Protein AF-A0A7Z9RWX8-F1 (afdb_monomer_lite)

Structure (mmCIF, N/CA/C/O backbone):
data_AF-A0A7Z9RWX8-F1
#
_entry.id   AF-A0A7Z9RWX8-F1
#
loop_
_atom_site.group_PDB
_atom_site.id
_atom_site.type_symbol
_atom_site.label_atom_id
_atom_site.label_alt_id
_atom_site.label_comp_id
_atom_site.label_asym_id
_atom_site.label_entity_id
_atom_site.label_seq_id
_atom_site.pdbx_PDB_ins_code
_atom_site.Cartn_x
_atom_site.Cartn_y
_atom_site.Cartn_z
_atom_site.occupancy
_atom_site.B_iso_or_equiv
_atom_site.auth_seq_id
_atom_site.auth_comp_id
_atom_site.auth_asym_id
_atom_site.auth_atom_id
_atom_site.pdbx_PDB_model_num
ATOM 1 N N . THR A 1 1 ? -2.268 -11.685 34.700 1.00 79.00 1 THR A N 1
ATOM 2 C CA . THR A 1 1 ? -3.103 -12.825 34.302 1.00 79.00 1 THR A CA 1
ATOM 3 C C . THR A 1 1 ? -3.896 -12.471 33.061 1.00 79.00 1 THR A C 1
ATOM 5 O O . THR A 1 1 ? -3.394 -12.781 31.997 1.00 79.00 1 THR A O 1
ATOM 8 N N . ASP A 1 2 ? -5.002 -11.716 33.117 1.00 86.88 2 ASP A N 1
ATOM 9 C CA . ASP A 1 2 ? -5.833 -11.468 31.915 1.00 86.88 2 ASP A CA 1
ATOM 10 C C . ASP A 1 2 ? -5.074 -10.813 30.750 1.00 86.88 2 ASP A C 1
ATOM 12 O O . ASP A 1 2 ? -5.189 -11.254 29.613 1.00 86.88 2 ASP A O 1
ATOM 16 N N . ILE A 1 3 ? -4.234 -9.806 31.015 1.00 87.69 3 ILE A N 1
ATOM 17 C CA . ILE A 1 3 ? -3.447 -9.148 29.956 1.00 87.69 3 ILE A CA 1
ATOM 18 C C . ILE A 1 3 ? -2.436 -10.094 29.285 1.00 87.69 3 ILE A C 1
ATOM 20 O O . ILE A 1 3 ? -2.152 -9.959 28.098 1.00 87.69 3 ILE A O 1
ATOM 24 N N . GLU A 1 4 ? -1.905 -11.066 30.031 1.00 91.06 4 GLU A N 1
ATOM 25 C CA . GLU A 1 4 ? -0.978 -12.070 29.499 1.00 91.06 4 GLU A CA 1
ATOM 26 C C . GLU A 1 4 ? -1.740 -13.071 28.628 1.00 91.06 4 GLU A C 1
ATOM 28 O O . GLU A 1 4 ? -1.278 -13.419 27.546 1.00 91.06 4 GLU A O 1
ATOM 33 N N . GLU A 1 5 ? -2.939 -13.472 29.052 1.00 94.25 5 GLU A N 1
ATOM 34 C CA . GLU A 1 5 ? -3.822 -14.352 28.282 1.00 94.25 5 GLU A CA 1
ATOM 35 C C . GLU A 1 5 ? -4.315 -13.681 26.992 1.00 94.25 5 GLU A C 1
ATOM 37 O O . GLU A 1 5 ? -4.255 -14.282 25.919 1.00 94.25 5 GLU A O 1
ATOM 42 N N . VAL A 1 6 ? -4.680 -12.398 27.053 1.00 92.94 6 VAL A N 1
ATOM 43 C CA . VAL A 1 6 ? -4.993 -11.580 25.870 1.00 92.94 6 VAL A CA 1
ATOM 44 C C . VAL A 1 6 ? -3.790 -11.495 24.926 1.00 92.94 6 VAL A C 1
ATOM 46 O O . VAL A 1 6 ? -3.942 -11.660 23.716 1.00 92.94 6 VAL A O 1
ATOM 49 N N . ALA A 1 7 ? -2.576 -11.294 25.449 1.00 92.69 7 ALA A N 1
ATOM 50 C CA . ALA A 1 7 ? -1.374 -11.287 24.617 1.00 92.69 7 ALA A CA 1
ATOM 51 C C . ALA A 1 7 ? -1.134 -12.649 23.943 1.00 92.69 7 ALA A C 1
ATOM 53 O O . ALA A 1 7 ? -0.771 -12.693 22.767 1.00 92.69 7 ALA A O 1
ATOM 54 N N . ARG A 1 8 ? -1.389 -13.760 24.651 1.00 94.62 8 ARG A N 1
ATOM 55 C CA . ARG A 1 8 ? -1.294 -15.122 24.101 1.00 94.62 8 ARG A CA 1
ATOM 56 C C . ARG A 1 8 ? -2.296 -15.352 22.969 1.00 94.62 8 ARG A C 1
ATOM 58 O O . ARG A 1 8 ? -1.918 -15.962 21.972 1.00 94.62 8 ARG A O 1
ATOM 65 N N . VAL A 1 9 ? -3.524 -14.835 23.068 1.00 94.69 9 VAL A N 1
ATOM 66 C CA . VAL A 1 9 ? -4.539 -14.915 21.995 1.00 94.69 9 VAL A CA 1
ATOM 67 C C . VAL A 1 9 ? -4.028 -14.325 20.677 1.00 94.69 9 VAL A C 1
ATOM 69 O O . VAL A 1 9 ? -4.184 -14.935 19.620 1.00 94.69 9 VAL A O 1
ATOM 72 N N . PHE A 1 10 ? -3.369 -13.166 20.732 1.00 93.25 10 PHE A N 1
ATOM 73 C CA . PHE A 1 10 ? -2.901 -12.462 19.534 1.00 93.25 10 PHE A CA 1
ATOM 74 C C . PHE A 1 10 ? -1.503 -12.884 19.057 1.00 93.25 10 PHE A C 1
ATOM 76 O O . PHE A 1 10 ? -0.946 -12.287 18.133 1.00 93.25 10 PHE A O 1
ATOM 83 N N . THR A 1 11 ? -0.928 -13.948 19.618 1.00 93.81 11 THR A N 1
ATOM 84 C CA . THR A 1 11 ? 0.315 -14.524 19.087 1.00 93.81 11 THR A CA 1
ATOM 85 C C . THR A 1 11 ? 0.127 -15.013 17.650 1.00 93.81 11 THR A C 1
ATOM 87 O O . THR A 1 11 ? -0.895 -15.593 17.283 1.00 93.81 11 THR A O 1
ATOM 90 N N . GLY A 1 12 ? 1.126 -14.740 16.810 1.00 89.62 12 GLY A N 1
ATOM 91 C CA . GLY A 1 12 ? 1.083 -15.047 15.382 1.00 89.62 12 GLY A CA 1
ATOM 92 C C . GLY A 1 12 ? 0.310 -14.039 14.531 1.00 89.62 12 GLY A C 1
ATOM 93 O O . GLY A 1 12 ? 0.459 -14.082 13.312 1.00 89.62 12 GLY A O 1
ATOM 94 N N . TRP A 1 13 ? -0.434 -13.100 15.122 1.00 91.31 13 TRP A N 1
ATOM 95 C CA . TRP A 1 13 ? -1.053 -12.010 14.372 1.00 91.31 13 TRP A CA 1
ATOM 96 C C . TRP A 1 13 ? -0.039 -10.922 14.025 1.00 91.31 13 TRP A C 1
ATOM 98 O O . TRP A 1 13 ? 0.799 -10.517 14.830 1.00 91.31 13 TRP A O 1
ATOM 108 N N . THR A 1 14 ? -0.131 -10.421 12.803 1.00 87.94 14 THR A N 1
ATOM 109 C CA . THR A 1 14 ? 0.564 -9.225 12.343 1.00 87.94 14 THR A CA 1
ATOM 110 C C . THR A 1 14 ? -0.241 -8.578 11.217 1.00 87.94 14 THR A C 1
ATOM 112 O O . THR A 1 14 ? -1.380 -8.964 10.945 1.00 87.94 14 THR A O 1
ATOM 115 N N . VAL A 1 15 ? 0.349 -7.595 10.550 1.00 85.19 15 VAL A N 1
ATOM 116 C CA . VAL A 1 15 ? -0.204 -6.985 9.345 1.00 85.19 15 VAL A CA 1
ATOM 117 C C . VAL A 1 15 ? 0.722 -7.212 8.161 1.00 85.19 15 VAL A C 1
ATOM 119 O O . VAL A 1 15 ? 1.940 -7.333 8.297 1.00 85.19 15 VAL A O 1
ATOM 122 N N . THR A 1 16 ? 0.142 -7.261 6.974 1.00 81.00 16 THR A N 1
ATOM 123 C CA . THR A 1 16 ? 0.879 -7.320 5.715 1.00 81.00 16 THR A CA 1
ATOM 124 C C . THR A 1 16 ? 0.144 -6.528 4.652 1.00 81.00 16 THR A C 1
ATOM 126 O O . THR A 1 16 ? -1.047 -6.275 4.815 1.00 81.00 16 THR A O 1
ATOM 129 N N . ARG A 1 17 ? 0.816 -6.123 3.572 1.00 79.62 17 ARG A N 1
ATOM 130 C CA . ARG A 1 17 ? 0.096 -5.563 2.430 1.00 79.62 17 ARG A CA 1
ATOM 131 C C . ARG A 1 17 ? -0.266 -6.663 1.454 1.00 79.62 17 ARG A C 1
ATOM 133 O O . ARG A 1 17 ? 0.558 -7.524 1.155 1.00 79.62 17 ARG A O 1
ATOM 140 N N . ILE A 1 18 ? -1.506 -6.598 0.988 1.00 78.12 18 ILE A N 1
ATOM 141 C CA . ILE A 1 18 ? -2.101 -7.512 0.023 1.00 78.12 18 ILE A CA 1
ATOM 142 C C . ILE A 1 18 ? -2.407 -6.736 -1.262 1.00 78.12 18 ILE A C 1
ATOM 144 O O . ILE A 1 18 ? -2.887 -5.600 -1.175 1.00 78.12 18 ILE A O 1
ATOM 148 N N . PRO A 1 19 ? -2.150 -7.329 -2.440 1.00 75.62 19 PRO A N 1
ATOM 149 C CA . PRO A 1 19 ? -2.492 -6.734 -3.731 1.00 75.62 19 PRO A CA 1
ATOM 150 C C . PRO A 1 19 ? -3.970 -6.354 -3.799 1.00 75.62 19 PRO A C 1
ATOM 152 O O . PRO A 1 19 ? -4.823 -7.066 -3.260 1.00 75.62 19 PRO A O 1
ATOM 155 N N . ASN A 1 20 ? -4.290 -5.246 -4.469 1.00 77.00 20 ASN A N 1
ATOM 156 C CA . ASN A 1 20 ? -5.637 -4.670 -4.426 1.00 77.00 20 ASN A CA 1
ATOM 157 C C . ASN A 1 20 ? -6.723 -5.617 -4.952 1.00 77.00 20 ASN A C 1
ATOM 159 O O . ASN A 1 20 ? -7.838 -5.642 -4.440 1.00 77.00 20 ASN A O 1
ATOM 163 N N . GLU A 1 21 ? -6.397 -6.423 -5.953 1.00 74.94 21 GLU A N 1
ATOM 164 C CA . GLU A 1 21 ? -7.282 -7.412 -6.561 1.00 74.94 21 GLU A CA 1
ATOM 165 C C . GLU A 1 21 ? -7.529 -8.651 -5.687 1.00 74.94 21 GLU A C 1
ATOM 167 O O . GLU A 1 21 ? -8.422 -9.443 -5.986 1.00 74.94 21 GLU A O 1
ATOM 172 N N . MET A 1 22 ? -6.753 -8.828 -4.614 1.00 78.94 22 MET A N 1
ATOM 173 C CA . MET A 1 22 ? -6.856 -9.959 -3.685 1.00 78.94 22 MET A CA 1
ATOM 174 C C . MET A 1 22 ? -7.421 -9.571 -2.314 1.00 78.94 22 MET A C 1
ATOM 176 O O . MET A 1 22 ? -7.452 -10.402 -1.401 1.00 78.94 22 MET A O 1
ATOM 180 N N . ILE A 1 23 ? -7.854 -8.318 -2.175 1.00 81.94 23 ILE A N 1
ATOM 181 C CA . ILE A 1 23 ? -8.494 -7.789 -0.975 1.00 81.94 23 ILE A CA 1
ATOM 182 C C . ILE A 1 23 ? -9.808 -8.514 -0.725 1.00 81.94 23 ILE A C 1
ATOM 184 O O . ILE A 1 23 ? -10.582 -8.789 -1.645 1.00 81.94 23 ILE A O 1
ATOM 188 N N . GLN A 1 24 ? -10.067 -8.783 0.547 1.00 84.06 24 GLN A N 1
ATOM 189 C CA . GLN A 1 24 ? -11.343 -9.315 0.992 1.00 84.06 24 GLN A CA 1
ATOM 190 C C . GLN A 1 24 ? -12.146 -8.227 1.702 1.00 84.06 24 GLN A C 1
ATOM 192 O O . GLN A 1 24 ? -11.605 -7.383 2.414 1.00 84.06 24 GLN A O 1
ATOM 197 N N . GLU A 1 25 ? -13.462 -8.250 1.516 1.00 84.75 25 GLU A N 1
ATOM 198 C CA . GLU A 1 25 ? -14.355 -7.350 2.241 1.00 84.75 25 GLU A CA 1
ATOM 199 C C . GLU A 1 25 ? -14.551 -7.830 3.679 1.00 84.75 25 GLU A C 1
ATOM 201 O O . GLU A 1 25 ? -14.356 -9.003 4.008 1.00 84.75 25 GLU A O 1
ATOM 206 N N . PHE A 1 26 ? -14.950 -6.920 4.564 1.00 79.00 26 PHE A N 1
ATOM 207 C CA . PHE A 1 26 ? -15.371 -7.316 5.903 1.00 79.00 26 PHE A CA 1
ATOM 208 C C . PHE A 1 26 ? -16.600 -8.247 5.811 1.00 79.00 26 PHE A C 1
ATOM 210 O O . PHE A 1 26 ? -17.544 -7.911 5.091 1.00 79.00 26 PHE A O 1
ATOM 217 N N . PRO A 1 27 ? -16.655 -9.370 6.557 1.00 78.31 27 PRO A N 1
ATOM 218 C CA . PRO A 1 27 ? -15.715 -9.828 7.591 1.00 78.31 27 PRO A CA 1
ATOM 219 C C . PRO A 1 27 ? -14.683 -10.869 7.116 1.00 78.31 27 PRO A C 1
ATOM 221 O O . PRO A 1 27 ? -13.949 -11.424 7.940 1.00 78.31 27 PRO A O 1
ATOM 224 N N . ASP A 1 28 ? -14.631 -11.174 5.822 1.00 83.81 28 ASP A N 1
ATOM 225 C CA . ASP A 1 28 ? -13.841 -12.280 5.277 1.00 83.81 28 ASP A CA 1
ATOM 226 C C . ASP A 1 28 ? -12.343 -12.096 5.545 1.00 83.81 28 ASP A C 1
ATOM 228 O O . ASP A 1 28 ? -11.695 -13.038 5.992 1.00 83.81 28 ASP A O 1
ATOM 232 N N . TYR A 1 29 ? -11.802 -10.879 5.409 1.00 80.94 29 TYR A N 1
ATOM 233 C CA . TYR A 1 29 ? -10.372 -10.645 5.668 1.00 80.94 29 TYR A CA 1
ATOM 234 C C . TYR A 1 29 ? -9.955 -10.884 7.130 1.00 80.94 29 TYR A C 1
ATOM 236 O O . TYR A 1 29 ? -8.790 -11.173 7.398 1.00 80.94 29 TYR A O 1
ATOM 244 N N . VAL A 1 30 ? -10.891 -10.756 8.080 1.00 77.44 30 VAL A N 1
ATOM 245 C CA . VAL A 1 30 ? -10.649 -11.005 9.513 1.00 77.44 30 VAL A CA 1
ATOM 246 C C . VAL A 1 30 ? -10.778 -12.492 9.825 1.00 77.44 30 VAL A C 1
ATOM 248 O O . VAL A 1 30 ? -9.996 -13.040 10.595 1.00 77.44 30 VAL A O 1
ATOM 251 N N . THR A 1 31 ? -11.780 -13.143 9.236 1.00 82.94 31 THR A N 1
ATOM 252 C CA . THR A 1 31 ? -12.130 -14.540 9.535 1.00 82.94 31 THR A CA 1
ATOM 253 C C . THR A 1 31 ? -11.349 -15.559 8.707 1.00 82.94 31 THR A C 1
ATOM 255 O O . THR A 1 31 ? -11.248 -16.720 9.093 1.00 82.94 31 THR A O 1
ATOM 258 N N . ASN A 1 32 ? -10.752 -15.120 7.602 1.00 86.44 32 ASN A N 1
ATOM 259 C CA . ASN A 1 32 ? -9.886 -15.894 6.725 1.00 86.44 32 ASN A CA 1
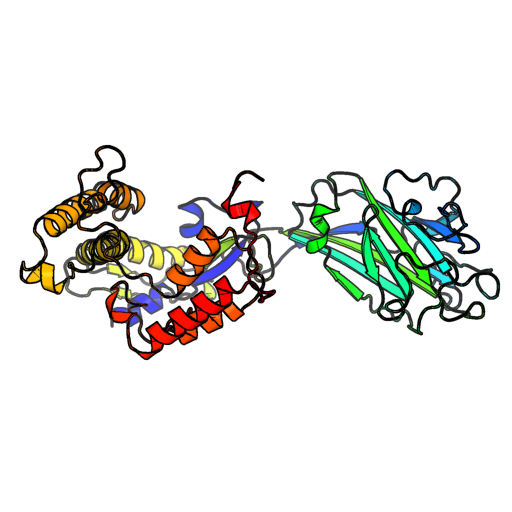ATOM 260 C C . ASN A 1 32 ? -8.641 -15.058 6.365 1.00 86.44 32 ASN A C 1
ATOM 262 O O . ASN A 1 32 ? -8.478 -14.648 5.209 1.00 86.44 32 ASN A O 1
ATOM 266 N N . PRO A 1 33 ? -7.778 -14.739 7.348 1.00 87.44 33 PRO A N 1
ATOM 267 C CA . PRO A 1 33 ? -6.596 -13.925 7.112 1.00 87.44 33 PRO A CA 1
ATOM 268 C C . PRO A 1 33 ? -5.593 -14.664 6.226 1.00 87.44 33 PRO A C 1
ATOM 270 O O . PRO A 1 33 ? -5.673 -15.874 6.006 1.00 87.44 33 PRO A O 1
ATOM 273 N N . VAL A 1 34 ? -4.600 -13.935 5.729 1.00 85.12 34 VAL A N 1
ATOM 274 C CA . VAL A 1 34 ? -3.481 -14.570 5.028 1.00 85.12 34 VAL A CA 1
ATOM 275 C C . VAL A 1 34 ? -2.704 -15.442 6.003 1.00 85.12 34 VAL A C 1
ATOM 277 O O . VAL A 1 34 ? -2.465 -15.029 7.134 1.00 85.12 34 VAL A O 1
ATOM 280 N N . THR A 1 35 ? -2.302 -16.639 5.564 1.00 84.00 35 THR A N 1
ATOM 281 C CA . THR A 1 35 ? -1.535 -17.586 6.395 1.00 84.00 35 THR A CA 1
ATOM 282 C C . THR A 1 35 ? -0.270 -18.122 5.729 1.00 84.00 35 THR A C 1
ATOM 284 O O . THR A 1 35 ? 0.475 -18.896 6.332 1.00 84.00 35 THR A O 1
ATOM 287 N N . THR A 1 36 ? -0.004 -17.735 4.479 1.00 68.56 36 THR A N 1
ATOM 288 C CA . THR A 1 36 ? 1.160 -18.188 3.708 1.00 68.56 36 THR A CA 1
ATOM 289 C C . THR A 1 36 ? 2.254 -17.131 3.691 1.00 68.56 36 THR A C 1
ATOM 291 O O . THR A 1 36 ? 2.035 -16.009 3.239 1.00 68.56 36 THR A O 1
ATOM 294 N N . GLY A 1 37 ? 3.451 -17.512 4.146 1.00 60.44 37 GLY A N 1
ATOM 295 C CA . GLY A 1 37 ? 4.597 -16.608 4.267 1.00 60.44 37 GLY A CA 1
ATOM 296 C C . GLY A 1 37 ? 5.434 -16.397 3.000 1.00 60.44 37 GLY A C 1
ATOM 297 O O . GLY A 1 37 ? 6.308 -15.535 2.994 1.00 60.44 37 GLY A O 1
ATOM 298 N N . ASN A 1 38 ? 5.205 -17.167 1.933 1.00 62.69 38 ASN A N 1
ATOM 299 C CA . ASN A 1 38 ? 6.066 -17.111 0.752 1.00 62.69 38 ASN A CA 1
ATOM 300 C C . ASN A 1 38 ? 5.555 -16.086 -0.253 1.00 62.69 38 ASN A C 1
ATOM 302 O O . ASN A 1 38 ? 4.454 -16.230 -0.780 1.00 62.69 38 ASN A O 1
ATOM 306 N N . HIS A 1 39 ? 6.400 -15.100 -0.559 1.00 66.00 39 HIS A N 1
ATOM 307 C CA . HIS A 1 39 ? 6.200 -14.241 -1.719 1.00 66.00 39 HIS A CA 1
ATOM 308 C C . HIS A 1 39 ? 6.351 -15.074 -2.979 1.00 66.00 39 HIS A C 1
ATOM 310 O O . HIS A 1 39 ? 7.336 -15.796 -3.137 1.00 66.00 39 HIS A O 1
ATOM 316 N N . SER A 1 40 ? 5.365 -15.033 -3.865 1.00 70.44 40 SER A N 1
ATOM 317 C CA . SER A 1 40 ? 5.424 -15.782 -5.116 1.00 70.44 40 SER A CA 1
ATOM 318 C C . SER A 1 40 ? 4.780 -14.977 -6.227 1.00 70.44 40 SER A C 1
ATOM 320 O O . SER A 1 40 ? 3.601 -14.618 -6.167 1.00 70.44 40 SER A O 1
ATOM 322 N N . TRP A 1 41 ? 5.584 -14.734 -7.253 1.00 77.31 41 TRP A N 1
ATOM 323 C CA . TRP A 1 41 ? 5.254 -13.914 -8.402 1.00 77.31 41 TRP A CA 1
ATOM 324 C C . TRP A 1 41 ? 5.153 -14.785 -9.646 1.00 77.31 41 TRP A C 1
ATOM 326 O O . TRP A 1 41 ? 5.924 -15.725 -9.833 1.00 77.31 41 TRP A O 1
ATOM 336 N N . THR A 1 42 ? 4.230 -14.427 -10.525 1.00 85.69 42 THR A N 1
ATOM 337 C CA . THR A 1 42 ? 4.333 -14.743 -11.942 1.00 85.69 42 THR A CA 1
ATOM 338 C C . THR A 1 42 ? 5.090 -13.595 -12.591 1.00 85.69 42 THR A C 1
ATOM 340 O O . THR A 1 42 ? 4.555 -12.493 -12.721 1.00 85.69 42 THR A O 1
ATOM 343 N N . THR A 1 43 ? 6.337 -13.846 -12.976 1.00 90.06 43 THR A N 1
ATOM 344 C CA . THR A 1 43 ? 7.149 -12.897 -13.743 1.00 90.06 43 THR A CA 1
ATOM 345 C C . THR A 1 43 ? 6.891 -13.101 -15.230 1.00 90.06 43 THR A C 1
ATOM 347 O O . THR A 1 43 ? 7.006 -14.214 -15.740 1.00 90.06 43 THR A O 1
ATOM 350 N N . THR A 1 44 ? 6.542 -12.025 -15.929 1.00 94.06 44 THR A N 1
ATOM 351 C CA . THR A 1 44 ? 6.437 -11.989 -17.394 1.00 94.06 44 THR A CA 1
ATOM 352 C C . THR A 1 44 ? 7.495 -11.036 -17.935 1.00 94.06 44 THR A C 1
ATOM 354 O O . THR A 1 44 ? 7.565 -9.892 -17.488 1.00 94.06 44 THR A O 1
ATOM 357 N N . GLU A 1 45 ? 8.309 -11.485 -18.889 1.00 95.38 45 GLU A N 1
ATOM 358 C CA . GLU A 1 45 ? 9.192 -10.598 -19.652 1.00 95.38 45 GLU A CA 1
ATOM 359 C C . GLU A 1 45 ? 8.348 -9.856 -20.695 1.00 95.38 45 GLU A C 1
ATOM 361 O O . GLU A 1 45 ? 7.753 -10.467 -21.582 1.00 95.38 45 GLU A O 1
ATOM 366 N N . LEU A 1 46 ? 8.245 -8.535 -20.548 1.00 96.62 46 LEU A N 1
ATOM 367 C CA . LEU A 1 46 ? 7.594 -7.657 -21.524 1.00 96.62 46 LEU A CA 1
ATOM 368 C C . LEU A 1 46 ? 8.558 -7.279 -22.655 1.00 96.62 46 LEU A C 1
ATOM 370 O O . LEU A 1 46 ? 8.129 -7.024 -23.778 1.00 96.62 46 LEU A O 1
ATOM 374 N N . VAL A 1 47 ? 9.851 -7.239 -22.329 1.00 96.94 47 VAL A N 1
ATOM 375 C CA . VAL A 1 47 ? 10.975 -7.109 -23.255 1.00 96.94 47 VAL A CA 1
ATOM 376 C C . VAL A 1 47 ? 12.064 -8.048 -22.754 1.00 96.94 47 VAL A C 1
ATOM 378 O O . VAL A 1 47 ? 12.571 -7.831 -21.652 1.00 96.94 47 VAL A O 1
ATOM 381 N N . ALA A 1 48 ? 12.424 -9.064 -23.531 1.00 95.38 48 ALA A N 1
ATOM 382 C CA . ALA A 1 48 ? 13.505 -9.982 -23.184 1.00 95.38 48 ALA A CA 1
ATOM 383 C C . ALA A 1 48 ? 14.857 -9.562 -23.791 1.00 95.38 48 ALA A C 1
ATOM 385 O O . ALA A 1 48 ? 14.925 -8.891 -24.826 1.00 95.38 48 ALA A O 1
ATOM 386 N N . ILE A 1 49 ? 15.945 -10.014 -23.160 1.00 92.69 49 ILE A N 1
ATOM 387 C CA . ILE A 1 49 ? 17.297 -9.892 -23.719 1.00 92.69 49 ILE A CA 1
ATOM 388 C C . ILE A 1 49 ? 17.393 -10.762 -24.978 1.00 92.69 49 ILE A C 1
ATOM 390 O O . ILE A 1 49 ? 16.964 -11.915 -24.989 1.00 92.69 49 ILE A O 1
ATOM 394 N N . GLY A 1 50 ? 17.987 -10.211 -26.033 1.00 92.12 50 GLY A N 1
ATOM 395 C CA . GLY A 1 50 ? 18.188 -10.871 -27.320 1.00 92.12 50 GLY A CA 1
ATOM 396 C C . GLY A 1 50 ? 17.000 -10.730 -28.270 1.00 92.12 50 GLY A C 1
ATOM 397 O O . GLY A 1 50 ? 17.030 -11.287 -29.364 1.00 92.12 50 GLY A O 1
ATOM 398 N N . GLU A 1 51 ? 15.957 -9.986 -27.891 1.00 94.62 51 GLU A N 1
ATOM 399 C CA . GLU A 1 51 ? 14.894 -9.624 -28.824 1.00 94.62 51 GLU A CA 1
ATOM 400 C C . GLU A 1 51 ? 15.369 -8.619 -29.872 1.00 94.62 51 GLU A C 1
ATOM 402 O O . GLU A 1 51 ? 16.186 -7.748 -29.583 1.00 94.62 51 GLU A O 1
ATOM 407 N N . ASP A 1 52 ? 14.775 -8.673 -31.066 1.00 97.12 52 ASP A N 1
ATOM 408 C CA . ASP A 1 52 ? 15.011 -7.675 -32.106 1.00 97.12 52 ASP A CA 1
ATOM 409 C C . ASP A 1 52 ? 14.524 -6.289 -31.671 1.00 97.12 52 ASP A C 1
ATOM 411 O O . ASP A 1 52 ? 13.354 -6.106 -31.309 1.00 97.12 52 ASP A O 1
ATOM 415 N N . TRP A 1 53 ? 15.418 -5.311 -31.770 1.00 98.12 53 TRP A N 1
ATOM 416 C CA . TRP A 1 53 ? 15.173 -3.891 -31.558 1.00 98.12 53 TRP A CA 1
ATOM 417 C C . TRP A 1 53 ? 15.408 -3.108 -32.846 1.00 98.12 53 TRP A C 1
ATOM 419 O O . TRP A 1 53 ? 16.241 -3.469 -33.683 1.00 98.12 53 TRP A O 1
ATOM 429 N N . LYS A 1 54 ? 14.675 -2.003 -33.003 1.00 98.50 54 LYS A N 1
ATOM 430 C CA . LYS A 1 54 ? 14.966 -1.010 -34.036 1.00 98.50 54 LYS A CA 1
ATOM 431 C C . LYS A 1 54 ? 16.127 -0.155 -33.571 1.00 98.50 54 LYS A C 1
ATOM 433 O O . LYS A 1 54 ? 16.096 0.313 -32.437 1.00 98.50 54 LYS A O 1
ATOM 438 N N . TYR A 1 55 ? 17.111 0.088 -34.433 1.00 98.50 55 TYR A N 1
ATOM 439 C CA . TYR A 1 55 ? 18.227 0.970 -34.099 1.00 98.50 55 TYR A CA 1
ATOM 440 C C . TYR A 1 55 ? 18.639 1.909 -35.237 1.00 98.50 55 TYR A C 1
ATOM 442 O O . TYR A 1 55 ? 18.498 1.604 -36.425 1.00 98.50 55 TYR A O 1
ATOM 450 N N . PHE A 1 56 ? 19.157 3.073 -34.854 1.00 98.44 56 PHE A N 1
ATOM 451 C CA . PHE A 1 56 ? 19.592 4.144 -35.741 1.00 98.44 56 PHE A CA 1
ATOM 452 C C . PHE A 1 56 ? 20.962 4.657 -35.305 1.00 98.44 56 PHE A C 1
ATOM 454 O O . PHE A 1 56 ? 21.178 4.990 -34.142 1.00 98.44 56 PHE A O 1
ATOM 461 N N . LYS A 1 57 ? 21.903 4.719 -36.245 1.00 97.94 57 LYS A N 1
ATOM 462 C CA . LYS A 1 57 ? 23.276 5.167 -35.982 1.00 97.94 57 LYS A CA 1
ATOM 463 C C . LYS A 1 57 ? 23.294 6.680 -35.787 1.00 97.94 57 LYS A C 1
ATOM 465 O O . LYS A 1 57 ? 22.814 7.399 -36.664 1.00 97.94 57 LYS A O 1
ATOM 470 N N . GLY A 1 58 ? 23.886 7.166 -34.698 1.00 97.12 58 GLY A N 1
ATOM 471 C CA . GLY A 1 58 ? 23.976 8.587 -34.348 1.00 97.12 58 GLY A CA 1
ATOM 472 C C . GLY A 1 58 ? 24.958 9.356 -35.227 1.00 97.12 58 GLY A C 1
ATOM 473 O O . GLY A 1 58 ? 25.970 9.864 -34.766 1.00 97.12 58 GLY A O 1
ATOM 474 N N . THR A 1 59 ? 24.669 9.423 -36.522 1.00 96.69 59 THR A N 1
ATOM 475 C CA . THR A 1 59 ? 25.365 10.274 -37.504 1.00 96.69 59 THR A CA 1
ATOM 476 C C . THR A 1 59 ? 24.625 11.594 -37.736 1.00 96.69 59 THR A C 1
ATOM 478 O O . THR A 1 59 ? 25.181 12.534 -38.300 1.00 96.69 59 THR A O 1
ATOM 481 N N . GLN A 1 60 ? 23.369 11.651 -37.291 1.00 96.50 60 GLN A N 1
ATOM 482 C CA . GLN A 1 60 ? 22.471 12.798 -37.273 1.00 96.50 60 GLN A CA 1
ATOM 483 C C . GLN A 1 60 ? 21.373 12.540 -36.226 1.00 96.50 60 GLN A C 1
ATOM 485 O O . GLN A 1 60 ? 21.213 11.406 -35.770 1.00 96.50 60 GLN A O 1
ATOM 490 N N . GLU A 1 61 ? 20.581 13.557 -35.890 1.00 97.88 61 GLU A N 1
ATOM 491 C CA . GLU A 1 61 ? 19.382 13.375 -35.062 1.00 97.88 61 GLU A CA 1
ATOM 492 C C . GLU A 1 61 ? 18.310 12.561 -35.813 1.00 97.88 61 GLU A C 1
ATOM 494 O O . GLU A 1 61 ? 18.062 12.841 -36.993 1.00 97.88 61 GLU A O 1
ATOM 499 N N . PRO A 1 62 ? 17.617 11.598 -35.171 1.00 97.19 62 PRO A N 1
ATOM 500 C CA . PRO A 1 62 ? 16.505 10.898 -35.816 1.00 97.19 62 PRO A CA 1
ATOM 501 C C . PRO A 1 62 ? 15.300 11.810 -36.077 1.00 97.19 62 PRO A C 1
ATOM 503 O O . PRO A 1 62 ? 14.567 11.622 -37.051 1.00 97.19 62 PRO A O 1
ATOM 506 N N . THR A 1 63 ? 15.106 12.806 -35.209 1.00 97.06 63 THR A N 1
ATOM 507 C CA . THR A 1 63 ? 14.096 13.862 -35.339 1.00 97.06 63 THR A CA 1
ATOM 508 C C . THR A 1 63 ? 14.732 15.219 -35.021 1.00 97.06 63 THR A C 1
ATOM 510 O O . THR A 1 63 ? 14.658 15.675 -33.881 1.00 97.06 63 THR A O 1
ATOM 513 N N . PRO A 1 64 ? 15.396 15.873 -35.989 1.00 96.56 64 PRO A N 1
ATOM 514 C CA . PRO A 1 64 ? 15.999 17.181 -35.765 1.00 96.56 64 PRO A CA 1
ATOM 515 C C . PRO A 1 64 ? 14.939 18.283 -35.631 1.00 96.56 64 PRO A C 1
ATOM 517 O O . PRO A 1 64 ? 13.910 18.254 -36.311 1.00 96.56 64 PRO A O 1
ATOM 520 N N . ASP A 1 65 ? 15.216 19.289 -34.803 1.00 95.25 65 ASP A N 1
ATOM 521 C CA . ASP A 1 65 ? 14.459 20.541 -34.796 1.00 95.25 65 ASP A CA 1
ATOM 522 C C . ASP A 1 65 ? 14.772 21.414 -36.036 1.00 95.25 65 ASP A C 1
ATOM 524 O O . ASP A 1 65 ? 15.509 21.031 -36.949 1.00 95.25 65 ASP A O 1
ATOM 528 N N . VAL A 1 66 ? 14.224 22.632 -36.073 1.00 93.75 66 VAL A N 1
ATOM 529 C CA . VAL A 1 66 ? 14.399 23.569 -37.199 1.00 93.75 66 VAL A CA 1
ATOM 530 C C . VAL A 1 66 ? 15.847 24.018 -37.440 1.00 93.75 66 VAL A C 1
ATOM 532 O O . VAL A 1 66 ? 16.148 24.497 -38.533 1.00 93.75 66 VAL A O 1
ATOM 535 N N . VAL A 1 67 ? 16.733 23.891 -36.449 1.00 93.00 67 VAL A N 1
ATOM 536 C CA . VAL A 1 67 ? 18.166 24.209 -36.554 1.00 93.00 67 VAL A CA 1
ATOM 537 C C . VAL A 1 67 ? 19.055 22.960 -36.569 1.00 93.00 67 VAL A C 1
ATOM 539 O O . VAL A 1 67 ? 20.276 23.095 -36.626 1.00 93.00 67 VAL A O 1
ATOM 542 N N . GLY A 1 68 ? 18.471 21.758 -36.575 1.00 92.88 68 GLY A N 1
ATOM 543 C CA . GLY A 1 68 ? 19.204 20.491 -36.558 1.00 92.88 68 GLY A CA 1
ATOM 544 C C . GLY A 1 68 ? 19.545 19.964 -35.159 1.00 92.88 68 GLY A C 1
ATOM 545 O O . GLY A 1 68 ? 20.369 19.061 -35.055 1.00 92.88 68 GLY A O 1
ATOM 546 N N . GLY A 1 69 ? 18.962 20.533 -34.102 1.00 94.94 69 GLY A N 1
ATOM 547 C CA . GLY A 1 69 ? 19.138 20.111 -32.712 1.00 94.94 69 GLY A CA 1
ATOM 548 C C . GLY A 1 69 ? 18.283 18.896 -32.318 1.00 94.94 69 GLY A C 1
ATOM 549 O O . GLY A 1 69 ? 17.357 18.534 -33.049 1.00 94.94 69 GLY A O 1
ATOM 550 N N . PRO A 1 70 ? 18.580 18.259 -31.169 1.00 96.88 70 PRO A N 1
ATOM 551 C CA . PRO A 1 70 ? 17.905 17.041 -30.724 1.00 96.88 70 PRO A CA 1
ATOM 552 C C . PRO A 1 70 ? 16.458 17.295 -30.287 1.00 96.88 70 PRO A C 1
ATOM 554 O O . PRO A 1 70 ? 16.141 18.311 -29.670 1.00 96.88 70 PRO A O 1
ATOM 557 N N . THR A 1 71 ? 15.581 16.322 -30.543 1.00 97.19 71 THR A N 1
ATOM 558 C CA . THR A 1 71 ? 14.210 16.286 -30.007 1.00 97.19 71 THR A CA 1
ATOM 559 C C . THR A 1 71 ? 13.862 14.881 -29.517 1.00 97.19 71 THR A C 1
ATOM 561 O O . THR A 1 71 ? 14.555 13.917 -29.836 1.00 97.19 71 THR A O 1
ATOM 564 N N . THR A 1 72 ? 12.765 14.746 -28.771 1.00 97.00 72 THR A N 1
ATOM 565 C CA . THR A 1 72 ? 12.257 13.453 -28.284 1.00 97.00 72 THR A CA 1
ATOM 566 C C . THR A 1 72 ? 11.152 12.861 -29.160 1.00 97.00 72 THR A C 1
ATOM 568 O O . THR A 1 72 ? 10.626 11.809 -28.827 1.00 97.00 72 THR A O 1
ATOM 571 N N . ALA A 1 73 ? 10.799 13.466 -30.302 1.00 97.81 73 ALA A N 1
ATOM 572 C CA . ALA A 1 73 ? 9.703 12.963 -31.141 1.00 97.81 73 ALA A CA 1
ATOM 573 C C . ALA A 1 73 ? 9.942 11.516 -31.623 1.00 97.81 73 ALA A C 1
ATOM 575 O O . ALA A 1 73 ? 9.005 10.733 -31.761 1.00 97.81 73 ALA A O 1
ATOM 576 N N . TRP A 1 74 ? 11.207 11.121 -31.811 1.00 98.19 74 TRP A N 1
ATOM 577 C CA . TRP A 1 74 ? 11.579 9.743 -32.129 1.00 98.19 74 TRP A CA 1
ATOM 578 C C . TRP A 1 74 ? 11.326 8.752 -30.988 1.00 98.19 74 TRP A C 1
ATOM 580 O O . TRP A 1 74 ? 11.428 7.561 -31.227 1.00 98.19 74 TRP A O 1
ATOM 590 N N . THR A 1 75 ? 11.015 9.160 -29.757 1.00 98.44 75 THR A N 1
ATOM 591 C CA . THR A 1 75 ? 10.730 8.247 -28.629 1.00 98.44 75 THR A CA 1
ATOM 592 C C . THR A 1 75 ? 9.233 8.022 -28.422 1.00 98.44 75 THR A C 1
ATOM 594 O O . THR A 1 75 ? 8.838 7.203 -27.595 1.00 98.44 75 THR A O 1
ATOM 597 N N . GLU A 1 76 ? 8.386 8.696 -29.203 1.00 97.69 76 GLU A N 1
ATOM 598 C CA . GLU A 1 76 ? 6.933 8.571 -29.127 1.00 97.69 76 GLU A CA 1
ATOM 599 C C . GLU A 1 76 ? 6.423 7.302 -29.820 1.00 97.69 76 GLU A C 1
ATOM 601 O O . GLU A 1 76 ? 6.964 6.846 -30.832 1.00 97.69 76 GLU A O 1
ATOM 606 N N . LEU A 1 77 ? 5.319 6.750 -29.309 1.00 95.94 77 LEU A N 1
ATOM 607 C CA . LEU A 1 77 ? 4.702 5.533 -29.848 1.00 95.94 77 LEU A CA 1
ATOM 608 C C . LEU A 1 77 ? 4.298 5.674 -31.329 1.00 95.94 77 LEU A C 1
ATOM 610 O O . LEU A 1 77 ? 4.314 4.693 -32.065 1.00 95.94 77 LEU A O 1
ATOM 614 N N . GLY A 1 78 ? 3.948 6.889 -31.766 1.00 95.62 78 GLY A N 1
ATOM 615 C CA . GLY A 1 78 ? 3.511 7.179 -33.134 1.00 95.62 78 GLY A CA 1
ATOM 616 C C . GLY A 1 78 ? 4.632 7.403 -34.157 1.00 95.62 78 GLY A C 1
ATOM 617 O O . GLY A 1 78 ? 4.322 7.629 -35.325 1.00 95.62 78 GLY A O 1
ATOM 618 N N . TYR A 1 79 ? 5.906 7.378 -33.753 1.00 97.94 79 TYR A N 1
ATOM 619 C CA . TYR A 1 79 ? 7.028 7.597 -34.670 1.00 97.94 79 TYR A CA 1
ATOM 620 C C . TYR A 1 79 ? 7.222 6.416 -35.633 1.00 97.94 79 TYR A C 1
ATOM 622 O O . TYR A 1 79 ? 7.268 5.261 -35.208 1.00 97.94 79 TYR A O 1
ATOM 630 N N . ASP A 1 80 ? 7.382 6.721 -36.923 1.00 97.56 80 ASP A N 1
ATOM 631 C CA . ASP A 1 80 ? 7.661 5.738 -37.974 1.00 97.56 80 ASP A CA 1
ATOM 632 C C . ASP A 1 80 ? 9.163 5.418 -38.042 1.00 97.56 80 ASP A C 1
ATOM 634 O O . ASP A 1 80 ? 9.957 6.161 -38.621 1.00 97.56 80 ASP A O 1
ATOM 638 N N . ASP A 1 81 ? 9.545 4.282 -37.461 1.00 97.38 81 ASP A N 1
ATOM 639 C CA . ASP A 1 81 ? 10.905 3.737 -37.484 1.00 97.38 81 ASP A CA 1
ATOM 640 C C . ASP A 1 81 ? 11.114 2.664 -38.568 1.00 97.38 81 ASP A C 1
ATOM 642 O O . ASP A 1 81 ? 12.091 1.912 -38.533 1.00 97.38 81 ASP A O 1
ATOM 646 N N . SER A 1 82 ? 10.239 2.585 -39.578 1.00 96.75 82 SER A N 1
ATOM 647 C CA . SER A 1 82 ? 10.335 1.563 -40.632 1.00 96.75 82 SER A CA 1
ATOM 648 C C . SER A 1 82 ? 11.658 1.599 -41.410 1.00 96.75 82 SER A C 1
ATOM 650 O O . SER A 1 82 ? 12.106 0.563 -41.905 1.00 96.75 82 SER A O 1
ATOM 652 N N . ALA A 1 83 ? 12.310 2.764 -41.472 1.00 96.62 83 ALA A N 1
ATOM 653 C CA . ALA A 1 83 ? 13.619 2.960 -42.094 1.00 96.62 83 ALA A CA 1
ATOM 654 C C . ALA A 1 83 ? 14.813 2.594 -41.190 1.00 96.62 83 ALA A C 1
ATOM 656 O O . ALA A 1 83 ? 15.951 2.585 -41.662 1.00 96.62 83 ALA A O 1
ATOM 657 N N . TRP A 1 84 ? 14.585 2.324 -39.902 1.00 98.31 84 TRP A N 1
ATOM 658 C CA . TRP A 1 84 ? 15.643 1.971 -38.959 1.00 98.31 84 TRP A CA 1
ATOM 659 C C . TRP A 1 84 ? 16.122 0.538 -39.180 1.00 98.31 84 TRP A C 1
ATOM 661 O O . TRP A 1 84 ? 15.376 -0.349 -39.615 1.00 98.31 84 TRP A O 1
ATOM 671 N N . LEU A 1 85 ? 17.385 0.309 -38.829 1.00 98.38 85 LEU A N 1
ATOM 672 C CA . LEU A 1 85 ? 17.985 -1.018 -38.834 1.00 98.38 85 LEU A CA 1
ATOM 673 C C . LEU A 1 85 ? 17.328 -1.885 -37.753 1.00 98.38 85 LEU A C 1
ATOM 675 O O . LEU A 1 85 ? 16.614 -1.392 -36.880 1.00 98.38 85 LEU A O 1
ATOM 679 N N . THR A 1 86 ? 17.494 -3.201 -37.837 1.00 98.00 86 THR A N 1
ATOM 680 C CA . THR A 1 86 ? 16.902 -4.148 -36.882 1.00 98.00 86 THR A CA 1
ATOM 681 C C . THR A 1 86 ? 17.921 -5.207 -36.515 1.00 98.00 86 THR A C 1
ATOM 683 O O . THR A 1 86 ? 18.599 -5.721 -37.404 1.00 98.00 86 THR A O 1
ATOM 686 N N . GLY A 1 87 ? 18.025 -5.512 -35.227 1.00 96.50 87 GLY A N 1
ATOM 687 C CA . GLY A 1 87 ? 18.875 -6.583 -34.725 1.00 96.50 87 GLY A CA 1
ATOM 688 C C . GLY A 1 87 ? 18.615 -6.878 -33.247 1.00 96.50 87 GLY A C 1
ATOM 689 O O . GLY A 1 87 ? 18.037 -6.030 -32.558 1.00 96.50 87 GLY A O 1
ATOM 690 N N . PRO A 1 88 ? 19.006 -8.067 -32.763 1.00 96.81 88 PRO A N 1
ATOM 691 C CA . PRO A 1 88 ? 18.840 -8.468 -31.369 1.00 96.81 88 PRO A CA 1
ATOM 692 C C . PRO A 1 88 ? 19.634 -7.577 -30.398 1.00 96.81 88 PRO A C 1
ATOM 694 O O . PRO A 1 88 ? 20.708 -7.086 -30.754 1.00 96.81 88 PRO A O 1
ATOM 697 N N . THR A 1 89 ? 19.137 -7.384 -29.168 1.00 89.94 89 THR A N 1
ATOM 698 C CA . THR A 1 89 ? 19.880 -6.671 -28.103 1.00 89.94 89 THR A CA 1
ATOM 699 C C . THR A 1 89 ? 21.146 -7.407 -27.663 1.00 89.94 89 THR A C 1
ATOM 701 O O . THR A 1 89 ? 21.292 -8.602 -27.906 1.00 89.94 89 THR A O 1
ATOM 704 N N . GLY A 1 90 ? 22.058 -6.690 -27.002 1.00 87.75 90 GLY A N 1
ATOM 705 C CA . GLY A 1 90 ? 23.493 -6.873 -27.236 1.00 87.75 90 GLY A CA 1
ATOM 706 C C . GLY A 1 90 ? 23.885 -6.093 -28.490 1.00 87.75 90 GLY A C 1
ATOM 707 O O . GLY A 1 90 ? 24.458 -6.658 -29.417 1.00 87.75 90 GLY A O 1
ATOM 708 N N . ILE A 1 91 ? 23.388 -4.850 -28.597 1.00 95.31 91 ILE A N 1
ATOM 709 C CA . ILE A 1 91 ? 23.770 -3.926 -29.668 1.00 95.31 91 ILE A CA 1
ATOM 710 C C . ILE A 1 91 ? 24.990 -3.176 -29.165 1.00 95.31 91 ILE A C 1
ATOM 712 O O . ILE A 1 91 ? 24.874 -2.409 -28.209 1.00 95.31 91 ILE A O 1
ATOM 716 N N . GLY A 1 92 ? 26.115 -3.371 -29.835 1.00 92.56 92 GLY A N 1
ATOM 717 C CA . GLY A 1 92 ? 27.382 -2.902 -29.312 1.00 92.56 92 GLY A CA 1
ATOM 718 C C . GLY A 1 92 ? 28.554 -3.121 -30.255 1.00 92.56 92 GLY A C 1
ATOM 719 O O . GLY A 1 92 ? 28.373 -3.349 -31.458 1.00 92.56 92 GLY A O 1
ATOM 720 N N . MET A 1 93 ? 29.767 -3.002 -29.732 1.00 91.81 93 MET A N 1
ATOM 721 C CA . MET A 1 93 ? 30.988 -3.406 -30.410 1.00 91.81 93 MET A CA 1
ATOM 722 C C . MET A 1 93 ? 32.081 -3.783 -29.403 1.00 91.81 93 MET A C 1
ATOM 724 O O . MET A 1 93 ? 32.089 -3.284 -28.291 1.00 91.81 93 MET A O 1
ATOM 728 N N . GLY A 1 94 ? 33.094 -4.535 -29.852 1.00 82.31 94 GLY A N 1
ATOM 729 C CA . GLY A 1 94 ? 34.427 -4.559 -29.224 1.00 82.31 94 GLY A CA 1
ATOM 730 C C . GLY A 1 94 ? 34.760 -5.747 -28.319 1.00 82.31 94 GLY A C 1
ATOM 731 O O . GLY A 1 94 ? 35.915 -6.178 -28.304 1.00 82.31 94 GLY A O 1
ATOM 732 N N . ASP A 1 95 ? 33.776 -6.312 -27.630 1.00 74.62 95 ASP A N 1
ATOM 733 C CA . ASP A 1 95 ? 33.912 -7.359 -26.599 1.00 74.62 95 ASP A CA 1
ATOM 734 C C . ASP A 1 95 ? 33.688 -8.791 -27.126 1.00 74.62 95 ASP A C 1
ATOM 736 O O . ASP A 1 95 ? 34.229 -9.761 -26.587 1.00 74.62 95 ASP A O 1
ATOM 740 N N . GLY A 1 96 ? 32.974 -8.928 -28.245 1.00 76.12 96 GLY A N 1
ATOM 741 C CA . GLY A 1 96 ? 32.697 -10.209 -28.891 1.00 76.12 96 GLY A CA 1
ATOM 742 C C . GLY A 1 96 ? 31.556 -11.004 -28.252 1.00 76.12 96 GLY A C 1
ATOM 743 O O . GLY A 1 96 ? 31.429 -12.194 -28.559 1.00 76.12 96 GLY A O 1
ATOM 744 N N . ASP A 1 97 ? 30.744 -10.376 -27.401 1.00 76.88 97 ASP A N 1
ATOM 745 C CA . ASP A 1 97 ? 29.519 -10.951 -26.834 1.00 76.88 97 ASP A CA 1
ATOM 746 C C . ASP A 1 97 ? 28.231 -10.226 -27.284 1.00 76.88 97 ASP A C 1
ATOM 748 O O . ASP A 1 97 ? 27.130 -10.729 -27.044 1.00 76.88 97 ASP A O 1
ATOM 752 N N . ASP A 1 98 ? 28.363 -9.155 -28.072 1.00 86.25 98 ASP A N 1
ATOM 753 C CA . ASP A 1 98 ? 27.261 -8.512 -28.789 1.00 86.25 98 ASP A CA 1
ATOM 754 C C . ASP A 1 98 ? 26.584 -9.401 -29.843 1.00 86.25 98 ASP A C 1
ATOM 756 O O . ASP A 1 98 ? 27.210 -9.963 -30.752 1.00 86.25 98 ASP A O 1
ATOM 760 N N . ALA A 1 99 ? 25.252 -9.432 -29.808 1.00 90.75 99 ALA A N 1
ATOM 761 C CA . ALA A 1 99 ? 24.435 -10.083 -30.827 1.00 90.75 99 ALA A CA 1
ATOM 762 C C . ALA A 1 99 ? 24.295 -9.229 -32.106 1.00 90.75 99 ALA A C 1
ATOM 764 O O . ALA A 1 99 ? 24.230 -9.773 -33.213 1.00 90.75 99 ALA A O 1
ATOM 765 N N . THR A 1 100 ? 24.284 -7.899 -31.969 1.00 95.12 100 THR A N 1
ATOM 766 C CA . THR A 1 100 ? 24.281 -6.928 -33.072 1.00 95.12 100 THR A CA 1
ATOM 767 C C . THR A 1 100 ? 25.550 -6.085 -33.012 1.00 95.12 100 THR A C 1
ATOM 769 O O . THR A 1 100 ? 25.631 -5.104 -32.279 1.00 95.12 100 THR A O 1
ATOM 772 N N . VAL A 1 101 ? 26.528 -6.433 -33.848 1.00 95.25 101 VAL A N 1
ATOM 773 C CA . VAL A 1 101 ? 27.841 -5.775 -33.847 1.00 95.25 101 VAL A CA 1
ATOM 774 C C . VAL A 1 101 ? 27.862 -4.546 -34.765 1.00 95.25 101 VAL A C 1
ATOM 776 O O . VAL A 1 101 ? 27.740 -4.651 -35.991 1.00 95.25 101 VAL A O 1
ATOM 779 N N . LEU A 1 102 ? 28.100 -3.371 -34.190 1.00 95.00 102 LEU A N 1
ATOM 780 C CA . LEU A 1 102 ? 28.270 -2.084 -34.862 1.00 95.00 102 LEU A CA 1
ATOM 781 C C . LEU A 1 102 ? 29.711 -1.904 -35.361 1.00 95.00 102 LEU A C 1
ATOM 783 O O . LEU A 1 102 ? 30.464 -1.051 -34.897 1.00 95.00 102 LEU A O 1
ATOM 787 N N . THR A 1 103 ? 30.101 -2.704 -36.357 1.00 92.94 103 THR A N 1
ATOM 788 C CA . THR A 1 103 ? 31.489 -2.753 -36.871 1.00 92.94 103 THR A CA 1
ATOM 789 C C . THR A 1 103 ? 32.042 -1.420 -37.393 1.00 92.94 103 THR A C 1
ATOM 791 O O . THR A 1 103 ? 33.250 -1.285 -37.566 1.00 92.94 103 THR A O 1
ATOM 794 N N . ASP A 1 104 ? 31.173 -0.452 -37.684 1.00 94.62 104 ASP A N 1
ATOM 795 C CA . ASP A 1 104 ? 31.515 0.864 -38.214 1.00 94.62 104 ASP A CA 1
ATOM 796 C C . ASP A 1 104 ? 31.294 2.004 -37.213 1.00 94.62 104 ASP A C 1
ATOM 798 O O . ASP A 1 104 ? 31.364 3.153 -37.626 1.00 94.62 104 ASP A O 1
ATOM 802 N N . MET A 1 105 ? 31.028 1.744 -35.931 1.00 95.25 105 MET A N 1
ATOM 803 C CA . MET A 1 105 ? 30.825 2.818 -34.949 1.00 95.25 105 MET A CA 1
ATOM 804 C C . MET A 1 105 ? 32.118 3.581 -34.648 1.00 95.25 105 MET A C 1
ATOM 806 O O . MET A 1 105 ? 32.157 4.810 -34.774 1.00 95.25 105 MET A O 1
ATOM 810 N N . GLN A 1 106 ? 33.200 2.854 -34.358 1.00 95.75 106 GLN A N 1
ATOM 811 C CA . GLN A 1 106 ? 34.499 3.451 -34.065 1.00 95.75 106 GLN A CA 1
ATOM 812 C C . GLN A 1 106 ? 34.960 4.397 -35.188 1.00 95.75 106 GLN A C 1
ATOM 814 O O . GLN A 1 106 ? 35.033 4.037 -36.364 1.00 95.75 106 GLN A O 1
ATOM 819 N N . ASN A 1 107 ? 35.336 5.612 -34.796 1.00 95.88 107 ASN A N 1
ATOM 820 C CA . ASN A 1 107 ? 35.754 6.742 -35.628 1.00 95.88 107 ASN A CA 1
ATOM 821 C C . ASN A 1 107 ? 34.678 7.342 -36.556 1.00 95.88 107 ASN A C 1
ATOM 823 O O . ASN A 1 107 ? 35.010 8.259 -37.308 1.00 95.88 107 ASN A O 1
ATOM 827 N N . ASN A 1 108 ? 33.417 6.894 -36.504 1.00 96.69 108 ASN A N 1
ATOM 828 C CA . ASN A 1 108 ? 32.341 7.439 -37.346 1.00 96.69 108 ASN A CA 1
ATOM 829 C C . ASN A 1 108 ? 31.225 8.122 -36.547 1.00 96.69 108 ASN A C 1
ATOM 831 O O . ASN A 1 108 ? 30.770 9.191 -36.950 1.00 96.69 108 ASN A O 1
ATOM 835 N N . TYR A 1 109 ? 30.781 7.539 -35.432 1.00 97.44 109 TYR A N 1
ATOM 836 C CA . TYR A 1 109 ? 29.739 8.116 -34.579 1.00 97.44 109 TYR A CA 1
ATOM 837 C C . TYR A 1 109 ? 29.936 7.726 -33.111 1.00 97.44 109 TYR A C 1
ATOM 839 O O . TYR A 1 109 ? 30.545 6.706 -32.814 1.00 97.44 109 TYR A O 1
ATOM 847 N N . ILE A 1 110 ? 29.445 8.565 -32.192 1.00 96.62 110 ILE A N 1
ATOM 848 C CA . ILE A 1 110 ? 29.617 8.389 -30.736 1.00 96.62 110 ILE A CA 1
ATOM 849 C C . ILE A 1 110 ? 28.377 7.809 -30.050 1.00 96.62 110 ILE A C 1
ATOM 851 O O . ILE A 1 110 ? 28.466 7.356 -28.916 1.00 96.62 110 ILE A O 1
ATOM 855 N N . SER A 1 111 ? 27.224 7.823 -30.721 1.00 97.94 111 SER A N 1
ATOM 856 C CA . SER A 1 111 ? 25.965 7.354 -30.149 1.00 97.94 111 SER A CA 1
ATOM 857 C C . SER A 1 111 ? 25.147 6.526 -31.126 1.00 97.94 111 SER A C 1
ATOM 859 O O . SER A 1 111 ? 25.333 6.585 -32.344 1.00 97.94 111 SER A O 1
ATOM 861 N N . PHE A 1 112 ? 24.193 5.776 -30.596 1.00 98.44 112 PHE A N 1
ATOM 862 C CA . PHE A 1 112 ? 23.109 5.203 -31.378 1.00 98.44 112 PHE A CA 1
ATOM 863 C C . PHE A 1 112 ? 21.800 5.284 -30.602 1.00 98.44 112 PHE A C 1
ATOM 865 O O . PHE A 1 112 ? 21.766 5.449 -29.385 1.00 98.44 112 PHE A O 1
ATOM 872 N N . TYR A 1 113 ? 20.709 5.169 -31.342 1.00 98.75 113 TYR A N 1
ATOM 873 C CA . TYR A 1 113 ? 19.357 5.200 -30.819 1.00 98.75 113 TYR A CA 1
ATOM 874 C C . TYR A 1 113 ? 18.748 3.821 -30.988 1.00 98.75 113 TYR A C 1
ATOM 876 O O . TYR A 1 113 ? 18.943 3.191 -32.027 1.00 98.75 113 TYR A O 1
ATOM 884 N N . ALA A 1 114 ? 17.991 3.367 -30.002 1.00 98.50 114 ALA A N 1
ATOM 885 C CA . ALA A 1 114 ? 17.319 2.082 -30.022 1.00 98.50 114 ALA A CA 1
ATOM 886 C C . ALA A 1 114 ? 15.872 2.237 -29.548 1.00 98.50 114 ALA A C 1
ATOM 888 O O . ALA A 1 114 ? 15.577 3.056 -28.681 1.00 98.50 114 ALA A O 1
ATOM 889 N N . ARG A 1 115 ? 14.947 1.472 -30.128 1.00 98.06 115 ARG A N 1
ATOM 890 C CA . ARG A 1 115 ? 13.531 1.468 -29.739 1.00 98.06 115 ARG A CA 1
ATOM 891 C C . ARG A 1 115 ? 12.915 0.088 -29.867 1.00 98.06 115 ARG A C 1
ATOM 893 O O . ARG A 1 115 ? 13.234 -0.675 -30.783 1.00 98.06 115 ARG A O 1
ATOM 900 N N . LYS A 1 116 ? 11.969 -0.186 -28.975 1.00 98.00 116 LYS A N 1
ATOM 901 C CA . LYS A 1 116 ? 11.180 -1.410 -28.957 1.00 98.00 116 LYS A CA 1
ATOM 902 C C . LYS A 1 116 ? 9.790 -1.147 -28.419 1.00 98.00 116 LYS A C 1
ATOM 904 O O . LYS A 1 116 ? 9.615 -0.550 -27.359 1.00 98.00 116 LYS A O 1
ATOM 909 N N . THR A 1 117 ? 8.794 -1.657 -29.132 1.00 98.06 117 THR A N 1
ATOM 910 C CA . THR A 1 117 ? 7.433 -1.722 -28.613 1.00 98.06 117 THR A CA 1
ATOM 911 C C . THR A 1 117 ? 7.235 -2.972 -27.764 1.00 98.06 117 THR A C 1
ATOM 913 O O . THR A 1 117 ? 7.655 -4.055 -28.172 1.00 98.06 117 THR A O 1
ATOM 916 N N . PHE A 1 118 ? 6.515 -2.845 -26.657 1.00 97.56 118 PHE A N 1
ATOM 917 C CA . PHE A 1 118 ? 6.057 -3.961 -25.830 1.00 97.56 118 PHE A CA 1
ATOM 918 C C . PHE A 1 118 ? 4.574 -3.804 -25.499 1.00 97.56 118 PHE A C 1
ATOM 920 O O . PHE A 1 118 ? 4.006 -2.722 -25.643 1.00 97.56 118 PHE A O 1
ATOM 927 N N . THR A 1 119 ? 3.921 -4.891 -25.088 1.00 96.94 119 THR A N 1
ATOM 928 C CA . THR A 1 119 ? 2.489 -4.876 -24.757 1.00 96.94 119 THR A CA 1
ATOM 929 C C . THR A 1 119 ? 2.274 -5.196 -23.290 1.00 96.94 119 THR A C 1
ATOM 931 O O . THR A 1 119 ? 2.805 -6.180 -22.787 1.00 96.94 119 THR A O 1
ATOM 934 N N . ILE A 1 120 ? 1.443 -4.398 -22.625 1.00 94.38 120 ILE A N 1
ATOM 935 C CA . ILE A 1 120 ? 0.953 -4.656 -21.272 1.00 94.38 120 ILE A CA 1
ATOM 936 C C . ILE A 1 120 ? -0.570 -4.514 -21.268 1.00 94.38 120 ILE A C 1
ATOM 938 O O . ILE A 1 120 ? -1.109 -3.495 -21.689 1.00 94.38 120 ILE A O 1
ATOM 942 N N . ASN A 1 121 ? -1.289 -5.547 -20.822 1.00 90.56 121 ASN A N 1
ATOM 943 C CA . ASN A 1 121 ? -2.759 -5.555 -20.882 1.00 90.56 121 ASN A CA 1
ATOM 944 C C . ASN A 1 121 ? -3.378 -4.438 -20.033 1.00 90.56 121 ASN A C 1
ATOM 946 O O . ASN A 1 121 ? -4.304 -3.763 -20.470 1.00 90.56 121 ASN A O 1
ATOM 950 N N . ASN A 1 122 ? -2.855 -4.253 -18.823 1.00 89.62 122 ASN A N 1
ATOM 951 C CA . ASN A 1 122 ? -3.240 -3.187 -17.915 1.00 89.62 122 ASN A CA 1
ATOM 952 C C . ASN A 1 122 ? -2.022 -2.810 -17.054 1.00 89.62 122 ASN A C 1
ATOM 954 O O . ASN A 1 122 ? -1.593 -3.635 -16.243 1.00 89.62 122 ASN A O 1
ATOM 958 N N . PRO A 1 123 ? -1.467 -1.591 -17.197 1.00 89.38 123 PRO A N 1
ATOM 959 C CA . PRO A 1 123 ? -0.340 -1.126 -16.394 1.00 89.38 123 PRO A CA 1
ATOM 960 C C . PRO A 1 123 ? -0.590 -1.105 -14.886 1.00 89.38 123 PRO A C 1
ATOM 962 O O . PRO A 1 123 ? 0.372 -1.038 -14.134 1.00 89.38 123 PRO A O 1
ATOM 965 N N . ALA A 1 124 ? -1.844 -1.164 -14.430 1.00 84.50 124 ALA A N 1
ATOM 966 C CA . ALA A 1 124 ? -2.188 -1.220 -13.010 1.00 84.50 124 ALA A CA 1
ATOM 967 C C . ALA A 1 124 ? -2.204 -2.645 -12.425 1.00 84.50 124 ALA A C 1
ATOM 969 O O . ALA A 1 124 ? -2.320 -2.789 -11.218 1.00 84.50 124 ALA A O 1
ATOM 970 N N . THR A 1 125 ? -2.126 -3.698 -13.250 1.00 82.06 125 THR A N 1
ATOM 971 C CA . THR A 1 125 ? -2.234 -5.089 -12.768 1.00 82.06 125 THR A CA 1
ATOM 972 C C . THR A 1 125 ? -0.959 -5.631 -12.121 1.00 82.06 125 THR A C 1
ATOM 974 O O . THR A 1 125 ? -1.074 -6.295 -11.100 1.00 82.06 125 THR A O 1
ATOM 977 N N . PRO A 1 126 ? 0.248 -5.432 -12.680 1.00 83.62 126 PRO A N 1
ATOM 978 C CA . PRO A 1 126 ? 1.454 -5.914 -12.019 1.00 83.62 126 PRO A CA 1
ATOM 979 C C . PRO A 1 126 ? 1.707 -5.124 -10.745 1.00 83.62 126 PRO A C 1
ATOM 981 O O . PRO A 1 126 ? 1.640 -3.899 -10.770 1.00 83.62 126 PRO A O 1
ATOM 984 N N . ASP A 1 127 ? 2.090 -5.796 -9.672 1.00 76.88 127 ASP A N 1
ATOM 985 C CA . ASP A 1 127 ? 2.499 -5.126 -8.436 1.00 76.88 127 ASP A CA 1
ATOM 986 C C . ASP A 1 127 ? 3.838 -4.416 -8.604 1.00 76.88 127 ASP A C 1
ATOM 988 O O . ASP A 1 127 ? 4.030 -3.342 -8.048 1.00 76.88 127 ASP A O 1
ATOM 992 N N . ARG A 1 128 ? 4.732 -4.981 -9.424 1.00 82.94 128 ARG A N 1
ATOM 993 C CA . ARG A 1 128 ? 6.048 -4.406 -9.716 1.00 82.94 128 ARG A CA 1
ATOM 994 C C . ARG A 1 128 ? 6.355 -4.460 -11.204 1.00 82.94 128 ARG A C 1
ATOM 996 O O . ARG A 1 128 ? 6.253 -5.525 -11.825 1.00 82.94 128 ARG A O 1
ATOM 1003 N N . LEU A 1 129 ? 6.777 -3.324 -11.746 1.00 91.31 129 LEU A N 1
ATOM 1004 C CA . LEU A 1 129 ? 7.353 -3.193 -13.080 1.00 91.31 129 LEU A CA 1
ATOM 1005 C C . LEU A 1 129 ? 8.816 -2.772 -12.951 1.00 91.31 129 LEU A C 1
ATOM 1007 O O . LEU A 1 129 ? 9.133 -1.819 -12.248 1.00 91.31 129 LEU A O 1
ATOM 1011 N N . GLU A 1 130 ? 9.711 -3.474 -13.636 1.00 93.69 130 GLU A N 1
ATOM 1012 C CA . GLU A 1 130 ? 11.148 -3.234 -13.517 1.00 93.69 130 GLU A CA 1
ATOM 1013 C C . GLU A 1 130 ? 11.819 -3.241 -14.887 1.00 93.69 130 GLU A C 1
ATOM 1015 O O . GLU A 1 130 ? 11.567 -4.130 -15.706 1.00 93.69 130 GLU A O 1
ATOM 1020 N N . LEU A 1 131 ? 12.673 -2.244 -15.118 1.00 96.75 131 LEU A N 1
ATOM 1021 C CA . LEU A 1 131 ? 13.610 -2.200 -16.231 1.00 96.75 131 LEU A CA 1
ATOM 1022 C C . LEU A 1 131 ? 15.009 -2.508 -15.707 1.00 96.75 131 LEU A C 1
ATOM 1024 O O . LEU A 1 131 ? 15.537 -1.800 -14.856 1.00 96.75 131 LEU A O 1
ATOM 1028 N N . GLU A 1 132 ? 15.612 -3.545 -16.257 1.00 96.44 132 GLU A N 1
ATOM 1029 C CA . GLU A 1 132 ? 17.015 -3.869 -16.077 1.00 96.44 132 GLU A CA 1
ATOM 1030 C C . GLU A 1 132 ? 17.786 -3.407 -17.307 1.00 96.44 132 GLU A C 1
ATOM 1032 O O . GLU A 1 132 ? 17.328 -3.602 -18.435 1.00 96.44 132 GLU A O 1
ATOM 1037 N N . ILE A 1 133 ? 18.953 -2.808 -17.108 1.00 95.88 133 ILE A N 1
ATOM 1038 C CA . ILE A 1 133 ? 19.806 -2.387 -18.217 1.00 95.88 133 ILE A CA 1
ATOM 1039 C C . ILE A 1 133 ? 21.276 -2.591 -17.863 1.00 95.88 133 ILE A C 1
ATOM 1041 O O . ILE A 1 133 ? 21.766 -2.052 -16.871 1.00 95.88 133 ILE A O 1
ATOM 1045 N N . ASP A 1 134 ? 21.968 -3.373 -18.686 1.00 95.12 134 ASP A N 1
ATOM 1046 C CA . ASP A 1 134 ? 23.431 -3.432 -18.730 1.00 95.12 134 ASP A CA 1
ATOM 1047 C C . ASP A 1 134 ? 23.900 -2.630 -19.949 1.00 95.12 134 ASP A C 1
ATOM 1049 O O . ASP A 1 134 ? 23.327 -2.772 -21.038 1.00 95.12 134 ASP A O 1
ATOM 1053 N N . TYR A 1 135 ? 24.851 -1.718 -19.755 1.00 95.38 135 TYR A N 1
ATOM 1054 C CA . TYR A 1 135 ? 25.212 -0.732 -20.774 1.00 95.38 135 TYR A CA 1
ATOM 1055 C C . TYR A 1 135 ? 26.674 -0.289 -20.696 1.00 95.38 135 TYR A C 1
ATOM 1057 O O . TYR A 1 135 ? 27.286 -0.349 -19.635 1.00 95.38 135 TYR A O 1
ATOM 1065 N N . ASP A 1 136 ? 27.187 0.229 -21.808 1.00 93.81 136 ASP A N 1
ATOM 1066 C CA . ASP A 1 136 ? 28.524 0.817 -21.934 1.00 93.81 136 ASP A CA 1
ATOM 1067 C C . ASP A 1 136 ? 28.517 1.860 -23.073 1.00 93.81 136 ASP A C 1
ATOM 1069 O O . ASP A 1 136 ? 28.091 1.537 -24.184 1.00 93.81 136 ASP A O 1
ATOM 1073 N N . ASP A 1 137 ? 28.890 3.130 -22.879 1.00 94.69 137 ASP A N 1
ATOM 1074 C CA . ASP A 1 137 ? 29.380 3.798 -21.652 1.00 94.69 137 ASP A CA 1
ATOM 1075 C C . ASP A 1 137 ? 28.280 4.632 -20.945 1.00 94.69 137 ASP A C 1
ATOM 1077 O O . ASP A 1 137 ? 28.320 4.971 -19.756 1.00 94.69 137 ASP A O 1
ATOM 1081 N N . GLY A 1 138 ? 27.273 5.064 -21.697 1.00 96.94 138 GLY A N 1
ATOM 1082 C CA . GLY A 1 138 ? 26.217 5.941 -21.210 1.00 96.94 138 GLY A CA 1
ATOM 1083 C C . GLY A 1 138 ? 24.894 5.643 -21.878 1.00 96.94 138 GLY A C 1
ATOM 1084 O O . GLY A 1 138 ? 24.852 5.313 -23.057 1.00 96.94 138 GLY A O 1
ATOM 1085 N N . VAL A 1 139 ? 23.800 5.776 -21.131 1.00 98.00 139 VAL A N 1
ATOM 1086 C CA . VAL A 1 139 ? 22.456 5.507 -21.646 1.00 98.00 139 VAL A CA 1
ATOM 1087 C C . VAL A 1 139 ? 21.458 6.531 -21.120 1.00 98.00 139 VAL A C 1
ATOM 1089 O O . VAL A 1 139 ? 21.489 6.905 -19.948 1.00 98.00 139 VAL A O 1
ATOM 1092 N N . VAL A 1 140 ? 20.551 6.971 -21.987 1.00 98.44 140 VAL A N 1
ATOM 1093 C CA . VAL A 1 140 ? 19.363 7.757 -21.635 1.00 98.44 140 VAL A CA 1
ATOM 1094 C C . VAL A 1 140 ? 18.131 7.005 -22.114 1.00 98.44 140 VAL A C 1
ATOM 1096 O O . VAL A 1 140 ? 18.068 6.596 -23.271 1.00 98.44 140 VAL A O 1
ATOM 1099 N N . LEU A 1 141 ? 17.173 6.780 -21.218 1.00 98.38 141 LEU A N 1
ATOM 1100 C CA . LEU A 1 141 ? 16.027 5.895 -21.409 1.00 98.38 141 LEU A CA 1
ATOM 1101 C C . LEU A 1 141 ? 14.726 6.687 -21.421 1.00 98.38 141 LEU A C 1
ATOM 1103 O O . LEU A 1 141 ? 14.497 7.557 -20.579 1.00 98.38 141 LEU A O 1
ATOM 1107 N N . TYR A 1 142 ? 13.844 6.321 -22.342 1.00 98.50 142 TYR A N 1
ATOM 1108 C CA . TYR A 1 142 ? 12.566 6.971 -22.575 1.00 98.50 142 TYR A CA 1
ATOM 1109 C C . TYR A 1 142 ? 11.435 5.950 -22.595 1.00 98.50 142 TYR A C 1
ATOM 1111 O O . TYR A 1 142 ? 11.551 4.890 -23.211 1.00 98.50 142 TYR A O 1
ATOM 1119 N N . LEU A 1 143 ? 10.312 6.311 -21.987 1.00 98.38 143 LEU A N 1
ATOM 1120 C CA . LEU A 1 143 ? 9.066 5.562 -22.037 1.00 98.38 143 LEU A CA 1
ATOM 1121 C C . LEU A 1 143 ? 7.983 6.466 -22.618 1.00 98.38 143 LEU A C 1
ATOM 1123 O O . LEU A 1 143 ? 7.692 7.522 -22.058 1.00 98.38 143 LEU A O 1
ATOM 1127 N N . ASN A 1 144 ? 7.403 6.056 -23.749 1.00 97.94 144 ASN A N 1
ATOM 1128 C CA . ASN A 1 144 ? 6.324 6.783 -24.427 1.00 97.94 144 ASN A CA 1
ATOM 1129 C C . ASN A 1 144 ? 6.577 8.301 -24.554 1.00 97.94 144 ASN A C 1
ATOM 1131 O O . ASN A 1 144 ? 5.732 9.112 -24.178 1.00 97.94 144 ASN A O 1
ATOM 1135 N N . GLY A 1 145 ? 7.742 8.704 -25.066 1.00 96.81 145 GLY A N 1
ATOM 1136 C CA . GLY A 1 145 ? 8.062 10.125 -25.269 1.00 96.81 145 GLY A CA 1
ATOM 1137 C C . GLY A 1 145 ? 8.796 10.812 -24.109 1.00 96.81 145 GLY A C 1
ATOM 1138 O O . GLY A 1 145 ? 9.433 11.843 -24.319 1.00 96.81 145 GLY A O 1
ATOM 1139 N N . THR A 1 146 ? 8.733 10.258 -22.894 1.00 97.19 146 THR A N 1
ATOM 1140 C CA . THR A 1 146 ? 9.237 10.910 -21.671 1.00 97.19 146 THR A CA 1
ATOM 1141 C C . THR A 1 146 ? 10.505 10.230 -21.169 1.00 97.19 146 THR A C 1
ATOM 1143 O O . THR A 1 146 ? 10.565 9.005 -21.110 1.00 97.19 146 THR A O 1
ATOM 1146 N N . GLU A 1 147 ? 11.521 11.011 -20.801 1.00 97.19 147 GLU A N 1
ATOM 1147 C CA . GLU A 1 147 ? 12.748 10.488 -20.189 1.00 97.19 147 GLU A CA 1
ATOM 1148 C C . GLU A 1 147 ? 12.442 9.918 -18.796 1.00 97.19 147 GLU A C 1
ATOM 1150 O O . GLU A 1 147 ? 11.881 10.616 -17.953 1.00 97.19 147 GLU A O 1
ATOM 1155 N N . ILE A 1 148 ? 12.799 8.653 -18.563 1.00 96.12 148 ILE A N 1
ATOM 1156 C CA . ILE A 1 148 ? 12.543 7.943 -17.297 1.00 96.12 148 ILE A CA 1
ATOM 1157 C C . ILE A 1 148 ? 13.814 7.705 -16.481 1.00 96.12 148 ILE A C 1
ATOM 1159 O O . ILE A 1 148 ? 13.752 7.553 -15.265 1.00 96.12 148 ILE A O 1
ATOM 1163 N N . ALA A 1 149 ? 14.975 7.668 -17.134 1.00 96.12 149 ALA A N 1
ATOM 1164 C CA . ALA A 1 149 ? 16.257 7.475 -16.474 1.00 96.12 149 ALA A CA 1
ATOM 1165 C C . ALA A 1 149 ? 17.411 7.894 -17.386 1.00 96.12 149 ALA A C 1
ATOM 1167 O O . ALA A 1 149 ? 17.315 7.819 -18.610 1.00 96.12 149 ALA A O 1
ATOM 1168 N N . ARG A 1 150 ? 18.539 8.248 -16.773 1.00 96.31 150 ARG A N 1
ATOM 1169 C CA . ARG A 1 150 ? 19.835 8.373 -17.442 1.00 96.31 150 ARG A CA 1
ATOM 1170 C C . ARG A 1 150 ? 20.939 7.808 -16.562 1.00 96.31 150 ARG A C 1
ATOM 1172 O O . ARG A 1 150 ? 20.825 7.830 -15.335 1.00 96.31 150 ARG A O 1
ATOM 1179 N N . SER A 1 151 ? 22.000 7.307 -17.183 1.00 96.00 151 SER A N 1
ATOM 1180 C CA . SER A 1 151 ? 23.188 6.865 -16.463 1.00 96.00 151 SER A CA 1
ATOM 1181 C C . SER A 1 151 ? 23.875 8.045 -15.763 1.00 96.00 151 SER A C 1
ATOM 1183 O O . SER A 1 151 ? 23.849 9.169 -16.276 1.00 96.00 151 SER A O 1
ATOM 1185 N N . PRO A 1 152 ? 24.583 7.812 -14.640 1.00 93.75 152 PRO A N 1
ATOM 1186 C CA . PRO A 1 152 ? 25.390 8.851 -14.001 1.00 93.75 152 PRO A CA 1
ATOM 1187 C C . PRO A 1 152 ? 26.411 9.496 -14.949 1.00 93.75 152 PRO A C 1
ATOM 1189 O O . PRO A 1 152 ? 26.710 10.681 -14.827 1.00 93.75 152 PRO A O 1
ATOM 1192 N N . THR A 1 153 ? 26.899 8.727 -15.927 1.00 95.06 153 THR A N 1
ATOM 1193 C CA . THR A 1 153 ? 27.831 9.164 -16.975 1.00 95.06 153 THR A CA 1
ATOM 1194 C C . THR A 1 153 ? 27.226 10.153 -17.978 1.00 95.06 153 THR A C 1
ATOM 1196 O O . THR A 1 153 ? 27.975 10.736 -18.755 1.00 95.06 153 THR A O 1
ATOM 1199 N N . MET A 1 154 ? 25.907 10.381 -17.939 1.00 96.69 154 MET A N 1
ATOM 1200 C CA . MET A 1 154 ? 25.163 11.300 -18.813 1.00 96.69 154 MET A CA 1
ATOM 1201 C C . MET A 1 154 ? 24.480 12.454 -18.053 1.00 96.69 154 MET A C 1
ATOM 1203 O O . MET A 1 154 ? 23.715 13.222 -18.640 1.00 96.69 154 MET A O 1
ATOM 1207 N N . ASN A 1 155 ? 24.738 12.615 -16.750 1.00 93.25 155 ASN A N 1
ATOM 1208 C CA . ASN A 1 155 ? 24.077 13.639 -15.927 1.00 93.25 155 ASN A CA 1
ATOM 1209 C C . ASN A 1 155 ? 24.357 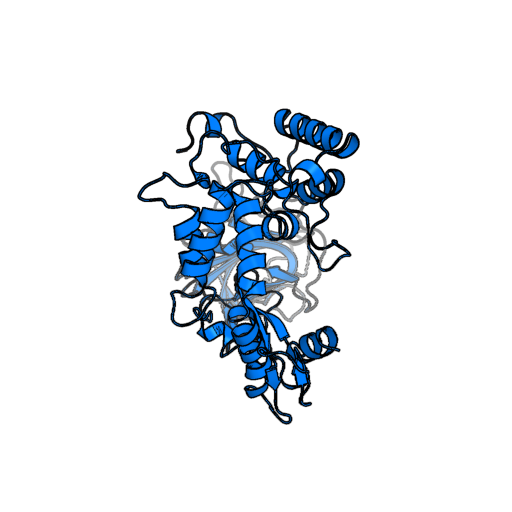15.080 -16.384 1.00 93.25 155 ASN A C 1
ATOM 1211 O O . ASN A 1 155 ? 23.471 15.924 -16.290 1.00 93.25 155 ASN A O 1
ATOM 1215 N N . ASP A 1 156 ? 25.552 15.345 -16.916 1.00 91.62 156 ASP A N 1
ATOM 1216 C CA . ASP A 1 156 ? 25.952 16.684 -17.373 1.00 91.62 156 ASP A CA 1
ATOM 1217 C C . ASP A 1 156 ? 25.506 16.991 -18.816 1.00 91.62 156 ASP A C 1
ATOM 1219 O O . ASP A 1 156 ? 25.698 18.105 -19.312 1.00 91.62 156 ASP A O 1
ATOM 1223 N N . ALA A 1 157 ? 24.919 16.013 -19.514 1.00 94.00 157 ALA A N 1
ATOM 1224 C CA . ALA A 1 157 ? 24.457 16.192 -20.882 1.00 94.00 157 ALA A CA 1
ATOM 1225 C C . ALA A 1 157 ? 23.128 16.979 -20.934 1.00 94.00 157 ALA A C 1
ATOM 1227 O O . ALA A 1 157 ? 22.282 16.821 -20.047 1.00 94.00 157 ALA A O 1
ATOM 1228 N N . PRO A 1 158 ? 22.894 17.789 -21.989 1.00 93.88 158 PRO A N 1
ATOM 1229 C CA . PRO A 1 158 ? 21.609 18.455 -22.209 1.00 93.88 158 PRO A CA 1
ATOM 1230 C C . PRO A 1 158 ? 20.418 17.485 -22.244 1.00 93.88 158 PRO A C 1
ATOM 1232 O O . PRO A 1 158 ? 20.585 16.285 -22.455 1.00 93.88 158 PRO A O 1
ATOM 1235 N N . THR A 1 159 ? 19.206 18.019 -22.085 1.00 94.06 159 THR A N 1
ATOM 1236 C CA . THR A 1 159 ? 17.956 17.246 -22.157 1.00 94.06 159 THR A CA 1
ATOM 1237 C C . THR A 1 159 ? 17.068 17.780 -23.285 1.00 94.06 159 THR A C 1
ATOM 1239 O O . THR A 1 159 ? 16.551 18.892 -23.146 1.00 94.06 159 THR A O 1
ATOM 1242 N N . PRO A 1 160 ? 16.854 17.023 -24.379 1.00 95.88 160 PRO A N 1
ATOM 1243 C CA . PRO A 1 160 ? 17.513 15.752 -24.724 1.00 95.88 160 PRO A CA 1
ATOM 1244 C C . PRO A 1 160 ? 18.995 15.935 -25.122 1.00 95.88 160 PRO A C 1
ATOM 1246 O O . PRO A 1 160 ? 19.379 17.030 -25.554 1.00 95.88 160 PRO A O 1
ATOM 1249 N N . PRO A 1 161 ? 19.842 14.893 -25.001 1.00 96.81 161 PRO A N 1
ATOM 1250 C CA . PRO A 1 161 ? 21.245 14.997 -25.375 1.00 96.81 161 PRO A CA 1
ATOM 1251 C C . PRO A 1 161 ? 21.411 14.925 -26.903 1.00 96.81 161 PRO A C 1
ATOM 1253 O O . PRO A 1 161 ? 20.759 14.112 -27.563 1.00 96.81 161 PRO A O 1
ATOM 1256 N N . PRO A 1 162 ? 22.295 15.745 -27.499 1.00 97.50 162 PRO A N 1
ATOM 1257 C CA . PRO A 1 162 ? 22.577 15.661 -28.930 1.00 97.50 162 PRO A CA 1
ATOM 1258 C C . PRO A 1 162 ? 23.258 14.337 -29.287 1.00 97.50 162 PRO A C 1
ATOM 1260 O O . PRO A 1 162 ? 23.985 13.770 -28.469 1.00 97.50 162 PRO A O 1
ATOM 1263 N N . PHE A 1 163 ? 23.130 13.890 -30.538 1.00 97.25 163 PHE A N 1
ATOM 1264 C CA . PHE A 1 163 ? 23.777 12.666 -31.036 1.00 97.25 163 PHE A CA 1
ATOM 1265 C C . PHE A 1 163 ? 25.309 12.670 -30.865 1.00 97.25 163 PHE A C 1
ATOM 1267 O O . PHE A 1 163 ? 25.945 11.618 -30.857 1.00 97.25 163 PHE A O 1
ATOM 1274 N N . THR A 1 164 ? 25.916 13.850 -30.721 1.00 96.88 164 THR A N 1
ATOM 1275 C CA . THR A 1 164 ? 27.356 14.044 -30.502 1.00 96.88 164 THR A CA 1
ATOM 1276 C C . THR A 1 164 ? 27.761 14.135 -29.029 1.00 96.88 164 THR A C 1
ATOM 1278 O O . THR A 1 164 ? 28.928 14.410 -28.753 1.00 96.88 164 THR A O 1
ATOM 1281 N N . ALA A 1 165 ? 26.829 14.007 -28.080 1.00 96.81 165 ALA A N 1
ATOM 1282 C CA . ALA A 1 165 ? 27.168 14.052 -26.662 1.00 96.81 165 ALA A CA 1
ATOM 1283 C C . ALA A 1 165 ? 28.091 12.881 -26.301 1.00 96.81 165 ALA A C 1
ATOM 1285 O O . ALA A 1 165 ? 27.868 11.751 -26.736 1.00 96.81 165 ALA A O 1
ATOM 1286 N N . ALA A 1 166 ? 29.119 13.181 -25.514 1.00 95.44 166 ALA A N 1
ATOM 1287 C CA . ALA A 1 166 ? 30.017 12.194 -24.937 1.00 95.44 166 ALA A CA 1
ATOM 1288 C C . ALA A 1 166 ? 29.536 11.816 -23.534 1.00 95.44 166 ALA A C 1
ATOM 1290 O O . ALA A 1 166 ? 29.048 12.679 -22.799 1.00 95.44 166 ALA A O 1
ATOM 1291 N N . SER A 1 167 ? 29.716 10.554 -23.169 1.00 95.19 167 SER A N 1
ATOM 1292 C CA . SER A 1 167 ? 29.505 10.055 -21.811 1.00 95.19 167 SER A CA 1
ATOM 1293 C C . SER A 1 167 ? 30.803 10.093 -20.986 1.00 95.19 167 SER A C 1
ATOM 1295 O O . SER A 1 167 ? 31.904 10.312 -21.497 1.00 95.19 167 SER A O 1
ATOM 1297 N N . GLY A 1 168 ? 30.682 9.899 -19.672 1.00 94.44 168 GLY A N 1
ATOM 1298 C CA . GLY A 1 168 ? 31.776 9.375 -18.843 1.00 94.44 168 GLY A CA 1
ATOM 1299 C C . GLY A 1 168 ? 31.954 7.860 -19.022 1.00 94.44 168 GLY A C 1
ATOM 1300 O O . GLY A 1 168 ? 31.056 7.205 -19.530 1.00 94.44 168 GLY A O 1
ATOM 1301 N N . ASN A 1 169 ? 33.090 7.312 -18.580 1.00 93.38 169 ASN A N 1
ATOM 1302 C CA . ASN A 1 169 ? 33.423 5.891 -18.765 1.00 93.38 169 ASN A CA 1
ATOM 1303 C C . ASN A 1 169 ? 32.596 4.969 -17.844 1.00 93.38 169 ASN A C 1
ATOM 1305 O O . ASN A 1 169 ? 32.460 5.264 -16.648 1.00 93.38 169 ASN A O 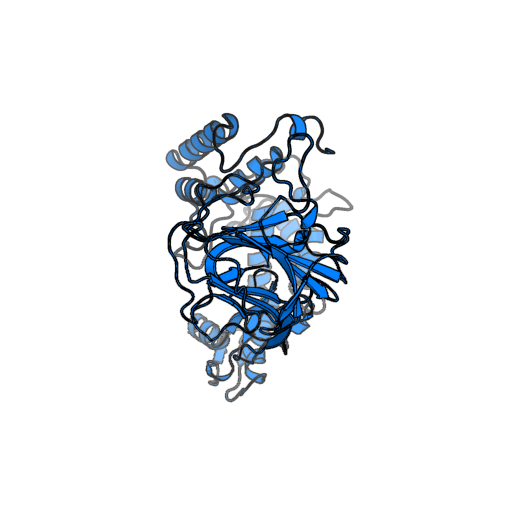1
ATOM 1309 N N . HIS A 1 170 ? 32.073 3.870 -18.393 1.00 93.88 170 HIS A N 1
ATOM 1310 C CA . HIS A 1 170 ? 31.379 2.810 -17.655 1.00 93.88 170 HIS A CA 1
ATOM 1311 C C . HIS A 1 170 ? 31.342 1.513 -18.464 1.00 93.88 170 HIS A C 1
ATOM 1313 O O . HIS A 1 170 ? 30.937 1.532 -19.610 1.00 93.88 170 HIS A O 1
ATOM 1319 N N . GLU A 1 171 ? 31.597 0.379 -17.817 1.00 91.12 171 GLU A N 1
ATOM 1320 C CA . GLU A 1 171 ? 31.660 -0.924 -18.488 1.00 91.12 171 GLU A CA 1
ATOM 1321 C C . GLU A 1 171 ? 30.409 -1.771 -18.221 1.00 91.12 171 GLU A C 1
ATOM 1323 O O . GLU A 1 171 ? 29.944 -1.860 -17.075 1.00 91.12 171 GLU A O 1
ATOM 1328 N N . ALA A 1 172 ? 29.931 -2.481 -19.243 1.00 89.50 172 ALA A N 1
ATOM 1329 C CA . ALA A 1 172 ? 28.929 -3.531 -19.077 1.00 89.50 172 ALA A CA 1
ATOM 1330 C C . ALA A 1 172 ? 29.592 -4.786 -18.482 1.00 89.50 172 ALA A C 1
ATOM 1332 O O . ALA A 1 172 ? 30.458 -5.412 -19.087 1.00 89.50 172 ALA A O 1
ATOM 1333 N N . VAL A 1 173 ? 29.222 -5.158 -17.252 1.00 89.50 173 VAL A N 1
ATOM 1334 C CA . VAL A 1 173 ? 29.917 -6.221 -16.487 1.00 89.50 173 VAL A CA 1
ATOM 1335 C C . VAL A 1 173 ? 29.000 -7.363 -16.046 1.00 89.50 173 VAL A C 1
ATOM 1337 O O . VAL A 1 173 ? 29.312 -8.090 -15.094 1.00 89.50 173 VAL A O 1
ATOM 1340 N N . GLY A 1 174 ? 27.839 -7.518 -16.685 1.00 87.31 174 GLY A N 1
ATOM 1341 C CA . GLY A 1 174 ? 26.826 -8.504 -16.304 1.00 87.31 174 GLY A CA 1
ATOM 1342 C C . GLY A 1 174 ? 26.108 -8.138 -15.005 1.00 87.31 174 GLY A C 1
ATOM 1343 O O . GLY A 1 174 ? 25.627 -9.019 -14.286 1.00 87.31 174 GLY A O 1
ATOM 1344 N N . ARG A 1 175 ? 26.100 -6.849 -14.644 1.00 88.31 175 ARG A N 1
ATOM 1345 C CA . ARG A 1 175 ? 25.470 -6.319 -13.424 1.00 88.31 175 ARG A CA 1
ATOM 1346 C C . ARG A 1 175 ? 24.514 -5.190 -13.802 1.00 88.31 175 ARG A C 1
ATOM 1348 O O . ARG A 1 175 ? 24.839 -4.030 -13.548 1.00 88.31 175 ARG A O 1
ATOM 1355 N N . PRO A 1 176 ? 23.356 -5.522 -14.396 1.00 91.25 176 PRO A N 1
ATOM 1356 C CA . PRO A 1 176 ? 22.424 -4.510 -14.853 1.00 91.25 176 PRO A CA 1
ATOM 1357 C C . PRO A 1 176 ? 21.961 -3.635 -13.689 1.00 91.25 176 PRO A C 1
ATOM 1359 O O . PRO A 1 176 ? 21.743 -4.115 -12.570 1.00 91.25 176 PRO A O 1
ATOM 1362 N N . ILE A 1 177 ? 21.781 -2.346 -13.962 1.00 91.38 177 ILE A N 1
ATOM 1363 C CA . ILE A 1 177 ? 21.101 -1.453 -13.027 1.00 91.38 177 ILE A CA 1
ATOM 1364 C C . ILE A 1 177 ? 19.592 -1.698 -13.105 1.00 91.38 177 ILE A C 1
ATOM 1366 O O . ILE A 1 177 ? 19.058 -2.004 -14.172 1.00 91.38 177 ILE A O 1
ATOM 1370 N N . LEU A 1 178 ? 18.915 -1.561 -11.964 1.00 92.00 178 LEU A N 1
ATOM 1371 C CA . LEU A 1 178 ? 17.469 -1.730 -11.846 1.00 92.00 178 LEU A CA 1
ATOM 1372 C C . LEU A 1 178 ? 16.794 -0.363 -11.770 1.00 92.00 178 LEU A C 1
ATOM 1374 O O . LEU A 1 178 ? 17.157 0.474 -10.942 1.00 92.00 178 LEU A O 1
ATOM 1378 N N . ILE A 1 179 ? 15.798 -0.159 -12.621 1.00 91.88 179 ILE A N 1
ATOM 1379 C CA . ILE A 1 179 ? 14.958 1.030 -12.657 1.00 91.88 179 ILE A CA 1
ATOM 1380 C C . ILE A 1 179 ? 13.537 0.594 -12.302 1.00 91.88 179 ILE A C 1
ATOM 1382 O O . ILE A 1 179 ? 12.905 -0.173 -13.033 1.00 91.88 179 ILE A O 1
ATOM 1386 N N . ASP A 1 180 ? 13.047 1.105 -11.173 1.00 90.19 180 ASP A N 1
ATOM 1387 C CA . ASP A 1 180 ? 11.664 0.934 -10.732 1.00 90.19 180 ASP A CA 1
ATOM 1388 C C . ASP A 1 180 ? 10.735 1.719 -11.670 1.00 90.19 180 ASP A C 1
ATOM 1390 O O . ASP A 1 180 ? 10.780 2.952 -11.732 1.00 90.19 180 ASP A O 1
ATOM 1394 N N . LEU A 1 181 ? 9.910 0.997 -12.431 1.00 92.00 181 LEU A N 1
ATOM 1395 C CA . LEU A 1 181 ? 8.968 1.598 -13.369 1.00 92.00 181 LEU A CA 1
ATOM 1396 C C . LEU A 1 181 ? 7.632 1.971 -12.719 1.00 92.00 181 LEU A C 1
ATOM 1398 O O . LEU A 1 181 ? 6.764 2.530 -13.395 1.00 92.00 181 LEU A O 1
ATOM 1402 N N . ASP A 1 182 ? 7.446 1.714 -11.424 1.00 85.12 182 ASP A N 1
ATOM 1403 C CA . ASP A 1 182 ? 6.162 1.921 -10.764 1.00 85.12 182 ASP A CA 1
ATOM 1404 C C . ASP A 1 182 ? 5.754 3.395 -10.731 1.00 85.12 182 ASP A C 1
ATOM 1406 O O . ASP A 1 182 ? 4.588 3.723 -10.957 1.00 85.12 182 ASP A O 1
ATOM 1410 N N . HIS A 1 183 ? 6.713 4.302 -10.537 1.00 83.12 183 HIS A N 1
ATOM 1411 C CA . HIS A 1 183 ? 6.463 5.747 -10.576 1.00 83.12 183 HIS A CA 1
ATOM 1412 C C . HIS A 1 183 ? 6.147 6.263 -11.990 1.00 83.12 183 HIS A C 1
ATOM 1414 O O . HIS A 1 183 ? 5.570 7.338 -12.142 1.00 83.12 183 HIS A O 1
ATOM 1420 N N . PHE A 1 184 ? 6.475 5.487 -13.026 1.00 91.06 184 PHE A N 1
ATOM 1421 C CA . PHE A 1 184 ? 6.254 5.833 -14.430 1.00 91.06 184 PHE A CA 1
ATOM 1422 C C . PHE A 1 184 ? 4.982 5.205 -15.011 1.00 91.06 184 PHE A C 1
ATOM 1424 O O . PHE A 1 184 ? 4.691 5.385 -16.193 1.00 91.06 184 PHE A O 1
ATOM 1431 N N . ARG A 1 185 ? 4.167 4.522 -14.195 1.00 89.44 185 ARG A N 1
ATOM 1432 C CA . ARG A 1 185 ? 2.870 3.959 -14.612 1.00 89.44 185 ARG A CA 1
ATOM 1433 C C . ARG A 1 185 ? 1.931 4.965 -15.288 1.00 89.44 185 ARG A C 1
ATOM 1435 O O . ARG A 1 185 ? 1.308 4.558 -16.265 1.00 89.44 185 ARG A O 1
ATOM 1442 N N . PRO A 1 186 ? 1.840 6.249 -14.874 1.00 92.31 186 PRO A N 1
ATOM 1443 C CA . PRO A 1 186 ? 1.019 7.236 -15.584 1.00 92.31 186 PRO A CA 1
ATOM 1444 C C . PRO A 1 186 ? 1.449 7.487 -17.036 1.00 92.31 186 PRO A C 1
ATOM 1446 O O . PRO A 1 186 ? 0.648 7.975 -17.828 1.00 92.31 186 PRO A O 1
ATOM 1449 N N . LEU A 1 187 ? 2.696 7.156 -17.393 1.00 93.50 187 LEU A N 1
ATOM 1450 C CA . LEU A 1 187 ? 3.194 7.242 -18.766 1.00 93.50 187 LEU A CA 1
ATOM 1451 C C . LEU A 1 187 ? 2.789 6.026 -19.606 1.00 93.50 187 LEU A C 1
ATOM 1453 O O . LEU A 1 187 ? 2.850 6.099 -20.831 1.00 93.50 187 LEU A O 1
ATOM 1457 N N . MET A 1 188 ? 2.402 4.908 -18.983 1.00 95.25 188 MET A N 1
ATOM 1458 C CA . MET A 1 188 ? 2.033 3.674 -19.675 1.00 95.25 188 MET A CA 1
ATOM 1459 C C . MET A 1 188 ? 0.550 3.649 -20.042 1.00 95.25 188 MET A C 1
ATOM 1461 O O . MET A 1 188 ? -0.315 4.053 -19.269 1.00 95.25 188 MET A O 1
ATOM 1465 N N . ILE A 1 189 ? 0.244 3.078 -21.204 1.00 95.00 189 ILE A N 1
ATOM 1466 C CA . ILE A 1 189 ? -1.126 2.835 -21.660 1.00 95.00 189 ILE A CA 1
ATOM 1467 C C . ILE A 1 189 ? -1.429 1.338 -21.709 1.00 95.00 189 ILE A C 1
ATOM 1469 O O . ILE A 1 189 ? -0.542 0.511 -21.918 1.00 95.00 189 ILE A O 1
ATOM 1473 N N . ALA A 1 190 ? -2.700 0.975 -21.532 1.00 95.12 190 ALA A N 1
ATOM 1474 C CA . ALA A 1 190 ? -3.156 -0.381 -21.814 1.00 95.12 190 ALA A CA 1
ATOM 1475 C C . ALA A 1 190 ? -2.955 -0.695 -23.306 1.00 95.12 190 ALA A C 1
ATOM 1477 O O . ALA A 1 190 ? -3.414 0.047 -24.175 1.00 95.12 190 ALA A O 1
ATOM 1478 N N . GLY A 1 191 ? -2.268 -1.797 -23.595 1.00 96.12 191 GLY A N 1
ATOM 1479 C CA . GLY A 1 191 ? -1.849 -2.179 -24.937 1.00 96.12 191 GLY A CA 1
ATOM 1480 C C . GLY A 1 191 ? -0.376 -1.867 -25.196 1.00 96.12 191 GLY A C 1
ATOM 1481 O O . GLY A 1 191 ? 0.497 -2.204 -24.393 1.00 96.12 191 GLY A O 1
ATOM 1482 N N . THR A 1 192 ? -0.093 -1.301 -26.368 1.00 97.88 192 THR A N 1
ATOM 1483 C CA . THR A 1 192 ? 1.272 -1.107 -26.867 1.00 97.88 192 THR A CA 1
ATOM 1484 C C . THR A 1 192 ? 1.920 0.137 -26.271 1.00 97.88 192 THR A C 1
ATOM 1486 O O . THR A 1 192 ? 1.348 1.219 -26.302 1.00 97.88 192 THR A O 1
ATOM 1489 N N . ASN A 1 193 ? 3.142 -0.024 -25.782 1.00 98.31 193 ASN A N 1
ATOM 1490 C CA . ASN A 1 193 ? 4.012 1.026 -25.265 1.00 98.31 193 ASN A CA 1
ATOM 1491 C C . ASN A 1 193 ? 5.358 0.944 -25.986 1.00 98.31 193 ASN A C 1
ATOM 1493 O O . ASN A 1 193 ? 5.673 -0.091 -26.574 1.00 98.31 193 ASN A O 1
ATOM 1497 N N . VAL A 1 194 ? 6.157 2.006 -25.935 1.00 98.31 194 VAL A N 1
ATOM 1498 C CA . VAL A 1 194 ? 7.506 2.037 -26.506 1.00 98.31 194 VAL A CA 1
ATOM 1499 C C . VAL A 1 194 ? 8.540 2.357 -25.432 1.00 98.31 194 VAL A C 1
ATOM 1501 O O . VAL A 1 194 ? 8.418 3.347 -24.711 1.00 98.31 194 VAL A O 1
ATOM 1504 N N . LEU A 1 195 ? 9.560 1.504 -25.346 1.00 98.44 195 LEU A N 1
ATOM 1505 C CA . LEU A 1 195 ? 10.808 1.778 -24.649 1.00 98.44 195 LEU A CA 1
ATOM 1506 C C . LEU A 1 195 ? 11.835 2.222 -25.691 1.00 98.44 195 LEU A C 1
ATOM 1508 O O . LEU A 1 195 ? 12.009 1.570 -26.723 1.00 98.44 195 LEU A O 1
ATOM 1512 N N . ALA A 1 196 ? 12.504 3.334 -25.427 1.00 98.56 196 ALA A N 1
ATOM 1513 C CA . ALA A 1 196 ? 13.518 3.902 -26.296 1.00 98.56 196 ALA A CA 1
ATOM 1514 C C . ALA A 1 196 ? 14.776 4.244 -25.494 1.00 98.56 196 ALA A C 1
ATOM 1516 O O . ALA A 1 196 ? 14.705 4.533 -24.303 1.00 98.56 196 ALA A O 1
ATOM 1517 N N . ALA A 1 197 ? 15.929 4.191 -26.148 1.00 98.38 197 ALA A N 1
ATOM 1518 C CA . ALA A 1 197 ? 17.222 4.433 -25.536 1.00 98.38 197 ALA A CA 1
ATOM 1519 C C . ALA A 1 197 ? 18.137 5.205 -26.484 1.00 98.38 197 ALA A C 1
ATOM 1521 O O . ALA A 1 197 ? 18.126 4.968 -27.692 1.00 98.38 197 ALA A O 1
ATOM 1522 N N . GLN A 1 198 ? 18.940 6.102 -25.930 1.00 98.31 198 GLN A N 1
ATOM 1523 C CA . GLN A 1 198 ? 20.066 6.726 -26.608 1.00 98.31 198 GLN A CA 1
ATOM 1524 C C . GLN A 1 198 ? 21.336 6.324 -25.863 1.00 98.31 198 GLN A C 1
ATOM 1526 O O . GLN A 1 198 ? 21.468 6.604 -24.672 1.00 98.31 198 GLN A O 1
ATOM 1531 N N . VAL A 1 199 ? 22.228 5.617 -26.550 1.00 98.25 199 VAL A N 1
ATOM 1532 C CA . VAL A 1 199 ? 23.455 5.040 -25.987 1.00 98.25 199 VAL A CA 1
ATOM 1533 C C . VAL A 1 199 ? 24.648 5.836 -26.499 1.00 98.25 199 VAL A C 1
ATOM 1535 O O . VAL A 1 199 ? 24.669 6.195 -27.675 1.00 98.25 199 VAL A O 1
ATOM 1538 N N . HIS A 1 200 ? 25.609 6.142 -25.631 1.00 97.81 200 HIS A N 1
ATOM 1539 C CA . HIS A 1 200 ? 26.731 7.043 -25.890 1.00 97.81 200 HIS A CA 1
ATOM 1540 C C . HIS A 1 200 ? 28.055 6.454 -25.414 1.00 97.81 200 HIS A C 1
ATOM 1542 O O . HIS A 1 200 ? 28.125 5.917 -24.312 1.00 97.81 200 HIS A O 1
ATOM 1548 N N . ASN A 1 201 ? 29.105 6.690 -26.196 1.00 96.75 201 ASN A N 1
ATOM 1549 C CA . ASN A 1 201 ? 30.489 6.408 -25.829 1.00 96.75 201 ASN A CA 1
ATOM 1550 C C . ASN A 1 201 ? 31.219 7.643 -25.301 1.00 96.75 201 ASN A C 1
ATOM 1552 O O . ASN A 1 201 ? 30.825 8.788 -25.552 1.00 96.75 201 ASN A O 1
ATOM 1556 N N . VAL A 1 202 ? 32.346 7.412 -24.626 1.00 96.25 202 VAL A N 1
ATOM 1557 C CA . VAL A 1 202 ? 33.201 8.494 -24.109 1.00 96.25 202 VAL A CA 1
ATOM 1558 C C . VAL A 1 202 ? 33.803 9.332 -25.235 1.00 96.25 202 VAL A C 1
ATOM 1560 O O . VAL A 1 202 ? 33.934 10.552 -25.123 1.00 96.25 202 VAL A O 1
ATOM 1563 N N . THR A 1 203 ? 34.193 8.703 -26.346 1.00 95.12 203 THR A N 1
ATOM 1564 C CA . THR A 1 203 ? 34.741 9.410 -27.509 1.00 95.12 203 THR A CA 1
ATOM 1565 C C . THR A 1 203 ? 34.322 8.759 -28.819 1.00 95.12 203 THR A C 1
ATOM 1567 O O . THR A 1 203 ? 33.992 7.579 -28.871 1.00 95.12 203 THR A O 1
ATOM 1570 N N . ILE A 1 204 ? 34.457 9.497 -29.925 1.00 95.00 204 ILE A N 1
ATOM 1571 C CA . ILE A 1 204 ? 34.302 8.925 -31.272 1.00 95.00 204 ILE A CA 1
ATOM 1572 C C . ILE A 1 204 ? 35.317 7.802 -31.563 1.00 95.00 204 ILE A C 1
ATOM 1574 O O . ILE A 1 204 ? 35.100 7.014 -32.471 1.00 95.00 204 ILE A O 1
ATOM 1578 N N . GLY A 1 205 ? 36.433 7.732 -30.827 1.00 93.44 205 GLY A N 1
ATOM 1579 C CA . GLY A 1 205 ? 37.466 6.706 -30.990 1.00 93.44 205 GLY A CA 1
ATOM 1580 C C . GLY A 1 205 ? 37.297 5.480 -30.088 1.00 93.44 205 GLY A C 1
ATOM 1581 O O . GLY A 1 205 ? 38.100 4.552 -30.228 1.00 93.44 205 GLY A O 1
ATOM 1582 N N . SER A 1 206 ? 36.302 5.474 -29.188 1.00 92.88 206 SER A N 1
ATOM 1583 C CA . SER A 1 206 ? 36.001 4.336 -28.309 1.00 92.88 206 SER A CA 1
ATOM 1584 C C . SER A 1 206 ? 35.761 3.070 -29.132 1.00 92.88 206 SER A C 1
ATOM 1586 O O . SER A 1 206 ? 35.289 3.135 -30.272 1.00 92.88 206 SER A O 1
ATOM 1588 N N . ASN A 1 207 ? 36.169 1.932 -28.584 1.00 91.75 207 ASN A N 1
ATOM 1589 C CA . ASN A 1 207 ? 36.223 0.651 -29.290 1.00 91.75 207 ASN A CA 1
ATOM 1590 C C . ASN A 1 207 ? 35.292 -0.408 -28.701 1.00 91.75 207 ASN A C 1
ATOM 1592 O O . ASN A 1 207 ? 35.291 -1.524 -29.213 1.00 91.75 207 ASN A O 1
ATOM 1596 N N . ASP A 1 208 ? 34.550 -0.040 -27.669 1.00 91.06 208 ASP A N 1
ATOM 1597 C CA . ASP A 1 208 ? 33.569 -0.799 -26.914 1.00 91.06 208 ASP A CA 1
ATOM 1598 C C . ASP A 1 208 ? 32.251 -0.019 -26.838 1.00 91.06 208 ASP A C 1
ATOM 1600 O O . ASP A 1 208 ? 32.234 1.207 -26.956 1.00 91.06 208 ASP A O 1
ATOM 1604 N N . THR A 1 209 ? 31.138 -0.740 -26.766 1.00 93.50 209 THR A N 1
ATOM 1605 C CA . THR A 1 209 ? 29.818 -0.243 -26.350 1.00 93.50 209 THR A CA 1
ATOM 1606 C C . THR A 1 209 ? 28.903 -1.445 -26.195 1.00 93.50 209 THR A C 1
ATOM 1608 O O . THR A 1 209 ? 29.081 -2.433 -26.900 1.00 93.50 209 THR A O 1
ATOM 1611 N N . SER A 1 210 ? 27.916 -1.363 -25.312 1.00 94.19 210 SER A N 1
ATOM 1612 C CA . SER A 1 210 ? 27.026 -2.481 -25.019 1.00 94.19 210 SER A CA 1
ATOM 1613 C C . SER A 1 210 ? 25.646 -1.962 -24.611 1.00 94.19 210 SER A C 1
ATOM 1615 O O . SER A 1 210 ? 25.524 -0.919 -23.962 1.00 94.19 210 SER A O 1
ATOM 1617 N N . PHE A 1 211 ? 24.580 -2.668 -25.001 1.00 96.19 211 PHE A N 1
ATOM 1618 C CA . PHE A 1 211 ? 23.196 -2.310 -24.663 1.00 96.19 211 PHE A CA 1
ATOM 1619 C C . PHE A 1 211 ? 22.291 -3.544 -24.554 1.00 96.19 211 PHE A C 1
ATOM 1621 O O . PHE A 1 211 ? 21.891 -4.141 -25.565 1.00 96.19 211 PHE A O 1
ATOM 1628 N N . LEU A 1 212 ? 21.934 -3.903 -23.315 1.00 95.44 212 LEU A N 1
ATOM 1629 C CA . LEU A 1 212 ? 21.126 -5.079 -22.981 1.00 95.44 212 LEU A CA 1
ATOM 1630 C C . LEU A 1 212 ? 19.977 -4.729 -22.013 1.00 95.44 212 LEU A C 1
ATOM 1632 O O . LEU A 1 212 ? 20.115 -4.886 -20.797 1.00 95.44 212 LEU A O 1
ATOM 1636 N N . PRO A 1 213 ? 18.830 -4.246 -22.527 1.00 96.69 213 PRO A N 1
ATOM 1637 C CA . PRO A 1 213 ? 17.642 -3.979 -21.723 1.00 96.69 213 PRO A CA 1
ATOM 1638 C C . PRO A 1 213 ? 16.794 -5.240 -21.488 1.00 96.69 213 PRO A C 1
ATOM 1640 O O . PRO A 1 213 ? 16.650 -6.088 -22.370 1.00 96.69 213 PRO A O 1
ATOM 1643 N N . ARG A 1 214 ? 16.126 -5.298 -20.333 1.00 97.19 214 ARG A N 1
ATOM 1644 C CA . ARG A 1 214 ? 15.045 -6.244 -20.025 1.00 97.19 214 ARG A CA 1
ATOM 1645 C C . ARG A 1 214 ? 13.938 -5.544 -19.252 1.00 97.19 214 ARG A C 1
ATOM 1647 O O . ARG A 1 214 ? 14.216 -4.858 -18.280 1.00 97.19 214 ARG A O 1
ATOM 1654 N N . VAL A 1 215 ? 12.681 -5.760 -19.630 1.00 97.19 215 VAL A N 1
ATOM 1655 C CA . VAL A 1 215 ? 11.524 -5.275 -18.862 1.00 97.19 215 VAL A CA 1
ATOM 1656 C C . VAL A 1 215 ? 10.748 -6.464 -18.330 1.00 97.19 215 VAL A C 1
ATOM 1658 O O . VAL A 1 215 ? 10.329 -7.325 -19.105 1.00 97.19 215 VAL A O 1
ATOM 1661 N N . THR A 1 216 ? 10.506 -6.489 -17.022 1.00 95.19 216 THR A N 1
ATOM 1662 C CA . THR A 1 216 ? 9.685 -7.518 -16.379 1.00 95.19 216 THR A CA 1
ATOM 1663 C C . THR A 1 216 ? 8.466 -6.920 -15.686 1.00 95.19 216 THR A C 1
ATOM 1665 O O . THR A 1 216 ? 8.500 -5.811 -15.150 1.00 95.19 216 THR A O 1
ATOM 1668 N N . SER A 1 217 ? 7.369 -7.676 -15.693 1.00 92.38 217 SER A N 1
ATOM 1669 C CA . SER A 1 217 ? 6.187 -7.417 -14.875 1.00 92.38 217 SER A CA 1
ATOM 1670 C C . SER A 1 217 ? 5.961 -8.572 -13.913 1.00 92.38 217 SER A C 1
ATOM 1672 O O . SER A 1 217 ? 5.893 -9.725 -14.348 1.00 92.38 217 SER A O 1
ATOM 1674 N N . ASN A 1 218 ? 5.798 -8.266 -12.631 1.00 86.62 218 ASN A N 1
ATOM 1675 C CA . ASN A 1 218 ? 5.589 -9.254 -11.582 1.00 86.62 218 ASN A CA 1
ATOM 1676 C C . ASN A 1 218 ? 4.158 -9.148 -11.052 1.00 86.62 218 ASN A C 1
ATOM 1678 O O . ASN A 1 218 ? 3.748 -8.095 -10.565 1.00 86.62 218 ASN A O 1
ATOM 1682 N N . VAL A 1 219 ? 3.403 -10.242 -11.168 1.00 83.06 219 VAL A N 1
ATOM 1683 C CA . VAL A 1 219 ? 2.021 -10.348 -10.678 1.00 83.06 219 VAL A CA 1
ATOM 1684 C C . VAL A 1 219 ? 1.963 -11.376 -9.542 1.00 83.06 219 VAL A C 1
ATOM 1686 O O . VAL A 1 219 ? 2.460 -12.491 -9.716 1.00 83.06 219 VAL A O 1
ATOM 1689 N N . PRO A 1 220 ? 1.361 -11.056 -8.393 1.00 75.44 220 PRO A N 1
ATOM 1690 C CA . PRO A 1 220 ? 1.106 -11.994 -7.303 1.00 75.44 220 PRO A CA 1
ATOM 1691 C C . PRO A 1 220 ? 0.412 -13.285 -7.730 1.00 75.44 220 PRO A C 1
ATOM 1693 O O . PRO A 1 220 ? -0.556 -13.267 -8.484 1.00 75.44 220 PRO A O 1
ATOM 1696 N N . THR A 1 221 ? 0.856 -14.425 -7.198 1.00 73.44 221 THR A N 1
ATOM 1697 C CA . THR A 1 221 ? 0.220 -15.736 -7.470 1.00 73.44 221 THR A CA 1
ATOM 1698 C C . THR A 1 221 ? -0.839 -16.143 -6.445 1.00 73.44 221 THR A C 1
ATOM 1700 O O . THR A 1 221 ? -1.681 -16.994 -6.726 1.00 73.44 221 THR A O 1
ATOM 1703 N N . SER A 1 222 ? -0.816 -15.542 -5.259 1.00 69.94 222 SER A N 1
ATOM 1704 C CA . SER A 1 222 ? -1.766 -15.773 -4.168 1.00 69.94 222 SER A CA 1
ATOM 1705 C C . SER A 1 222 ? -1.765 -14.578 -3.219 1.00 69.94 222 SER A C 1
ATOM 1707 O O . SER A 1 222 ? -0.867 -13.737 -3.313 1.00 69.94 222 SER A O 1
ATOM 1709 N N . ARG A 1 223 ? -2.715 -14.541 -2.266 1.00 71.81 223 ARG A N 1
ATOM 1710 C CA . ARG A 1 223 ? -2.644 -13.665 -1.084 1.00 71.81 223 ARG A CA 1
ATOM 1711 C C . ARG A 1 223 ? -1.373 -14.021 -0.319 1.00 71.81 223 ARG A C 1
ATOM 1713 O O . ARG A 1 223 ? -1.349 -14.972 0.456 1.00 71.81 223 ARG A O 1
ATOM 1720 N N . HIS A 1 224 ? -0.293 -13.334 -0.639 1.00 68.88 224 HIS A N 1
ATOM 1721 C CA . HIS A 1 224 ? 1.006 -13.505 -0.025 1.00 68.88 224 HIS A CA 1
ATOM 1722 C C . HIS A 1 224 ? 1.381 -12.206 0.666 1.00 68.88 224 HIS A C 1
ATOM 1724 O O . HIS A 1 224 ? 0.768 -11.166 0.447 1.00 68.88 224 HIS A O 1
ATOM 1730 N N . ILE A 1 225 ? 2.367 -12.294 1.541 1.00 67.62 225 ILE A N 1
ATOM 1731 C CA . ILE A 1 225 ? 2.925 -11.124 2.205 1.00 67.62 225 ILE A CA 1
ATOM 1732 C C . ILE A 1 225 ? 3.503 -10.224 1.116 1.00 67.62 225 ILE A C 1
ATOM 1734 O O . ILE A 1 225 ? 4.236 -10.745 0.312 1.00 67.62 225 ILE A O 1
ATOM 1738 N N . ASP A 1 226 ? 3.297 -8.918 1.071 1.00 66.94 226 ASP A N 1
ATOM 1739 C CA . ASP A 1 226 ? 4.267 -8.064 0.374 1.00 66.94 226 ASP A CA 1
ATOM 1740 C C . ASP A 1 226 ? 4.473 -6.762 1.129 1.00 66.94 226 ASP A C 1
ATOM 1742 O O . ASP A 1 226 ? 3.750 -5.790 0.966 1.00 66.94 226 ASP A O 1
ATOM 1746 N N . LEU A 1 227 ? 5.500 -6.727 1.976 1.00 65.44 227 LEU A N 1
ATOM 1747 C CA . LEU A 1 227 ? 5.818 -5.530 2.753 1.00 65.44 227 LEU A CA 1
ATOM 1748 C C . LEU A 1 227 ? 6.294 -4.361 1.876 1.00 65.44 227 LEU A C 1
ATOM 1750 O O . LEU A 1 227 ? 6.263 -3.221 2.337 1.00 65.44 227 LEU A O 1
ATOM 1754 N N . ASN A 1 228 ? 6.700 -4.630 0.632 1.00 62.81 228 ASN A N 1
ATOM 1755 C CA . ASN A 1 228 ? 7.197 -3.633 -0.306 1.00 62.81 228 ASN A CA 1
ATOM 1756 C C . ASN A 1 228 ? 6.138 -3.195 -1.332 1.00 62.81 228 ASN A C 1
ATOM 1758 O O . ASN A 1 228 ? 6.386 -2.224 -2.050 1.00 62.81 228 ASN A O 1
ATOM 1762 N N . ASN A 1 229 ? 4.957 -3.831 -1.379 1.00 65.00 229 ASN A N 1
ATOM 1763 C CA . ASN A 1 229 ? 3.891 -3.432 -2.298 1.00 65.00 229 ASN A CA 1
ATOM 1764 C C . ASN A 1 229 ? 3.370 -2.037 -1.929 1.00 65.00 229 ASN A C 1
ATOM 1766 O O . ASN A 1 229 ? 2.626 -1.853 -0.962 1.00 65.00 229 ASN A O 1
ATOM 1770 N N . ARG A 1 230 ? 3.718 -1.024 -2.721 1.00 65.19 230 ARG A N 1
ATOM 1771 C CA . ARG A 1 230 ? 3.257 0.352 -2.492 1.00 65.19 230 ARG A CA 1
ATOM 1772 C C . ARG A 1 230 ? 1.761 0.537 -2.741 1.00 65.19 230 ARG A C 1
ATOM 1774 O O . ARG A 1 230 ? 1.172 1.415 -2.114 1.00 65.19 230 ARG A O 1
ATOM 1781 N N . GLN A 1 231 ? 1.166 -0.282 -3.604 1.00 67.31 231 GLN A N 1
ATOM 1782 C CA . GLN A 1 231 ? -0.230 -0.177 -4.026 1.00 67.31 231 GLN A CA 1
ATOM 1783 C C . GLN A 1 231 ? -1.183 -1.048 -3.202 1.00 67.31 231 GLN A C 1
ATOM 1785 O O . GLN A 1 231 ? -2.369 -0.736 -3.151 1.00 67.31 231 GLN A O 1
ATOM 1790 N N . GLY A 1 232 ? -0.688 -2.103 -2.556 1.00 71.12 232 GLY A N 1
ATOM 1791 C CA . GLY A 1 232 ? -1.494 -3.019 -1.754 1.00 71.12 232 GLY A CA 1
ATOM 1792 C C . GLY A 1 232 ? -2.059 -2.388 -0.478 1.00 71.12 232 GLY A C 1
ATOM 1793 O O . GLY A 1 232 ? -1.480 -1.456 0.091 1.00 71.12 232 GLY A O 1
ATOM 1794 N N . ARG A 1 233 ? -3.185 -2.923 0.011 1.00 80.69 233 ARG A N 1
ATOM 1795 C CA . ARG A 1 233 ? -3.779 -2.517 1.295 1.00 80.69 233 ARG A CA 1
ATOM 1796 C C . ARG A 1 233 ? -3.268 -3.377 2.438 1.00 80.69 233 ARG A C 1
ATOM 1798 O O . ARG A 1 233 ? -3.045 -4.572 2.278 1.00 80.69 233 ARG A O 1
ATOM 1805 N N . TRP A 1 234 ? -3.110 -2.754 3.602 1.00 83.75 234 TRP A N 1
ATOM 1806 C CA . TRP A 1 234 ? -2.793 -3.467 4.833 1.00 83.75 234 TRP A CA 1
ATOM 1807 C C . TRP A 1 234 ? -3.966 -4.357 5.251 1.00 83.75 234 TRP A C 1
ATOM 1809 O O . TRP A 1 234 ? -5.076 -3.866 5.439 1.00 83.75 234 TRP A O 1
ATOM 1819 N N . GLU A 1 235 ? -3.696 -5.643 5.438 1.00 84.88 235 GLU A N 1
ATOM 1820 C CA . GLU A 1 235 ? -4.617 -6.625 5.999 1.00 84.88 235 GLU A CA 1
ATOM 1821 C C . GLU A 1 235 ? -3.956 -7.435 7.115 1.00 84.88 235 GLU A C 1
ATOM 1823 O O . GLU A 1 235 ? -2.733 -7.421 7.291 1.00 84.88 235 GLU A O 1
ATOM 1828 N N . PHE A 1 236 ? -4.782 -8.153 7.877 1.00 86.44 236 PHE A N 1
ATOM 1829 C CA . PHE A 1 236 ? -4.301 -9.061 8.904 1.00 86.44 236 PHE A CA 1
ATOM 1830 C C . PHE A 1 236 ? -3.649 -10.304 8.297 1.00 86.44 236 PHE A C 1
ATOM 1832 O O . PHE A 1 236 ? -4.156 -10.940 7.369 1.00 86.44 236 PHE A O 1
ATOM 1839 N N . LEU A 1 237 ? -2.520 -10.668 8.890 1.00 86.94 237 LEU A N 1
ATOM 1840 C CA . LEU A 1 237 ? -1.772 -11.880 8.615 1.00 86.94 237 LEU A CA 1
ATOM 1841 C C . LEU A 1 237 ? -1.708 -12.686 9.899 1.00 86.94 237 LEU A C 1
ATOM 1843 O O . LEU A 1 237 ? -1.334 -12.167 10.950 1.00 86.94 237 LEU A O 1
ATOM 1847 N N . PHE A 1 238 ? -2.043 -13.961 9.795 1.00 91.06 238 PHE A N 1
ATOM 1848 C CA . PHE A 1 238 ? -1.935 -14.898 10.891 1.00 91.06 238 PHE A CA 1
ATOM 1849 C C . PHE A 1 238 ? -0.885 -15.947 10.549 1.00 91.06 238 PHE A C 1
ATOM 1851 O O . PHE A 1 238 ? -1.014 -16.650 9.553 1.00 91.06 238 PHE A O 1
ATOM 1858 N N . TYR A 1 239 ? 0.159 -16.057 11.365 1.00 90.56 239 TYR A N 1
ATOM 1859 C CA . TYR A 1 239 ? 1.182 -17.092 11.265 1.00 90.56 239 TYR A CA 1
ATOM 1860 C C . TYR A 1 239 ? 0.855 -18.241 12.219 1.00 90.56 239 TYR A C 1
ATOM 1862 O O . TYR A 1 239 ? 1.200 -18.155 13.402 1.00 90.56 239 TYR A O 1
ATOM 1870 N N . PRO A 1 240 ? 0.293 -19.363 11.731 1.00 90.75 240 PRO A N 1
ATOM 1871 C CA . PRO A 1 240 ? -0.107 -20.458 12.609 1.00 90.75 240 PRO A CA 1
ATOM 1872 C C . PRO A 1 240 ? 1.046 -21.057 13.414 1.00 90.75 240 PRO A C 1
ATOM 1874 O O . PRO A 1 240 ? 0.853 -21.528 14.526 1.00 90.75 240 PRO A O 1
ATOM 1877 N N . ALA A 1 241 ? 2.261 -21.030 12.857 1.00 90.50 241 ALA A N 1
ATOM 1878 C CA . ALA A 1 241 ? 3.454 -21.560 13.513 1.00 90.50 241 ALA A CA 1
ATOM 1879 C C . ALA A 1 241 ? 3.886 -20.751 14.749 1.00 90.50 241 ALA A C 1
ATOM 1881 O O . ALA A 1 241 ? 4.618 -21.275 15.585 1.00 90.50 241 ALA A O 1
ATOM 1882 N N . ASN A 1 242 ? 3.445 -19.496 14.857 1.00 92.25 242 ASN A N 1
ATOM 1883 C CA . ASN A 1 242 ? 3.784 -18.598 15.960 1.00 92.25 242 ASN A CA 1
ATOM 1884 C C . ASN A 1 242 ? 2.649 -18.483 16.989 1.00 92.25 242 ASN A C 1
ATOM 1886 O O . ASN A 1 242 ? 2.792 -17.735 17.953 1.00 92.25 242 ASN A O 1
ATOM 1890 N N . HIS A 1 243 ? 1.528 -19.170 16.768 1.00 94.50 243 HIS A N 1
ATOM 1891 C CA . HIS A 1 243 ? 0.361 -19.107 17.634 1.00 94.50 243 HIS A CA 1
ATOM 1892 C C . HIS A 1 243 ? 0.545 -19.964 18.895 1.00 94.50 243 HIS A C 1
ATOM 1894 O O . HIS A 1 243 ? 0.994 -21.109 18.833 1.00 94.50 243 HIS A O 1
ATOM 1900 N N . ASP A 1 244 ? 0.174 -19.409 20.044 1.00 95.88 244 ASP A N 1
ATOM 1901 C CA . ASP A 1 244 ? 0.096 -20.100 21.323 1.00 95.88 244 ASP A CA 1
ATOM 1902 C C . ASP A 1 244 ? -1.117 -21.033 21.321 1.00 95.88 244 ASP A C 1
ATOM 1904 O O . ASP A 1 244 ? -2.262 -20.593 21.346 1.00 95.88 244 ASP A O 1
ATOM 1908 N N . THR A 1 245 ? -0.865 -22.338 21.335 1.00 95.75 245 THR A N 1
ATOM 1909 C CA . THR A 1 245 ? -1.915 -23.364 21.282 1.00 95.75 245 THR A CA 1
ATOM 1910 C C . THR A 1 245 ? -2.385 -23.817 22.665 1.00 95.75 245 THR A C 1
ATOM 1912 O O . THR A 1 245 ? -3.072 -24.833 22.774 1.00 95.75 245 THR A O 1
ATOM 1915 N N . GLY A 1 246 ? -1.933 -23.166 23.739 1.00 96.06 246 GLY A N 1
ATOM 1916 C CA . GLY A 1 246 ? -2.334 -23.510 25.097 1.00 96.06 246 GLY A CA 1
ATOM 1917 C C . GLY A 1 246 ? -3.718 -22.955 25.419 1.00 96.06 246 GLY A C 1
ATOM 1918 O O . GLY A 1 246 ? -4.143 -21.958 24.835 1.00 96.06 246 GLY A O 1
ATOM 1919 N N . ALA A 1 247 ? -4.397 -23.575 26.385 1.00 96.50 247 ALA A N 1
ATOM 1920 C CA . ALA A 1 247 ? -5.649 -23.049 26.920 1.00 96.50 247 ALA A CA 1
ATOM 1921 C C . ALA A 1 247 ? -5.443 -21.653 27.535 1.00 96.50 247 ALA A C 1
ATOM 1923 O O . ALA A 1 247 ? -4.346 -21.338 28.028 1.00 96.50 247 ALA A O 1
ATOM 1924 N N . LYS A 1 248 ? -6.497 -20.833 27.480 1.00 95.81 248 LYS A N 1
ATOM 1925 C CA . LYS A 1 248 ? -6.509 -19.442 27.952 1.00 95.81 248 LYS A CA 1
ATOM 1926 C C . LYS A 1 248 ? -7.830 -19.174 28.662 1.00 95.81 248 LYS A C 1
ATOM 1928 O O . LYS A 1 248 ? -8.882 -19.534 28.139 1.00 95.81 248 LYS A O 1
ATOM 1933 N N . THR A 1 249 ? -7.771 -18.535 29.823 1.00 96.75 249 THR A N 1
ATOM 1934 C CA . THR A 1 249 ? -8.958 -18.110 30.575 1.00 96.75 249 THR A CA 1
ATOM 1935 C C . THR A 1 249 ? -8.841 -16.619 30.836 1.00 96.75 249 THR A C 1
ATOM 1937 O O . THR A 1 249 ? -7.862 -16.169 31.425 1.00 96.7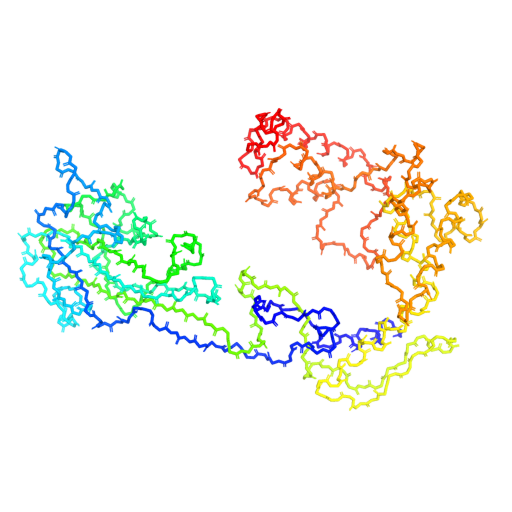5 249 THR A O 1
ATOM 1940 N N . ILE A 1 250 ? -9.825 -15.855 30.373 1.00 95.62 250 ILE A N 1
ATOM 1941 C CA . ILE A 1 250 ? -9.857 -14.392 30.460 1.00 95.62 250 ILE A CA 1
ATOM 1942 C C . ILE A 1 250 ? -11.097 -13.996 31.264 1.00 95.62 250 ILE A C 1
ATOM 1944 O O . ILE A 1 250 ? -12.156 -14.599 31.092 1.00 95.62 250 ILE A O 1
ATOM 1948 N N . PHE A 1 251 ? -10.969 -12.998 32.142 1.00 93.94 251 PHE A N 1
ATOM 1949 C CA . PHE A 1 251 ? -12.025 -12.549 33.061 1.00 93.94 251 PHE A CA 1
ATOM 1950 C C . PHE A 1 251 ? -12.491 -13.643 34.034 1.00 93.94 251 PHE A C 1
ATOM 1952 O O . PHE A 1 251 ? -13.689 -13.787 34.311 1.00 93.94 251 PHE A O 1
ATOM 1959 N N . GLU A 1 252 ? -11.538 -14.424 34.548 1.00 95.12 252 GLU A N 1
ATOM 1960 C CA . GLU A 1 252 ? -11.790 -15.555 35.444 1.00 95.12 252 GLU A CA 1
ATOM 1961 C C . GLU A 1 252 ? -12.695 -15.171 36.630 1.00 95.12 252 GLU A C 1
ATOM 1963 O O . GLU A 1 252 ? -12.467 -14.187 37.337 1.00 95.12 252 GLU A O 1
ATOM 1968 N N . GLY A 1 253 ? -13.740 -15.967 36.866 1.00 93.69 253 GLY A N 1
ATOM 1969 C CA . GLY A 1 253 ? -14.672 -15.788 37.980 1.00 93.69 253 GLY A CA 1
ATOM 1970 C C . GLY A 1 253 ? -15.720 -14.689 37.781 1.00 93.69 253 GLY A C 1
ATOM 1971 O O . GLY A 1 253 ? -16.525 -14.453 38.687 1.00 93.69 253 GLY A O 1
ATOM 1972 N N . THR A 1 254 ? -15.751 -14.035 36.619 1.00 93.25 254 THR A N 1
ATOM 1973 C CA . THR A 1 254 ? -16.781 -13.048 36.268 1.00 93.25 254 THR A CA 1
ATOM 1974 C C . THR A 1 254 ? -17.897 -13.673 35.415 1.00 93.25 254 THR A C 1
ATOM 1976 O O . THR A 1 254 ? -17.705 -14.732 34.816 1.00 93.25 254 THR A O 1
ATOM 1979 N N . PRO A 1 255 ? -19.068 -13.019 35.288 1.00 93.25 255 PRO A N 1
ATOM 1980 C CA . PRO A 1 255 ? -20.105 -13.432 34.336 1.00 93.25 255 PRO A CA 1
ATOM 1981 C C . PRO A 1 255 ? -19.673 -13.397 32.860 1.00 93.25 255 PRO A C 1
ATOM 1983 O O . PRO A 1 255 ? -20.390 -13.937 32.022 1.00 93.25 255 PRO A O 1
ATOM 1986 N N . TYR A 1 256 ? -18.540 -12.758 32.553 1.00 92.38 256 TYR A N 1
ATOM 1987 C CA . TYR A 1 256 ? -17.999 -12.584 31.205 1.00 92.38 256 TYR A CA 1
ATOM 1988 C C . TYR A 1 256 ? -16.735 -13.422 30.970 1.00 92.38 256 TYR A C 1
ATOM 1990 O O . TYR A 1 256 ? -15.981 -13.138 30.042 1.00 92.38 256 TYR A O 1
ATOM 1998 N N . GLN A 1 257 ? -16.491 -14.437 31.810 1.00 95.31 257 GLN A N 1
ATOM 1999 C CA . GLN A 1 257 ? -15.363 -15.348 31.640 1.00 95.31 257 GLN A CA 1
ATOM 2000 C C . GLN A 1 257 ? -15.379 -15.987 30.245 1.00 95.31 257 GLN A C 1
ATOM 2002 O O . GLN A 1 257 ? -16.387 -16.558 29.822 1.00 95.31 257 GLN A O 1
ATOM 2007 N N . LEU A 1 258 ? -14.233 -15.926 29.569 1.00 96.31 258 LEU A N 1
ATOM 2008 C CA . LEU A 1 258 ? -13.973 -16.596 28.303 1.00 96.31 258 LEU A CA 1
ATOM 2009 C C . LEU A 1 258 ? -12.934 -17.693 28.513 1.00 96.31 258 LEU A C 1
ATOM 2011 O O . LEU A 1 258 ? -11.810 -17.411 28.927 1.00 96.31 258 LEU A O 1
ATOM 2015 N N . ASP A 1 259 ? -13.308 -18.922 28.169 1.00 96.56 259 ASP A N 1
ATOM 2016 C CA . ASP A 1 259 ? -12.420 -20.080 28.171 1.00 96.56 259 ASP A CA 1
ATOM 2017 C C . ASP A 1 259 ? -12.134 -20.518 26.734 1.00 96.56 259 ASP A C 1
ATOM 2019 O O . ASP A 1 259 ? -13.002 -21.050 26.038 1.00 96.56 259 ASP A O 1
ATOM 2023 N N . ILE A 1 260 ? -10.895 -20.308 26.301 1.00 96.12 260 ILE A N 1
ATOM 2024 C CA . ILE A 1 260 ? -10.388 -20.755 25.008 1.00 96.12 260 ILE A CA 1
ATOM 2025 C C . ILE A 1 260 ? -9.700 -22.117 25.206 1.00 96.12 260 ILE A C 1
ATOM 2027 O O . ILE A 1 260 ? -8.793 -22.228 26.043 1.00 96.12 260 ILE A O 1
ATOM 2031 N N . PRO A 1 261 ? -10.105 -23.164 24.459 1.00 94.81 261 PRO A N 1
ATOM 2032 C CA . PRO A 1 261 ? -9.548 -24.505 24.600 1.00 94.81 261 PRO A CA 1
ATOM 2033 C C . PRO A 1 261 ? -8.104 -24.592 24.087 1.00 94.81 261 PRO A C 1
ATOM 2035 O O . PRO A 1 261 ? -7.653 -23.771 23.290 1.00 94.81 261 PRO A O 1
ATOM 2038 N N . ASP A 1 262 ? -7.381 -25.629 24.510 1.00 95.25 262 ASP A N 1
ATOM 2039 C CA . ASP A 1 262 ? -6.078 -25.953 23.939 1.00 95.25 262 ASP A CA 1
ATOM 2040 C C . ASP A 1 262 ? -6.200 -26.623 22.557 1.00 95.25 262 ASP A C 1
ATOM 2042 O O . ASP A 1 262 ? -7.249 -27.119 22.143 1.00 95.25 262 ASP A O 1
ATOM 2046 N N . GLY A 1 263 ? -5.089 -26.644 21.819 1.00 90.31 263 GLY A N 1
ATOM 2047 C CA . GLY A 1 263 ? -4.944 -27.492 20.636 1.00 90.31 263 GLY A CA 1
ATOM 2048 C C . GLY A 1 263 ? -5.591 -26.976 19.349 1.00 90.31 263 GLY A C 1
ATOM 2049 O O . GLY A 1 263 ? -5.728 -27.757 18.406 1.00 90.31 263 GLY A O 1
ATOM 2050 N N . ARG A 1 264 ? -5.946 -25.689 19.250 1.00 92.12 264 ARG A N 1
ATOM 2051 C CA . ARG A 1 264 ? -6.272 -25.061 17.957 1.00 92.12 264 ARG A CA 1
ATOM 2052 C C . ARG A 1 264 ? -5.000 -24.944 17.114 1.00 92.12 264 ARG A C 1
ATOM 2054 O O . ARG A 1 264 ? -4.065 -24.231 17.468 1.00 92.12 264 ARG A O 1
ATOM 2061 N N . LEU A 1 265 ? -4.940 -25.710 16.024 1.00 88.62 265 LEU A N 1
ATOM 2062 C CA . LEU A 1 265 ? -3.769 -25.821 15.151 1.00 88.62 265 LEU A CA 1
ATOM 2063 C C . LEU A 1 265 ? -4.039 -25.194 13.787 1.00 88.62 265 LEU A C 1
ATOM 2065 O O . LEU A 1 265 ? -5.164 -25.189 13.294 1.00 88.62 265 LEU A O 1
ATOM 2069 N N . GLY A 1 266 ? -2.976 -24.752 13.115 1.00 86.94 266 GLY A N 1
ATOM 2070 C CA . GLY A 1 266 ? -3.110 -24.224 11.762 1.00 86.94 266 GLY A CA 1
ATOM 2071 C C . GLY A 1 266 ? -3.999 -22.980 11.740 1.00 86.94 266 GLY A C 1
ATOM 2072 O O . GLY A 1 266 ? -3.912 -22.130 12.622 1.00 86.94 266 GLY A O 1
ATOM 2073 N N . VAL A 1 267 ? -4.851 -22.875 10.725 1.00 84.62 267 VAL A N 1
ATOM 2074 C CA . VAL A 1 267 ? -5.737 -21.717 10.535 1.00 84.62 267 VAL A CA 1
ATOM 2075 C C . VAL A 1 267 ? -6.799 -21.580 11.632 1.00 84.62 267 VAL A C 1
ATOM 2077 O O . VAL A 1 267 ? -7.289 -20.479 11.853 1.00 84.62 267 VAL A O 1
ATOM 2080 N N . ASP A 1 268 ? -7.097 -22.651 12.373 1.00 90.19 268 ASP A N 1
ATOM 2081 C CA . ASP A 1 268 ? -8.108 -22.625 13.436 1.00 90.19 268 ASP A CA 1
ATOM 2082 C C . ASP A 1 268 ? -7.681 -21.759 14.634 1.00 90.19 268 ASP A C 1
ATOM 2084 O O . ASP A 1 268 ? -8.535 -21.315 15.397 1.00 90.19 268 ASP A O 1
ATOM 2088 N N . GLY A 1 269 ? -6.384 -21.453 14.784 1.00 91.44 269 GLY A N 1
ATOM 2089 C CA . GLY A 1 269 ? -5.893 -20.526 15.815 1.00 91.44 269 GLY A CA 1
ATOM 2090 C C . GLY A 1 269 ? -6.408 -19.087 15.657 1.00 91.44 269 GLY A C 1
ATOM 2091 O O . GLY A 1 269 ? -6.421 -18.318 16.614 1.00 91.44 269 GLY A O 1
ATOM 2092 N N . VAL A 1 270 ? -6.913 -18.725 14.471 1.00 92.25 270 VAL A N 1
ATOM 2093 C CA . VAL A 1 270 ? -7.597 -17.441 14.228 1.00 92.25 270 VAL A CA 1
ATOM 2094 C C . VAL A 1 270 ? -8.826 -17.279 15.133 1.00 92.25 270 VAL A C 1
ATOM 2096 O O . VAL A 1 270 ? -9.155 -16.161 15.536 1.00 92.25 270 VAL A O 1
ATOM 2099 N N . LEU A 1 271 ? -9.488 -18.388 15.486 1.00 92.88 271 LEU A N 1
ATOM 2100 C CA . LEU A 1 271 ? -10.704 -18.378 16.298 1.00 92.88 271 LEU A CA 1
ATOM 2101 C C . LEU A 1 271 ? -10.473 -17.830 17.709 1.00 92.88 271 LEU A C 1
ATOM 2103 O O . LEU A 1 271 ? -11.391 -17.234 18.260 1.00 92.88 271 LEU A O 1
ATOM 2107 N N . ASP A 1 272 ? -9.264 -17.954 18.267 1.00 94.81 272 ASP A N 1
ATOM 2108 C CA . ASP A 1 272 ? -8.927 -17.382 19.579 1.00 94.81 272 ASP A CA 1
ATOM 2109 C C . ASP A 1 272 ? -9.146 -15.867 19.585 1.00 94.81 272 ASP A C 1
ATOM 2111 O O . ASP A 1 272 ? -9.786 -15.322 20.485 1.00 94.81 272 ASP A O 1
ATOM 2115 N N . GLY A 1 273 ? -8.640 -15.191 18.549 1.00 92.88 273 GLY A N 1
ATOM 2116 C CA . GLY A 1 273 ? -8.772 -13.745 18.391 1.00 92.88 273 GLY A CA 1
ATOM 2117 C C . GLY A 1 273 ? -10.218 -13.328 18.167 1.00 92.88 273 GLY A C 1
ATOM 2118 O O . GLY A 1 273 ? -10.680 -12.367 18.775 1.00 92.88 273 GLY A O 1
ATOM 2119 N N . ILE A 1 274 ? -10.948 -14.068 17.330 1.00 91.62 274 ILE A N 1
ATOM 2120 C CA . ILE A 1 274 ? -12.354 -13.770 17.028 1.00 91.62 274 ILE A CA 1
ATOM 2121 C C . ILE A 1 274 ? -13.221 -13.918 18.279 1.00 91.62 274 ILE A C 1
ATOM 2123 O O . ILE A 1 274 ? -13.985 -13.012 18.591 1.00 91.62 274 ILE A O 1
ATOM 2127 N N . GLU A 1 275 ? -13.080 -15.016 19.022 1.00 93.75 275 GLU A N 1
ATOM 2128 C CA . GLU A 1 275 ? -13.861 -15.260 20.239 1.00 93.75 275 GLU A CA 1
ATOM 2129 C C . GLU A 1 275 ? -13.562 -14.227 21.329 1.00 93.75 275 GLU A C 1
ATOM 2131 O O . GLU A 1 275 ? -14.482 -13.761 22.007 1.00 93.75 275 GLU A O 1
ATOM 2136 N N . LEU A 1 276 ? -12.296 -13.815 21.466 1.00 94.62 276 LEU A N 1
ATOM 2137 C CA . LEU A 1 276 ? -11.929 -12.726 22.364 1.00 94.62 276 LEU A CA 1
ATOM 2138 C C . LEU A 1 276 ? -12.578 -11.405 21.940 1.00 94.62 276 LEU A C 1
ATOM 2140 O O . LEU A 1 276 ? -13.175 -10.728 22.773 1.00 94.62 276 LEU A O 1
ATOM 2144 N N . LEU A 1 277 ? -12.489 -11.035 20.661 1.00 92.38 277 LEU A N 1
ATOM 2145 C CA . LEU A 1 277 ? -13.080 -9.795 20.155 1.00 92.38 277 LEU A CA 1
ATOM 2146 C C . LEU A 1 277 ? -14.608 -9.787 20.292 1.00 92.38 277 LEU A C 1
ATOM 2148 O O . LEU A 1 277 ? -15.161 -8.774 20.716 1.00 92.38 277 LEU A O 1
ATOM 2152 N N . ASP A 1 278 ? -15.279 -10.904 20.003 1.00 91.75 278 ASP A N 1
ATOM 2153 C CA . ASP A 1 278 ? -16.726 -11.049 20.188 1.00 91.75 278 ASP A CA 1
ATOM 2154 C C . ASP A 1 278 ? -17.111 -10.926 21.674 1.00 91.75 278 ASP A C 1
ATOM 2156 O O . ASP A 1 278 ? -18.085 -10.249 22.012 1.00 91.75 278 ASP A O 1
ATOM 2160 N N . THR A 1 279 ? -16.315 -11.511 22.578 1.00 93.94 279 THR A N 1
ATOM 2161 C CA . THR A 1 279 ? -16.523 -11.394 24.032 1.00 93.94 279 THR A CA 1
ATOM 2162 C C . THR A 1 279 ? -16.349 -9.954 24.509 1.00 93.94 279 THR A C 1
ATOM 2164 O O . THR A 1 279 ? -17.190 -9.445 25.248 1.00 93.94 279 THR A O 1
ATOM 2167 N N . LEU A 1 280 ? -15.290 -9.270 24.063 1.00 94.19 280 LEU A N 1
ATOM 2168 C CA . LEU A 1 280 ? -15.044 -7.867 24.400 1.00 94.19 280 LEU A CA 1
ATOM 2169 C C . LEU A 1 280 ? -16.150 -6.961 23.850 1.00 94.19 280 LEU A C 1
ATOM 2171 O O . LEU A 1 280 ? -16.657 -6.110 24.572 1.00 94.19 280 LEU A O 1
ATOM 2175 N N . ALA A 1 281 ? -16.587 -7.165 22.606 1.00 94.56 281 ALA A N 1
ATOM 2176 C CA . ALA A 1 281 ? -17.677 -6.390 22.018 1.00 94.56 281 ALA A CA 1
ATOM 2177 C C . ALA A 1 281 ? -19.006 -6.571 22.775 1.00 94.56 281 ALA A C 1
ATOM 2179 O O . ALA A 1 281 ? -19.806 -5.634 22.852 1.00 94.56 281 ALA A O 1
ATOM 2180 N N . ALA A 1 282 ? -19.237 -7.755 23.350 1.00 94.06 282 ALA A N 1
ATOM 2181 C CA . ALA A 1 282 ? -20.402 -8.050 24.178 1.00 94.06 282 ALA A CA 1
ATOM 2182 C C . ALA A 1 282 ? -20.289 -7.530 25.625 1.00 94.06 282 ALA A C 1
ATOM 2184 O O . ALA A 1 282 ? -21.304 -7.475 26.325 1.00 94.06 282 ALA A O 1
ATOM 2185 N N . HIS A 1 283 ? -19.097 -7.141 26.086 1.00 95.69 283 HIS A N 1
ATOM 2186 C CA . HIS A 1 283 ? -18.884 -6.670 27.450 1.00 95.69 283 HIS A CA 1
ATOM 2187 C C . HIS A 1 283 ? -19.459 -5.249 27.639 1.00 95.69 283 HIS A C 1
ATOM 2189 O O . HIS A 1 283 ? -19.111 -4.340 26.878 1.00 95.69 283 HIS A O 1
ATOM 2195 N N . PRO A 1 284 ? -20.305 -4.996 28.659 1.00 94.56 284 PRO A N 1
ATOM 2196 C CA . PRO A 1 284 ? -20.926 -3.681 28.859 1.00 94.56 284 PRO A CA 1
ATOM 2197 C C . PRO A 1 284 ? -19.900 -2.567 29.088 1.00 94.56 284 PRO A C 1
ATOM 2199 O O . PRO A 1 284 ? -20.028 -1.501 28.491 1.00 94.56 284 PRO A O 1
ATOM 2202 N N . ASP A 1 285 ? -18.846 -2.829 29.864 1.00 94.56 285 ASP A N 1
ATOM 2203 C CA . ASP A 1 285 ? -17.798 -1.834 30.125 1.00 94.56 285 ASP A CA 1
ATOM 2204 C C . ASP A 1 285 ? -17.047 -1.430 28.845 1.00 94.56 285 ASP A C 1
ATOM 2206 O O . ASP A 1 285 ? -16.601 -0.291 28.727 1.00 94.56 285 ASP A O 1
ATOM 2210 N N . THR A 1 286 ? -16.935 -2.321 27.849 1.00 95.81 286 THR A N 1
ATOM 2211 C CA . THR A 1 286 ? -16.355 -1.973 26.543 1.00 95.81 286 THR A CA 1
ATOM 2212 C C . THR A 1 286 ? -17.262 -1.007 25.789 1.00 95.81 286 THR A C 1
ATOM 2214 O O . THR A 1 286 ? -16.777 -0.005 25.260 1.00 95.81 286 THR A O 1
ATOM 2217 N N . ALA A 1 287 ? -18.572 -1.270 25.777 1.00 97.44 287 ALA A N 1
ATOM 2218 C CA . ALA A 1 287 ? -19.552 -0.382 25.162 1.00 97.44 287 ALA A CA 1
ATOM 2219 C C . ALA A 1 287 ? -19.545 1.004 25.828 1.00 97.44 287 ALA A C 1
ATOM 2221 O O . ALA A 1 287 ? -19.473 2.017 25.131 1.00 97.44 287 ALA A O 1
ATOM 2222 N N . GLU A 1 288 ? -19.557 1.057 27.163 1.00 97.31 288 GLU A N 1
ATOM 2223 C CA . GLU A 1 288 ? -19.521 2.307 27.932 1.00 97.31 288 GLU A CA 1
ATOM 2224 C C . GLU A 1 288 ? -18.231 3.086 27.676 1.00 97.31 288 GLU A C 1
ATOM 2226 O O . GLU A 1 288 ? -18.279 4.263 27.311 1.00 97.31 288 GLU A O 1
ATOM 2231 N N . PHE A 1 289 ? -17.080 2.419 27.773 1.00 95.44 289 PHE A N 1
ATOM 2232 C CA . PHE A 1 289 ? -15.781 3.041 27.550 1.00 95.44 289 PHE A CA 1
ATOM 2233 C C . PHE A 1 289 ? -15.650 3.635 26.142 1.00 95.44 289 PHE A C 1
ATOM 2235 O O . PHE A 1 289 ? -15.237 4.789 25.994 1.00 95.44 289 PHE A O 1
ATOM 2242 N N . ILE A 1 290 ? -16.020 2.882 25.099 1.00 96.19 290 ILE A N 1
ATOM 2243 C CA . ILE A 1 290 ? -15.915 3.365 23.717 1.00 96.19 290 ILE A CA 1
ATOM 2244 C C . ILE A 1 290 ? -16.943 4.461 23.428 1.00 96.19 290 ILE A C 1
ATOM 2246 O O . ILE A 1 290 ? -16.582 5.462 22.807 1.00 96.19 290 ILE A O 1
ATOM 2250 N N . CYS A 1 291 ? -18.186 4.343 23.902 1.00 98.12 291 CYS A N 1
ATOM 2251 C CA . CYS A 1 291 ? -19.185 5.395 23.702 1.00 98.12 291 CYS A CA 1
ATOM 2252 C C . CYS A 1 291 ? -18.769 6.707 24.381 1.00 98.12 291 CYS A C 1
ATOM 2254 O O . CYS A 1 291 ? -18.860 7.758 23.750 1.00 98.12 291 CYS A O 1
ATOM 2256 N N . ILE A 1 292 ? -18.221 6.662 25.602 1.00 97.00 292 ILE A N 1
ATOM 2257 C CA . ILE A 1 292 ? -17.664 7.850 26.269 1.00 97.00 292 ILE A CA 1
ATOM 2258 C C . ILE A 1 292 ? -16.527 8.452 25.441 1.00 97.00 292 ILE A C 1
ATOM 2260 O O . ILE A 1 292 ? -16.541 9.657 25.201 1.00 97.00 292 ILE A O 1
ATOM 2264 N N . LYS A 1 293 ? -15.582 7.641 24.941 1.00 94.81 293 LYS A N 1
ATOM 2265 C CA . LYS A 1 293 ? -14.498 8.141 24.076 1.00 94.81 293 LYS A CA 1
ATOM 2266 C C . LYS A 1 293 ? -15.022 8.790 22.794 1.00 94.81 293 LYS A C 1
ATOM 2268 O O . LYS A 1 293 ? -14.474 9.798 22.362 1.00 94.81 293 LYS A O 1
ATOM 2273 N N . LEU A 1 294 ? -16.084 8.258 22.191 1.00 96.56 294 LEU A N 1
ATOM 2274 C CA . LEU A 1 294 ? -16.709 8.855 21.007 1.00 96.56 294 LEU A CA 1
ATOM 2275 C C . LEU A 1 294 ? -17.412 10.182 21.332 1.00 96.56 294 LEU A C 1
ATOM 2277 O O . LEU A 1 294 ? -17.266 11.145 20.578 1.00 96.56 294 LEU A O 1
ATOM 2281 N N . ILE A 1 295 ? -18.120 10.273 22.462 1.00 96.75 295 ILE A N 1
ATOM 2282 C CA . ILE A 1 295 ? -18.725 11.537 22.913 1.00 96.75 295 ILE A CA 1
ATOM 2283 C C . ILE A 1 295 ? -17.629 12.565 23.202 1.00 96.75 295 ILE A C 1
ATOM 2285 O O . ILE A 1 295 ? -17.729 13.696 22.731 1.00 96.75 295 ILE A O 1
ATOM 2289 N N . GLN A 1 296 ? -16.554 12.165 23.887 1.00 94.25 296 GLN A N 1
ATOM 2290 C CA . GLN A 1 296 ? -15.378 13.009 24.076 1.00 94.25 296 GLN A CA 1
ATOM 2291 C C . GLN A 1 296 ? -14.858 13.475 22.726 1.00 94.25 296 GLN A C 1
ATOM 2293 O O . GLN A 1 296 ? -14.774 14.671 22.489 1.00 94.25 296 GLN A O 1
ATOM 2298 N N . ARG A 1 297 ? -14.589 12.565 21.792 1.00 93.00 297 ARG A N 1
ATOM 2299 C CA . ARG A 1 297 ? -14.029 12.881 20.476 1.00 93.00 297 ARG A CA 1
ATOM 2300 C C . ARG A 1 297 ? -14.830 13.934 19.706 1.00 93.00 297 ARG A C 1
ATOM 2302 O O . ARG A 1 297 ? -14.233 14.841 19.128 1.00 93.00 297 ARG A O 1
ATOM 2309 N N . PHE A 1 298 ? -16.155 13.808 19.677 1.00 93.50 298 PHE A N 1
ATOM 2310 C CA . PHE A 1 298 ? -17.004 14.570 18.757 1.00 93.50 298 PHE A CA 1
ATOM 2311 C C . PHE A 1 298 ? -17.845 15.671 19.404 1.00 93.50 298 PHE A C 1
ATOM 2313 O O . PHE A 1 298 ? -18.279 16.570 18.687 1.00 93.50 298 PHE A O 1
ATOM 2320 N N . VAL A 1 299 ? -18.094 15.613 20.713 1.00 95.19 299 VAL A N 1
ATOM 2321 C CA . VAL A 1 299 ? -19.102 16.450 21.380 1.00 95.19 299 VAL A CA 1
ATOM 2322 C C . VAL A 1 299 ? -18.491 17.300 22.489 1.00 95.19 299 VAL A C 1
ATOM 2324 O O . VAL A 1 299 ? -18.447 18.519 22.353 1.00 95.19 299 VAL A O 1
ATOM 2327 N N . SER A 1 300 ? -18.040 16.690 23.589 1.00 94.75 300 SER A N 1
ATOM 2328 C CA . SER A 1 300 ? -17.654 17.431 24.797 1.00 94.75 300 SER A CA 1
ATOM 2329 C C . SER A 1 300 ? -16.690 16.654 25.688 1.00 94.75 300 SER A C 1
ATOM 2331 O O . SER A 1 300 ? -16.802 15.439 25.823 1.00 94.75 300 SER A O 1
ATOM 2333 N N . ASP A 1 301 ? -15.785 17.384 26.341 1.00 94.06 301 ASP A N 1
ATOM 2334 C CA . ASP A 1 301 ? -14.844 16.862 27.337 1.00 94.06 301 ASP A CA 1
ATOM 2335 C C . ASP A 1 301 ? -15.499 16.648 28.719 1.00 94.06 301 ASP A C 1
ATOM 2337 O O . ASP A 1 301 ? -14.916 15.988 29.577 1.00 94.06 301 ASP A O 1
ATOM 2341 N N . ASP A 1 302 ? -16.725 17.146 28.931 1.00 93.81 302 ASP A N 1
ATOM 2342 C CA . ASP A 1 302 ? -17.443 17.120 30.219 1.00 93.81 302 ASP A CA 1
ATOM 2343 C C . ASP A 1 302 ? -18.102 15.760 30.533 1.00 93.81 302 ASP A C 1
ATOM 2345 O O . ASP A 1 302 ? -19.081 15.668 31.278 1.00 93.81 302 ASP A O 1
ATOM 2349 N N . ILE A 1 303 ? -17.574 14.679 29.960 1.00 95.12 303 ILE A N 1
ATOM 2350 C CA . ILE A 1 303 ? -18.006 13.308 30.225 1.00 95.12 303 ILE A CA 1
ATOM 2351 C C . ILE A 1 303 ? -16.795 12.396 30.408 1.00 95.12 303 ILE A C 1
ATOM 2353 O O . ILE A 1 303 ? -15.807 12.463 29.686 1.00 95.12 303 ILE A O 1
ATOM 2357 N N . SER A 1 304 ? -16.876 11.520 31.398 1.00 94.69 304 SER A N 1
ATOM 2358 C CA . SER A 1 304 ? -15.875 10.524 31.775 1.00 94.69 304 SER A CA 1
ATOM 2359 C C . SER A 1 304 ? -16.538 9.412 32.591 1.00 94.69 304 SER A C 1
ATOM 2361 O O . SER A 1 304 ? -17.620 9.616 33.149 1.00 94.69 304 SER A O 1
ATOM 2363 N N . LEU A 1 305 ? -15.863 8.268 32.746 1.00 93.75 305 LEU A N 1
ATOM 2364 C CA . LEU A 1 305 ? -16.330 7.187 33.629 1.00 93.75 305 LEU A CA 1
ATOM 2365 C C . LEU A 1 305 ? -16.600 7.684 35.060 1.00 93.75 305 LEU A C 1
ATOM 2367 O O . LEU A 1 305 ? -17.601 7.313 35.666 1.00 93.75 305 LEU A O 1
ATOM 2371 N N . ALA A 1 306 ? -15.748 8.572 35.585 1.00 94.56 306 ALA A N 1
ATOM 2372 C CA . ALA A 1 306 ? -15.923 9.148 36.917 1.00 94.56 306 ALA A CA 1
ATOM 2373 C C . ALA A 1 306 ? -17.205 9.989 37.006 1.00 94.56 306 ALA A C 1
ATOM 2375 O O . ALA A 1 306 ? -18.016 9.770 37.902 1.00 94.56 306 ALA A O 1
ATOM 2376 N N . SER A 1 307 ? -17.420 10.880 36.031 1.00 96.19 307 SER A N 1
ATOM 2377 C CA . SER A 1 307 ? -18.596 11.761 36.004 1.00 96.19 307 SER A CA 1
ATOM 2378 C C . SER A 1 307 ? -19.919 11.029 35.748 1.00 96.19 307 SER A C 1
ATOM 2380 O O . SER A 1 307 ? -20.981 11.506 36.141 1.00 96.19 307 SER A O 1
ATOM 2382 N N . ILE A 1 308 ? -19.873 9.870 35.078 1.00 96.06 308 ILE A N 1
ATOM 2383 C CA . ILE A 1 308 ? -21.035 8.987 34.935 1.00 96.06 308 ILE A CA 1
ATOM 2384 C C . ILE A 1 308 ? -21.295 8.262 36.258 1.00 96.06 308 ILE A C 1
ATOM 2386 O O . ILE A 1 308 ? -22.428 8.245 36.734 1.00 96.06 308 ILE A O 1
ATOM 2390 N N . SER A 1 309 ? -20.248 7.731 36.899 1.00 93.94 309 SER A N 1
ATOM 2391 C CA . SER A 1 309 ? -20.382 6.993 38.157 1.00 93.94 309 SER A CA 1
ATOM 2392 C C . SER A 1 309 ? -20.883 7.851 39.323 1.00 93.94 309 SER A C 1
ATOM 2394 O O . SER A 1 309 ? -21.570 7.320 40.196 1.00 93.94 309 SER A O 1
ATOM 2396 N N . ASP A 1 310 ? -20.520 9.134 39.386 1.00 95.06 310 ASP A N 1
ATOM 2397 C CA . ASP A 1 310 ? -20.959 10.054 40.444 1.00 95.06 310 ASP A CA 1
ATOM 2398 C C . ASP A 1 310 ? -22.165 10.931 40.048 1.00 95.06 310 ASP A C 1
ATOM 2400 O O . ASP A 1 310 ? -22.703 11.659 40.886 1.00 95.06 310 ASP A O 1
ATOM 2404 N N . GLY A 1 311 ? -22.622 10.824 38.794 1.00 93.62 311 GLY A N 1
ATOM 2405 C CA . GLY A 1 311 ? -23.769 11.549 38.250 1.00 93.62 311 GLY A CA 1
ATOM 2406 C C . GLY A 1 311 ? -23.522 13.035 37.974 1.00 93.62 311 GLY A C 1
ATOM 2407 O O . GLY A 1 311 ? -24.490 13.772 37.780 1.00 93.62 311 GLY A O 1
ATOM 2408 N N . SER A 1 312 ? -22.265 13.492 37.976 1.00 96.81 312 SER A N 1
ATOM 2409 C CA . SER A 1 312 ? -21.897 14.888 37.703 1.00 96.81 312 SER A CA 1
ATOM 2410 C C . SER A 1 312 ? -21.863 15.257 36.217 1.00 96.81 312 SER A C 1
ATOM 2412 O O . SER A 1 312 ? -21.871 16.447 35.901 1.00 96.81 312 SER A O 1
ATOM 2414 N N . ALA A 1 313 ? -21.858 14.275 35.308 1.00 96.69 313 ALA A N 1
ATOM 2415 C CA . ALA A 1 313 ? -21.930 14.532 33.870 1.00 96.69 313 ALA A CA 1
ATOM 2416 C C . ALA A 1 313 ? -23.221 15.302 33.503 1.00 96.69 313 ALA A C 1
ATOM 2418 O O . ALA A 1 313 ? -24.273 15.032 34.091 1.00 96.69 313 ALA A O 1
ATOM 2419 N N . PRO A 1 314 ? -23.203 16.214 32.516 1.00 96.69 314 PRO A N 1
ATOM 2420 C CA . PRO A 1 314 ? -24.413 16.881 32.034 1.00 96.69 314 PRO A CA 1
ATOM 2421 C C . PRO A 1 314 ? -25.507 15.882 31.625 1.00 96.69 314 PRO A C 1
ATOM 2423 O O . PRO A 1 314 ? -25.223 14.851 31.006 1.00 96.69 314 PRO A O 1
ATOM 2426 N N . LEU A 1 315 ? -26.766 16.174 31.971 1.00 95.88 315 LEU A N 1
ATOM 2427 C CA . LEU A 1 315 ? -27.896 15.250 31.774 1.00 95.88 315 LEU A CA 1
ATOM 2428 C C . LEU A 1 315 ? -28.086 14.874 30.301 1.00 95.88 315 LEU A C 1
ATOM 2430 O O . LEU A 1 315 ? -28.424 13.736 29.987 1.00 95.88 315 LEU A O 1
ATOM 2434 N N . GLU A 1 316 ? -27.844 15.818 29.400 1.00 95.88 316 GLU A N 1
ATOM 2435 C CA .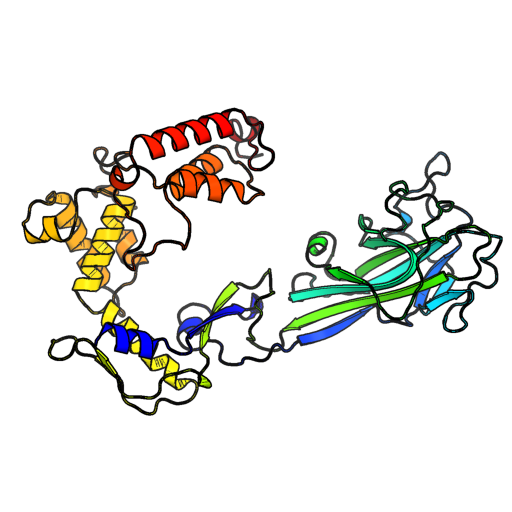 GLU A 1 316 ? -27.893 15.628 27.958 1.00 95.88 316 GLU A CA 1
ATOM 2436 C C . GLU A 1 316 ? -26.813 14.662 27.448 1.00 95.88 316 GLU A C 1
ATOM 2438 O O . GLU A 1 316 ? -27.083 13.872 26.545 1.00 95.88 316 GLU A O 1
ATOM 2443 N N . LEU A 1 317 ? -25.620 14.654 28.056 1.00 97.12 317 LEU A N 1
ATOM 2444 C CA . LEU A 1 317 ? -24.549 13.718 27.702 1.00 97.12 317 LEU A CA 1
ATOM 2445 C C . LEU A 1 317 ? -24.809 12.326 28.288 1.00 97.12 317 LEU A C 1
ATOM 2447 O O . LEU A 1 317 ? -24.516 11.327 27.634 1.00 97.12 317 LEU A O 1
ATOM 2451 N N . GLN A 1 318 ? -25.416 12.246 29.478 1.00 97.69 318 GLN A N 1
ATOM 2452 C CA . GLN A 1 318 ? -25.882 10.975 30.049 1.00 97.69 318 GLN A CA 1
ATOM 2453 C C . GLN A 1 318 ? -26.980 10.339 29.183 1.00 97.69 318 GLN A C 1
ATOM 2455 O O . GLN A 1 318 ? -26.942 9.137 28.923 1.00 97.69 318 GLN A O 1
ATOM 2460 N N . ALA A 1 319 ? -27.942 11.143 28.713 1.00 97.31 319 ALA A N 1
ATOM 2461 C CA . ALA A 1 319 ? -28.996 10.682 27.813 1.00 97.31 319 ALA A CA 1
ATOM 2462 C C . ALA A 1 319 ? -28.413 10.187 26.481 1.00 97.31 319 ALA A C 1
ATOM 2464 O O . ALA A 1 319 ? -28.735 9.083 26.048 1.00 97.31 319 ALA A O 1
ATOM 2465 N N . LEU A 1 320 ? -27.485 10.949 25.891 1.00 98.19 320 LEU A N 1
ATOM 2466 C CA . LEU A 1 320 ? -26.794 10.542 24.668 1.00 98.19 320 LEU A CA 1
ATOM 2467 C C . LEU A 1 320 ? -26.022 9.228 24.845 1.00 98.19 320 LEU A C 1
ATOM 2469 O O . LEU A 1 320 ? -26.105 8.350 23.989 1.00 98.19 320 LEU A O 1
ATOM 2473 N N . LEU A 1 321 ? -25.296 9.066 25.956 1.00 98.44 321 LEU A N 1
ATOM 2474 C CA . LEU A 1 321 ? -24.591 7.822 26.262 1.00 98.44 321 LEU A CA 1
ATOM 2475 C C . LEU A 1 321 ? -25.564 6.640 26.351 1.00 98.44 321 LEU A C 1
ATOM 2477 O O . LEU A 1 321 ? -25.287 5.587 25.783 1.00 98.44 321 LEU A O 1
ATOM 2481 N N . ALA A 1 322 ? -26.708 6.808 27.018 1.00 98.12 322 ALA A N 1
ATOM 2482 C CA . ALA A 1 322 ? -27.718 5.757 27.122 1.00 98.12 322 ALA A CA 1
ATOM 2483 C C . ALA A 1 322 ? -28.259 5.333 25.743 1.00 98.12 322 ALA A C 1
ATOM 2485 O O . ALA A 1 322 ? -28.369 4.135 25.472 1.00 98.12 322 ALA A O 1
ATOM 2486 N N . ASP A 1 323 ? -28.527 6.294 24.855 1.00 98.38 323 ASP A N 1
ATOM 2487 C CA . ASP A 1 323 ? -28.976 6.019 23.487 1.00 98.38 323 ASP A CA 1
ATOM 2488 C C . ASP A 1 323 ? -27.886 5.305 22.669 1.00 98.38 323 ASP A C 1
ATOM 2490 O O . ASP A 1 323 ? -28.161 4.322 21.977 1.00 98.38 323 ASP A O 1
ATOM 2494 N N . MET A 1 324 ? -26.627 5.735 22.794 1.00 98.62 324 MET A N 1
ATOM 2495 C CA . MET A 1 324 ? -25.485 5.093 22.134 1.00 98.62 324 MET A CA 1
ATOM 2496 C C . MET A 1 324 ? -25.241 3.663 22.634 1.00 98.62 324 MET A C 1
ATOM 2498 O O . MET A 1 324 ? -24.932 2.780 21.834 1.00 98.62 324 MET A O 1
ATOM 2502 N N . LEU A 1 325 ? -25.424 3.401 23.930 1.00 98.56 325 LEU A N 1
ATOM 2503 C CA . LEU A 1 325 ? -25.351 2.054 24.501 1.00 98.56 325 LEU A CA 1
ATOM 2504 C C . LEU A 1 325 ? -26.485 1.163 23.984 1.00 98.56 325 LEU A C 1
ATOM 2506 O O . LEU A 1 325 ? -26.250 0.008 23.630 1.00 98.56 325 LEU A O 1
ATOM 2510 N N . ALA A 1 326 ? -27.707 1.689 23.874 1.00 98.44 326 ALA A N 1
ATOM 2511 C CA . ALA A 1 326 ? -28.807 0.958 23.252 1.00 98.44 326 ALA A CA 1
ATO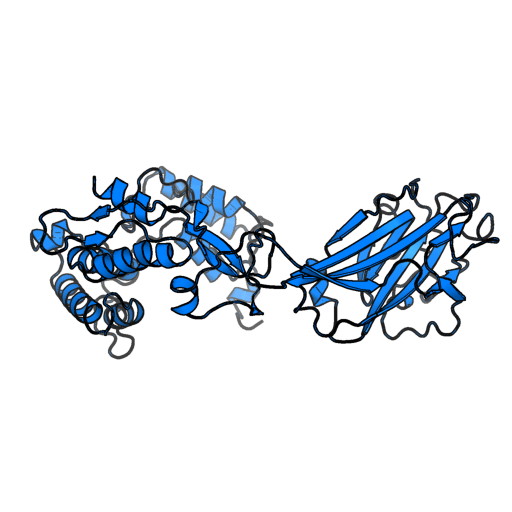M 2512 C C . ALA A 1 326 ? -28.499 0.632 21.779 1.00 98.44 326 ALA A C 1
ATOM 2514 O O . ALA A 1 326 ? -28.728 -0.494 21.332 1.00 98.44 326 ALA A O 1
ATOM 2515 N N . ALA A 1 327 ? -27.917 1.583 21.043 1.00 98.25 327 ALA A N 1
ATOM 2516 C CA . ALA A 1 327 ? -27.471 1.388 19.668 1.00 98.25 327 ALA A CA 1
ATOM 2517 C C . ALA A 1 327 ? -26.365 0.323 19.555 1.00 98.25 327 ALA A C 1
ATOM 2519 O O . ALA A 1 327 ? -26.430 -0.524 18.659 1.00 98.25 327 ALA A O 1
ATOM 2520 N N . TRP A 1 328 ? -25.403 0.303 20.485 1.00 98.44 328 TRP A N 1
ATOM 2521 C CA . TRP A 1 328 ? -24.305 -0.670 20.530 1.00 98.44 328 TRP A CA 1
ATOM 2522 C C . TRP A 1 328 ? -24.806 -2.118 20.513 1.00 98.44 328 TRP A C 1
ATOM 2524 O O . TRP A 1 328 ? -24.277 -2.946 19.771 1.00 98.44 328 TRP A O 1
ATOM 2534 N N . PHE A 1 329 ? -25.858 -2.409 21.283 1.00 97.88 329 PHE A N 1
ATOM 2535 C CA . PHE A 1 329 ? -26.454 -3.744 21.413 1.00 97.88 329 PHE A CA 1
ATOM 2536 C C . PHE A 1 329 ? -27.668 -3.980 20.497 1.00 97.88 329 PHE A C 1
ATOM 2538 O O . PHE A 1 329 ? -28.342 -5.002 20.615 1.00 97.88 329 PHE A O 1
ATOM 2545 N N . SER A 1 330 ? -27.970 -3.055 19.581 1.00 97.44 330 SER A N 1
ATOM 2546 C CA . SER A 1 330 ? -29.158 -3.141 18.713 1.00 97.44 330 SER A CA 1
ATOM 2547 C C . SER A 1 330 ? -29.001 -4.083 17.514 1.00 97.44 330 SER A C 1
ATOM 2549 O O . SER A 1 330 ? -29.991 -4.473 16.891 1.00 97.44 330 SER A O 1
ATOM 2551 N N . THR A 1 331 ? -27.765 -4.443 17.169 1.00 93.62 331 THR A N 1
ATOM 2552 C CA . THR A 1 331 ? -27.446 -5.271 16.000 1.00 93.62 331 THR A CA 1
ATOM 2553 C C . THR A 1 331 ? -27.117 -6.707 16.409 1.00 93.62 331 THR A C 1
ATOM 2555 O O . THR A 1 331 ? -26.903 -7.004 17.581 1.00 93.62 331 THR A O 1
ATOM 2558 N N . VAL A 1 332 ? -27.093 -7.628 15.435 1.00 89.12 332 VAL A N 1
ATOM 2559 C CA . VAL A 1 332 ? -26.839 -9.061 15.693 1.00 89.12 332 VAL A CA 1
ATOM 2560 C C . VAL A 1 332 ? -25.487 -9.290 16.375 1.00 89.12 332 VAL A C 1
ATOM 2562 O O . VAL A 1 332 ? -25.386 -10.151 17.245 1.00 89.12 332 VAL A O 1
ATOM 2565 N N . ARG A 1 333 ? -24.459 -8.528 15.982 1.00 87.56 333 ARG A N 1
ATOM 2566 C CA . ARG A 1 333 ? -23.156 -8.500 16.650 1.00 87.56 333 ARG A CA 1
ATOM 2567 C C . ARG A 1 333 ? -22.989 -7.142 17.331 1.00 87.56 333 ARG A C 1
ATOM 2569 O O . ARG A 1 333 ? -22.984 -6.149 16.607 1.00 87.56 333 ARG A O 1
ATOM 2576 N N . PRO A 1 334 ? -22.853 -7.081 18.666 1.00 94.56 334 PRO A N 1
ATOM 2577 C CA . PRO A 1 334 ? -22.641 -5.824 19.373 1.00 94.56 334 PRO A CA 1
ATOM 2578 C C . PRO A 1 334 ? -21.459 -5.016 18.820 1.00 94.56 334 PRO A C 1
ATOM 2580 O O . PRO A 1 334 ? -20.515 -5.576 18.266 1.00 94.56 334 PRO A O 1
ATOM 2583 N N . GLY A 1 335 ? -21.498 -3.695 18.996 1.00 94.56 335 GLY A N 1
ATOM 2584 C CA . GLY A 1 335 ? -20.376 -2.820 18.638 1.00 94.56 335 GLY A CA 1
ATOM 2585 C C . GLY A 1 335 ? -20.336 -2.361 17.185 1.00 94.56 335 GLY A C 1
ATOM 2586 O O . GLY A 1 335 ? -19.278 -1.973 16.690 1.00 94.56 335 GLY A O 1
ATOM 2587 N N . HIS A 1 336 ? -21.476 -2.347 16.489 1.00 93.94 336 HIS A N 1
ATOM 2588 C CA . HIS A 1 336 ? -21.563 -1.757 15.153 1.00 93.94 336 HIS A CA 1
ATOM 2589 C C . HIS A 1 336 ? -21.377 -0.226 15.206 1.00 93.94 336 HIS A C 1
ATOM 2591 O O . HIS A 1 336 ? -22.334 0.536 15.370 1.00 93.94 336 HIS A O 1
ATOM 2597 N N . ILE A 1 337 ? -20.127 0.231 15.050 1.00 95.38 337 ILE A N 1
ATOM 2598 C CA . ILE A 1 337 ? -19.724 1.640 15.210 1.00 95.38 337 ILE A CA 1
ATOM 2599 C C . ILE A 1 337 ? -20.514 2.589 14.303 1.00 95.38 337 ILE A C 1
ATOM 2601 O O . ILE A 1 337 ? -20.831 3.695 14.727 1.00 95.38 337 ILE A O 1
ATOM 2605 N N . GLY A 1 338 ? -20.900 2.160 13.097 1.00 95.81 338 GLY A N 1
ATOM 2606 C CA . GLY A 1 338 ? -21.749 2.969 12.215 1.00 95.81 338 GLY A CA 1
ATOM 2607 C C . GLY A 1 338 ? -23.090 3.335 12.859 1.00 95.81 338 GLY A C 1
ATOM 2608 O O . GLY A 1 338 ? -23.482 4.494 12.837 1.00 95.81 338 GLY A O 1
ATOM 2609 N N . THR A 1 339 ? -23.743 2.384 13.531 1.00 96.94 339 THR A N 1
ATOM 2610 C CA . THR A 1 339 ? -25.039 2.605 14.204 1.00 96.94 339 THR A CA 1
ATOM 2611 C C . THR A 1 339 ? -24.883 3.497 15.437 1.00 96.94 339 THR A C 1
ATOM 2613 O O . THR A 1 339 ? -25.720 4.357 15.712 1.00 96.94 339 THR A O 1
ATOM 2616 N N . VAL A 1 340 ? -23.780 3.326 16.170 1.00 98.25 340 VAL A N 1
ATOM 2617 C CA . VAL A 1 340 ? -23.437 4.164 17.329 1.00 98.25 340 VAL A CA 1
ATOM 2618 C C . VAL A 1 340 ? -23.170 5.608 16.891 1.00 98.25 340 VAL A C 1
ATOM 2620 O O . VAL A 1 340 ? -23.685 6.545 17.499 1.00 98.25 340 VAL A O 1
ATOM 2623 N N . LEU A 1 341 ? -22.419 5.801 15.803 1.00 98.12 341 LEU A N 1
ATOM 2624 C CA . LEU A 1 341 ? -22.141 7.123 15.240 1.00 98.12 341 LEU A CA 1
ATOM 2625 C C . LEU A 1 341 ? -23.377 7.769 14.616 1.00 98.12 341 LEU A C 1
ATOM 2627 O O . LEU A 1 341 ? -23.539 8.973 14.758 1.00 98.12 341 LEU A O 1
ATOM 2631 N N . GLU A 1 342 ? -24.265 7.012 13.970 1.00 97.81 342 GLU A N 1
ATOM 2632 C CA . GLU A 1 342 ? -25.554 7.538 13.499 1.00 97.81 342 GLU A CA 1
ATOM 2633 C C . GLU A 1 342 ? -26.400 8.080 14.656 1.00 97.81 342 GLU A C 1
ATOM 2635 O O . GLU A 1 342 ? -27.045 9.114 14.504 1.00 97.81 342 GLU A O 1
ATOM 2640 N N . THR A 1 343 ? -26.342 7.431 15.823 1.00 97.81 343 THR A N 1
ATOM 2641 C CA . THR A 1 343 ? -27.018 7.897 17.044 1.00 97.81 343 THR A CA 1
ATOM 2642 C C . THR A 1 343 ? -26.368 9.167 17.599 1.00 97.81 343 THR A C 1
ATOM 2644 O O . THR A 1 343 ? -27.071 10.107 17.956 1.00 97.81 343 THR A O 1
ATOM 2647 N N . LEU A 1 344 ? -25.029 9.231 17.624 1.00 98.06 344 LEU A N 1
ATOM 2648 C CA . LEU A 1 344 ? -24.287 10.411 18.084 1.00 98.06 344 LEU A CA 1
ATOM 2649 C C . LEU A 1 344 ? -24.497 11.624 17.173 1.00 98.06 344 LEU A C 1
ATOM 2651 O O . LEU A 1 344 ? -24.736 12.735 17.648 1.00 98.06 344 LEU A O 1
ATOM 2655 N N . LEU A 1 345 ? -24.349 11.410 15.867 1.00 97.75 345 LEU A N 1
ATOM 2656 C CA . LEU A 1 345 ? -24.364 12.461 14.859 1.00 97.75 345 LEU A CA 1
ATOM 2657 C C . LEU A 1 345 ? -25.780 12.858 14.459 1.00 97.75 345 LEU A C 1
ATOM 2659 O O . LEU A 1 345 ? -25.923 13.953 13.939 1.00 97.75 345 LEU A O 1
ATOM 2663 N N . ASP A 1 346 ? -26.788 11.994 14.628 1.00 96.38 346 ASP A N 1
ATOM 2664 C CA . ASP A 1 346 ? -28.204 12.221 14.287 1.00 96.38 346 ASP A CA 1
ATOM 2665 C C . ASP A 1 346 ? -28.394 13.155 13.072 1.00 96.38 346 ASP A C 1
ATOM 2667 O O . ASP A 1 346 ? -28.921 14.269 13.190 1.00 96.38 346 ASP A O 1
ATOM 2671 N N . PRO A 1 347 ? -27.912 12.756 11.879 1.00 95.81 347 PRO A N 1
ATOM 2672 C CA . PRO A 1 347 ? -27.874 13.651 10.725 1.00 95.81 347 PRO A CA 1
ATOM 2673 C C . PRO A 1 347 ? -29.271 14.040 10.222 1.00 95.81 347 PRO A C 1
ATOM 2675 O O . PRO A 1 347 ? -29.390 14.983 9.438 1.00 95.81 347 PRO A O 1
ATOM 2678 N N . VAL A 1 348 ? -30.315 13.322 10.656 1.00 95.69 348 VAL A N 1
ATOM 2679 C CA . VAL A 1 348 ? -31.705 13.521 10.234 1.00 95.69 348 VAL A CA 1
ATOM 2680 C C . VAL A 1 348 ? -32.407 14.577 11.083 1.00 95.69 348 VAL A C 1
ATOM 2682 O O . VAL A 1 348 ? -32.970 15.508 10.509 1.00 95.69 348 VAL A O 1
ATOM 2685 N N . ASN A 1 349 ? -32.405 14.458 12.418 1.00 95.00 349 ASN A N 1
ATOM 2686 C CA . ASN A 1 349 ? -33.148 15.403 13.263 1.00 95.00 349 ASN A CA 1
ATOM 2687 C C . ASN A 1 349 ? -32.277 16.571 13.732 1.00 95.00 349 ASN A C 1
ATOM 2689 O O . ASN A 1 349 ? -32.793 17.676 13.922 1.00 95.00 349 ASN A O 1
ATOM 2693 N N . GLN A 1 350 ? -30.970 16.343 13.881 1.00 95.44 350 GLN A N 1
ATOM 2694 C CA . GLN A 1 350 ? -29.976 17.347 14.256 1.00 95.44 350 GLN A CA 1
ATOM 2695 C C . GLN A 1 350 ? -30.319 18.102 15.553 1.00 95.44 350 GLN A C 1
ATOM 2697 O O . GLN A 1 350 ? -30.134 19.313 15.643 1.00 95.44 350 GLN A O 1
ATOM 2702 N N . GLN A 1 351 ? -30.877 17.399 16.546 1.00 91.38 351 GLN A N 1
ATOM 2703 C CA . GLN A 1 351 ? -31.272 17.992 17.838 1.00 91.38 351 GLN A CA 1
ATOM 2704 C C . GLN A 1 351 ? -30.387 17.553 19.011 1.00 91.38 351 GLN A C 1
ATOM 2706 O O . GLN A 1 351 ? -30.502 18.106 20.102 1.00 91.38 351 GLN A O 1
ATOM 2711 N N . GLY A 1 352 ? -29.548 16.533 18.812 1.00 93.75 352 GLY A N 1
ATOM 2712 C CA . GLY A 1 352 ? -28.707 15.977 19.869 1.00 93.75 352 GLY A CA 1
ATOM 2713 C C . GLY A 1 352 ? -27.529 16.879 20.268 1.00 93.75 352 GLY A C 1
ATOM 2714 O O . GLY A 1 352 ? -27.226 17.853 19.572 1.00 93.75 352 GLY A O 1
ATOM 2715 N N . PRO A 1 353 ? -26.800 16.521 21.343 1.00 95.81 353 PRO A N 1
ATOM 2716 C CA . PRO A 1 353 ? -25.683 17.312 21.870 1.00 95.81 353 PRO A CA 1
ATOM 2717 C C . PRO A 1 353 ? -24.588 17.668 20.856 1.00 95.81 353 PRO A C 1
ATOM 2719 O O . PRO A 1 353 ? -23.954 18.712 20.998 1.00 95.81 353 PRO A O 1
ATOM 2722 N N . PHE A 1 354 ? -24.371 16.843 19.824 1.00 96.06 354 PHE A N 1
ATOM 2723 C CA . PHE A 1 354 ? -23.428 17.135 18.738 1.00 96.06 354 PHE A CA 1
ATOM 2724 C C . PHE A 1 354 ? -23.782 18.418 17.962 1.00 96.06 354 PHE A C 1
ATOM 2726 O O . PHE A 1 354 ? -22.892 19.166 17.561 1.00 96.06 354 PHE A O 1
ATOM 2733 N N . TRP A 1 355 ? -25.075 18.696 17.772 1.00 95.56 355 TRP A N 1
ATOM 2734 C CA . TRP A 1 355 ? -25.564 19.873 17.044 1.00 95.56 355 TRP A CA 1
ATOM 2735 C C . TRP A 1 355 ? -25.846 21.073 17.949 1.00 95.56 355 TRP A C 1
ATOM 2737 O O . TRP A 1 355 ? -26.212 22.143 17.455 1.00 95.56 355 TRP A O 1
ATOM 2747 N N . ASP A 1 356 ? -25.662 20.925 19.262 1.00 94.44 356 ASP A N 1
ATOM 2748 C CA . ASP A 1 356 ? -25.850 22.024 20.194 1.00 94.44 356 ASP A CA 1
ATOM 2749 C C . ASP A 1 356 ? -24.780 23.103 19.971 1.00 94.44 356 ASP A C 1
ATOM 2751 O O . ASP A 1 356 ? -23.569 22.867 20.017 1.00 94.44 356 ASP A O 1
ATOM 2755 N N . THR A 1 357 ? -25.240 24.336 19.770 1.00 92.19 357 THR A N 1
ATOM 2756 C CA . THR A 1 357 ? -24.382 25.517 19.650 1.00 92.19 357 THR A CA 1
ATOM 2757 C C . THR A 1 357 ? -23.475 25.751 20.862 1.00 92.19 357 THR A C 1
ATOM 2759 O O . THR A 1 357 ? -22.440 26.394 20.702 1.00 92.19 357 THR A O 1
ATOM 2762 N N . GLY A 1 358 ? -23.826 25.232 22.044 1.00 89.31 358 GLY A N 1
ATOM 2763 C CA . GLY A 1 358 ? -22.982 25.264 23.239 1.00 89.31 358 GLY A CA 1
ATOM 2764 C C . GLY A 1 358 ? -21.733 24.385 23.131 1.00 89.31 358 GLY A C 1
ATOM 2765 O O . GLY A 1 358 ? -20.692 24.748 23.673 1.00 89.31 358 GLY A O 1
ATOM 2766 N N . ASN A 1 359 ? -21.804 23.286 22.374 1.00 89.62 359 ASN A N 1
ATOM 2767 C CA . ASN A 1 359 ? -20.675 22.378 22.133 1.00 89.62 359 ASN A CA 1
ATOM 2768 C C . ASN A 1 359 ? -19.897 22.740 20.856 1.00 89.62 359 ASN A C 1
ATOM 2770 O O . ASN A 1 359 ? -18.737 22.355 20.673 1.00 89.62 359 ASN A O 1
ATOM 2774 N N . ALA A 1 360 ? -20.500 23.530 19.965 1.00 88.06 360 ALA A N 1
ATOM 2775 C CA . ALA A 1 360 ? -19.867 23.956 18.727 1.00 88.06 360 ALA A CA 1
ATOM 2776 C C . ALA A 1 360 ? -18.568 24.739 18.994 1.00 88.06 360 ALA A C 1
ATOM 2778 O O . ALA A 1 360 ? -18.572 25.827 19.568 1.00 88.06 360 ALA A O 1
ATOM 2779 N N . ARG A 1 361 ? -17.439 24.209 18.495 1.00 87.38 361 ARG A N 1
ATOM 2780 C CA . ARG A 1 361 ? -16.086 24.791 18.646 1.00 87.38 361 ARG A CA 1
ATOM 2781 C C . ARG A 1 361 ? -15.592 24.886 20.100 1.00 87.38 361 ARG A C 1
ATOM 2783 O O . ARG A 1 361 ? -14.646 25.627 20.353 1.00 87.38 361 ARG A O 1
ATOM 2790 N N . ALA A 1 362 ? -16.191 24.138 21.026 1.00 88.94 362 ALA A N 1
ATOM 2791 C CA . ALA A 1 362 ? -15.744 24.084 22.418 1.00 88.94 362 ALA A CA 1
ATOM 2792 C C . ALA A 1 362 ? -14.441 23.279 22.582 1.00 88.94 362 ALA A C 1
ATOM 2794 O O . ALA A 1 362 ? -13.617 23.580 23.444 1.00 88.94 362 ALA A O 1
ATOM 2795 N N . LYS A 1 363 ? -14.231 22.279 21.718 1.00 91.31 363 LYS A N 1
ATOM 2796 C CA . LYS A 1 363 ? -13.077 21.382 21.771 1.00 91.31 363 LYS A CA 1
ATOM 2797 C C . LYS A 1 363 ? -11.776 22.015 21.286 1.00 91.31 363 LYS A C 1
ATOM 2799 O O . LYS A 1 363 ? -11.732 22.735 20.286 1.00 91.31 363 LYS A O 1
ATOM 2804 N N . ILE A 1 364 ? -10.685 21.635 21.944 1.00 92.12 364 ILE A N 1
ATOM 2805 C CA . ILE A 1 364 ? -9.323 21.916 21.492 1.00 92.12 364 ILE A CA 1
ATOM 2806 C C . ILE A 1 364 ? -8.852 20.756 20.616 1.00 92.12 364 ILE A C 1
ATOM 2808 O O . ILE A 1 364 ? -8.923 19.597 21.010 1.00 92.12 364 ILE A O 1
ATOM 2812 N N . LYS A 1 365 ? -8.327 21.084 19.435 1.00 92.81 365 LYS A N 1
ATOM 2813 C CA . LYS A 1 365 ? -7.736 20.105 18.516 1.00 92.81 365 LYS A CA 1
ATOM 2814 C C . LYS A 1 365 ? -6.432 19.545 19.081 1.00 92.81 365 LYS A C 1
ATOM 2816 O O . LYS A 1 365 ? -5.549 20.328 19.454 1.00 92.81 365 LYS A O 1
ATOM 2821 N N . THR A 1 366 ? -6.267 18.228 19.030 1.00 94.19 366 THR A N 1
ATOM 2822 C CA . THR A 1 366 ? -4.963 17.558 19.175 1.00 94.19 366 THR A CA 1
ATOM 2823 C C . THR A 1 366 ? -3.951 18.123 18.159 1.00 94.19 366 THR A C 1
ATOM 2825 O O . THR A 1 366 ? -4.357 18.730 17.158 1.00 94.19 366 THR A O 1
ATOM 2828 N N . PRO A 1 367 ? -2.633 17.958 18.363 1.00 94.88 367 PRO A N 1
ATOM 2829 C CA . PRO A 1 367 ? -1.631 18.409 17.395 1.00 94.88 367 PRO A CA 1
ATOM 2830 C C . PRO A 1 367 ? -1.855 17.874 15.973 1.00 94.88 367 PRO A C 1
ATOM 2832 O O . PRO A 1 367 ? -1.838 18.656 15.020 1.00 94.88 367 PRO A O 1
ATOM 2835 N N . VAL A 1 368 ? -2.168 16.579 15.826 1.00 93.25 368 VAL A N 1
ATOM 2836 C CA . VAL A 1 368 ? -2.436 15.965 14.513 1.00 93.25 368 VAL A CA 1
ATOM 2837 C C . VAL A 1 368 ? -3.649 16.592 13.822 1.00 93.25 368 VAL A C 1
ATOM 2839 O O . VAL A 1 368 ? -3.615 16.892 12.629 1.00 93.25 368 VAL A O 1
ATOM 2842 N N . GLU A 1 369 ? -4.723 16.867 14.562 1.00 93.56 369 GLU A N 1
ATOM 2843 C CA . GLU A 1 369 ? -5.904 17.532 14.012 1.00 93.56 369 GLU A CA 1
ATOM 2844 C C . GLU A 1 369 ? -5.636 18.987 13.672 1.00 93.56 369 GLU A C 1
ATOM 2846 O O . GLU A 1 369 ? -6.151 19.492 12.675 1.00 93.56 369 GLU A O 1
ATOM 2851 N N . PHE A 1 370 ? -4.864 19.684 14.503 1.00 94.00 370 PHE A N 1
ATOM 2852 C CA . PHE A 1 370 ? -4.521 21.079 14.286 1.00 94.00 370 PHE A CA 1
ATOM 2853 C C . PHE A 1 370 ? -3.740 21.245 12.982 1.00 94.00 370 PHE A C 1
ATOM 2855 O O . PHE A 1 370 ? -4.151 22.043 12.139 1.00 94.00 370 PHE A O 1
ATOM 2862 N N . ILE A 1 371 ? -2.710 20.426 12.767 1.00 93.12 371 ILE A N 1
ATOM 2863 C CA . ILE A 1 371 ? -1.916 20.416 11.533 1.00 93.12 371 ILE A CA 1
ATOM 2864 C C . ILE A 1 371 ? -2.788 20.016 10.337 1.00 93.12 371 ILE A C 1
ATOM 2866 O O . ILE A 1 371 ? -2.954 20.806 9.407 1.00 93.12 371 ILE A O 1
ATOM 2870 N N . ASN A 1 372 ? -3.436 18.846 10.388 1.00 92.44 372 ASN A N 1
ATOM 2871 C CA . ASN A 1 372 ? -4.208 18.326 9.255 1.00 92.44 372 ASN A CA 1
ATOM 2872 C C . ASN A 1 372 ? -5.369 19.242 8.865 1.00 92.44 372 ASN A C 1
ATOM 2874 O O . ASN A 1 372 ? -5.636 19.446 7.683 1.00 92.44 372 ASN A O 1
ATOM 2878 N N . SER A 1 373 ? -6.078 19.813 9.842 1.00 92.50 373 SER A N 1
ATOM 2879 C CA . SER A 1 373 ? -7.168 20.744 9.544 1.00 92.50 373 SER A CA 1
ATOM 2880 C C . SER A 1 373 ? -6.669 22.090 9.023 1.00 92.50 373 SER A C 1
ATOM 2882 O O . SER A 1 373 ? -7.377 22.699 8.226 1.00 92.50 373 SER A O 1
ATOM 2884 N N . THR A 1 374 ? -5.474 22.541 9.419 1.00 92.00 374 THR A N 1
ATOM 2885 C CA . THR A 1 374 ? -4.852 23.754 8.864 1.00 92.00 374 THR A CA 1
ATOM 2886 C C . THR A 1 374 ? -4.521 23.546 7.390 1.00 92.00 374 THR A C 1
ATOM 2888 O O . THR A 1 374 ? -4.973 24.326 6.559 1.00 92.00 374 THR A O 1
ATOM 2891 N N . LEU A 1 375 ? -3.833 22.450 7.055 1.00 90.00 375 LEU A N 1
ATOM 2892 C CA . LEU A 1 375 ? -3.480 22.118 5.671 1.00 90.00 375 LEU A CA 1
ATOM 2893 C C . LEU A 1 375 ? -4.725 21.927 4.798 1.00 90.00 375 LEU A C 1
ATOM 2895 O O . LEU A 1 375 ? -4.833 22.536 3.738 1.00 90.00 375 LEU A O 1
ATOM 2899 N N . ARG A 1 376 ? -5.725 21.177 5.286 1.00 89.56 376 ARG A N 1
ATOM 2900 C CA . ARG A 1 376 ? -7.006 20.999 4.578 1.00 89.56 376 ARG A CA 1
ATOM 2901 C C . ARG A 1 376 ? -7.755 22.310 4.363 1.00 89.56 376 ARG A C 1
ATOM 2903 O O . ARG A 1 376 ? -8.363 22.482 3.317 1.00 89.56 376 ARG A O 1
ATOM 2910 N N . SER A 1 377 ? -7.720 23.229 5.329 1.00 88.81 377 SER A N 1
ATOM 2911 C CA . SER A 1 377 ? -8.383 24.536 5.186 1.00 88.81 377 SER A CA 1
ATOM 2912 C C . SER A 1 377 ? -7.712 25.428 4.138 1.00 88.81 377 SER A C 1
ATOM 2914 O O . SER A 1 377 ? -8.334 26.375 3.666 1.00 88.81 377 SER A O 1
ATOM 2916 N N . LEU A 1 378 ? -6.452 25.143 3.803 1.00 87.50 378 LEU A N 1
ATOM 2917 C CA . LEU A 1 378 ? -5.645 25.889 2.842 1.00 87.50 378 LEU A CA 1
ATOM 2918 C C . LEU A 1 378 ? -5.473 25.157 1.503 1.00 87.50 378 LEU A C 1
ATOM 2920 O O . LEU A 1 378 ? -4.805 25.695 0.627 1.00 87.50 378 LEU A O 1
ATOM 2924 N N . TYR A 1 379 ? -6.047 23.956 1.346 1.00 86.69 379 TYR A N 1
ATOM 2925 C CA . TYR A 1 379 ? -5.784 23.068 0.204 1.00 86.69 379 TYR A CA 1
ATOM 2926 C C . TYR A 1 379 ? -4.278 22.891 -0.052 1.00 86.69 379 TYR A C 1
ATOM 2928 O O . TYR A 1 379 ? -3.816 22.966 -1.187 1.00 86.69 379 TYR A O 1
ATOM 2936 N N . ALA A 1 380 ? -3.513 22.736 1.031 1.00 85.56 380 ALA A N 1
ATOM 2937 C CA . ALA A 1 380 ? -2.064 22.611 0.982 1.00 85.56 380 ALA A CA 1
ATOM 2938 C C . ALA A 1 380 ? -1.646 21.159 0.718 1.00 85.56 380 ALA A C 1
ATOM 2940 O O . ALA A 1 380 ? -2.105 20.252 1.422 1.00 85.56 380 ALA A O 1
ATOM 2941 N N . ASP A 1 381 ? -0.726 20.965 -0.226 1.00 78.12 381 ASP A N 1
ATOM 2942 C CA . ASP A 1 381 ? -0.058 19.683 -0.448 1.00 78.12 381 ASP A CA 1
ATOM 2943 C C . ASP A 1 381 ? 1.131 19.548 0.505 1.00 78.12 381 ASP A C 1
ATOM 2945 O O . ASP A 1 381 ? 1.912 20.484 0.665 1.00 78.12 381 ASP A O 1
ATOM 2949 N N . ALA A 1 382 ? 1.278 18.382 1.137 1.00 80.31 382 ALA A N 1
ATOM 2950 C CA . ALA A 1 382 ? 2.375 18.085 2.054 1.00 80.31 382 ALA A CA 1
ATOM 2951 C C . ALA A 1 382 ? 3.307 17.021 1.460 1.00 80.31 382 ALA A C 1
ATOM 2953 O O . ALA A 1 382 ? 2.832 15.977 1.011 1.00 80.31 382 ALA A O 1
ATOM 2954 N N . SER A 1 383 ? 4.620 17.266 1.480 1.00 69.50 383 SER A N 1
ATOM 2955 C CA . SER A 1 383 ? 5.614 16.396 0.827 1.00 69.50 383 SER A CA 1
ATOM 2956 C C . SER A 1 383 ? 6.775 15.922 1.717 1.00 69.50 383 SER A C 1
ATOM 2958 O O . SER A 1 383 ? 7.575 15.109 1.252 1.00 69.50 383 SER A O 1
ATOM 2960 N N . SER A 1 384 ? 6.852 16.351 2.986 1.00 70.50 384 SER A N 1
ATOM 2961 C CA . SER A 1 384 ? 7.950 15.998 3.908 1.00 70.50 384 SER A CA 1
ATOM 2962 C C . SER A 1 384 ? 7.498 15.480 5.284 1.00 70.50 384 SER A C 1
ATOM 2964 O O . SER A 1 384 ? 6.313 15.488 5.631 1.00 70.50 384 SER A O 1
ATOM 2966 N N . ASP A 1 385 ? 8.473 15.022 6.074 1.00 69.56 385 ASP A N 1
ATOM 2967 C CA . ASP A 1 385 ? 8.334 14.559 7.456 1.00 69.56 385 ASP A CA 1
ATOM 2968 C C . ASP A 1 385 ? 8.354 15.689 8.504 1.00 69.56 385 ASP A C 1
ATOM 2970 O O . ASP A 1 385 ? 8.055 15.436 9.674 1.00 69.56 385 ASP A O 1
ATOM 2974 N N . ASP A 1 386 ? 8.591 16.946 8.116 1.00 82.94 386 ASP A N 1
ATOM 2975 C CA . ASP A 1 386 ? 8.655 18.078 9.055 1.00 82.94 386 ASP A CA 1
ATOM 2976 C C . ASP A 1 386 ? 7.332 18.336 9.788 1.00 82.94 386 ASP A C 1
ATOM 2978 O O . ASP A 1 386 ? 7.312 18.838 10.916 1.00 82.94 386 ASP A O 1
ATOM 2982 N N . LEU A 1 387 ? 6.203 17.922 9.210 1.00 88.44 387 LEU A N 1
ATOM 2983 C CA . LEU A 1 387 ? 4.910 17.953 9.897 1.00 88.44 387 LEU A CA 1
ATOM 2984 C C . LEU A 1 387 ? 4.877 17.036 11.128 1.00 88.44 387 LEU A C 1
ATOM 2986 O O . LEU A 1 387 ? 4.212 17.361 12.114 1.00 88.44 387 LEU A O 1
ATOM 2990 N N . ALA A 1 388 ? 5.600 15.912 11.103 1.00 89.69 388 ALA A N 1
ATOM 2991 C CA . ALA A 1 388 ? 5.722 15.033 12.260 1.00 89.69 388 ALA A CA 1
ATOM 2992 C C . ALA A 1 388 ? 6.569 15.681 13.366 1.00 89.69 388 ALA A C 1
ATOM 2994 O O . ALA A 1 388 ? 6.217 15.570 14.541 1.00 89.69 388 ALA A O 1
ATOM 2995 N N . ASN A 1 389 ? 7.613 16.434 12.997 1.00 90.38 389 ASN A N 1
ATOM 2996 C CA . ASN A 1 389 ? 8.423 17.206 13.944 1.00 90.38 389 ASN A CA 1
ATOM 2997 C C . ASN A 1 389 ? 7.581 18.281 14.648 1.00 90.38 389 ASN A C 1
ATOM 2999 O O . ASN A 1 389 ? 7.560 18.338 15.876 1.00 90.38 389 ASN A O 1
ATOM 3003 N N . TRP A 1 390 ? 6.779 19.049 13.900 1.00 91.75 390 TRP A N 1
ATOM 3004 C CA . TRP A 1 390 ? 5.846 20.019 14.488 1.00 91.75 390 TRP A CA 1
ATOM 3005 C C . TRP A 1 390 ? 4.854 19.380 15.461 1.00 91.75 390 TRP A C 1
ATOM 3007 O O . TRP A 1 390 ? 4.548 19.940 16.513 1.00 91.75 390 TRP A O 1
ATOM 3017 N N . MET A 1 391 ? 4.337 18.204 15.115 1.00 92.38 391 MET A N 1
ATOM 3018 C CA . MET A 1 391 ? 3.402 17.466 15.959 1.00 92.38 391 MET A CA 1
ATOM 3019 C C . MET A 1 391 ? 4.053 17.030 17.276 1.00 92.38 391 MET A C 1
ATOM 3021 O O . MET A 1 391 ? 3.470 17.219 18.349 1.00 92.38 391 MET A O 1
ATOM 3025 N N . LYS A 1 392 ? 5.288 16.525 17.190 1.00 93.00 392 LYS A N 1
ATOM 3026 C CA . LYS A 1 392 ? 6.121 16.147 18.330 1.00 93.00 392 LYS A CA 1
ATOM 3027 C C . LYS A 1 392 ? 6.426 17.336 19.234 1.00 93.00 392 LYS A C 1
ATOM 3029 O O . LYS A 1 392 ? 6.256 17.223 20.446 1.00 93.00 392 LYS A O 1
ATOM 3034 N N . ASP A 1 393 ? 6.795 18.480 18.665 1.00 93.19 393 ASP A N 1
ATOM 3035 C CA . ASP A 1 393 ? 7.075 19.712 19.413 1.00 93.19 393 ASP A CA 1
ATOM 3036 C C . ASP A 1 393 ? 5.824 20.238 20.141 1.00 93.19 393 ASP A C 1
ATOM 3038 O O . ASP A 1 393 ? 5.899 20.789 21.242 1.00 93.19 393 ASP A O 1
ATOM 3042 N N . MET A 1 394 ? 4.637 19.986 19.580 1.00 94.25 394 MET A N 1
ATOM 3043 C CA . MET A 1 394 ? 3.346 20.240 20.229 1.00 94.25 394 MET A CA 1
ATOM 3044 C C . MET A 1 394 ? 2.929 19.161 21.248 1.00 94.25 394 MET A C 1
ATOM 3046 O O . MET A 1 394 ? 1.860 19.290 21.850 1.00 94.25 394 MET A O 1
ATOM 3050 N N . GLY A 1 395 ? 3.750 18.129 21.468 1.00 91.62 395 GLY A N 1
ATOM 3051 C CA . GLY A 1 395 ? 3.570 17.101 22.497 1.00 91.62 395 GLY A CA 1
ATOM 3052 C C . GLY A 1 395 ? 2.979 15.770 22.021 1.00 91.62 395 GLY A C 1
ATOM 3053 O O . GLY A 1 395 ? 2.658 14.931 22.859 1.00 91.62 395 GLY A O 1
ATOM 3054 N N . MET A 1 396 ? 2.819 15.553 20.711 1.00 93.06 396 MET A N 1
ATOM 3055 C CA . MET A 1 396 ? 2.277 14.308 20.155 1.00 93.06 396 MET A CA 1
ATOM 3056 C C . MET A 1 396 ? 3.262 13.681 19.167 1.00 93.06 396 MET A C 1
ATOM 3058 O O . MET A 1 396 ? 3.346 14.090 18.013 1.00 93.06 396 MET A O 1
ATOM 3062 N N . ASP A 1 397 ? 3.991 12.667 19.619 1.00 92.50 397 ASP A N 1
ATOM 3063 C CA . ASP A 1 397 ? 4.915 11.900 18.784 1.00 92.50 397 ASP A CA 1
ATOM 3064 C C . ASP A 1 397 ? 4.227 10.603 18.322 1.00 92.50 397 ASP A C 1
ATOM 3066 O O . ASP A 1 397 ? 3.920 9.714 19.118 1.00 92.50 397 ASP A O 1
ATOM 3070 N N . LEU A 1 398 ? 3.880 10.512 17.036 1.00 87.75 398 LEU A N 1
ATOM 3071 C CA . LEU A 1 398 ? 3.049 9.411 16.546 1.00 87.75 398 LEU A CA 1
ATOM 3072 C C . LEU A 1 398 ? 3.690 8.050 16.838 1.00 87.75 398 LEU A C 1
ATOM 3074 O O . LEU A 1 398 ? 4.855 7.813 16.536 1.00 87.75 398 LEU A O 1
ATOM 3078 N N . PHE A 1 399 ? 2.883 7.133 17.377 1.00 84.81 399 PHE A N 1
ATOM 3079 C CA . PHE A 1 399 ? 3.293 5.768 17.729 1.00 84.81 399 PHE A CA 1
ATOM 3080 C C . PHE A 1 399 ? 4.371 5.668 18.828 1.00 84.81 399 PHE A C 1
ATOM 3082 O O . PHE A 1 399 ? 4.921 4.589 19.024 1.00 84.81 399 PHE A O 1
ATOM 3089 N N . GLN A 1 400 ? 4.645 6.753 19.565 1.00 90.12 400 GLN A N 1
ATOM 3090 C CA . GLN A 1 400 ? 5.631 6.800 20.659 1.00 90.12 400 GLN A CA 1
ATOM 3091 C C . GLN A 1 400 ? 4.986 7.031 22.039 1.00 90.12 400 GLN A C 1
ATOM 3093 O O . GLN A 1 400 ? 5.642 7.477 22.977 1.00 90.12 400 GLN A O 1
ATOM 3098 N N . ARG A 1 401 ? 3.679 6.777 22.183 1.00 87.75 401 ARG A N 1
ATOM 3099 C CA . ARG A 1 401 ? 3.015 6.815 23.492 1.00 87.75 401 ARG A CA 1
ATOM 3100 C C . ARG A 1 401 ? 3.473 5.606 24.310 1.00 87.75 401 ARG A C 1
ATOM 3102 O O . ARG A 1 401 ? 3.212 4.474 23.915 1.00 87.75 401 ARG A O 1
ATOM 3109 N N . ASP A 1 402 ? 4.122 5.868 25.441 1.00 83.69 402 ASP A N 1
ATOM 3110 C CA . ASP A 1 402 ? 4.629 4.819 26.331 1.00 83.69 402 ASP A CA 1
ATOM 3111 C C . ASP A 1 402 ? 3.498 4.055 27.032 1.00 83.69 402 ASP A C 1
ATOM 3113 O O . ASP A 1 402 ? 3.579 2.840 27.227 1.00 83.69 402 ASP A O 1
ATOM 3117 N N . GLU A 1 403 ? 2.434 4.759 27.429 1.00 84.50 403 GLU A N 1
ATOM 3118 C CA . GLU A 1 403 ? 1.305 4.144 28.115 1.00 84.50 403 GLU A CA 1
ATOM 3119 C C . GLU A 1 403 ? 0.305 3.482 27.142 1.00 84.50 403 GLU A C 1
ATOM 3121 O O . GLU A 1 403 ? -0.032 4.038 26.092 1.00 84.50 403 GLU A O 1
ATOM 3126 N N . PRO A 1 404 ? -0.258 2.309 27.497 1.00 76.38 404 PRO A N 1
ATOM 3127 C CA . PRO A 1 404 ? -1.216 1.587 26.655 1.00 76.38 404 PRO A CA 1
ATOM 3128 C C . PRO A 1 404 ? -2.630 2.203 26.662 1.00 76.38 404 PRO A C 1
ATOM 3130 O O . PRO A 1 404 ? -3.583 1.568 26.213 1.00 76.38 404 PRO A O 1
ATOM 3133 N N . ASP A 1 405 ? -2.793 3.418 27.191 1.00 80.88 405 ASP A N 1
ATOM 3134 C CA . ASP A 1 405 ? -4.061 4.154 27.244 1.00 80.88 405 ASP A CA 1
ATOM 3135 C C . ASP A 1 405 ? -4.307 5.033 26.003 1.00 80.88 405 ASP A C 1
ATOM 3137 O O . ASP A 1 405 ? -5.442 5.465 25.750 1.00 80.88 405 ASP A O 1
ATOM 3141 N N . GLY A 1 406 ? -3.261 5.217 25.190 1.00 85.94 406 GLY A N 1
ATOM 3142 C CA . GLY A 1 406 ? -3.268 6.067 24.010 1.00 85.94 406 GLY A CA 1
ATOM 3143 C C . GLY A 1 406 ? -3.125 7.550 24.351 1.00 85.94 406 GLY A C 1
ATOM 3144 O O . GLY A 1 406 ? -2.898 7.949 25.489 1.00 85.94 406 GLY A O 1
ATOM 3145 N N . TYR A 1 407 ? -3.227 8.392 23.329 1.00 89.69 407 TYR A N 1
ATOM 3146 C CA . TYR A 1 407 ? -3.223 9.839 23.511 1.00 89.69 407 TYR A CA 1
ATOM 3147 C C . TYR A 1 407 ? -4.585 10.340 24.012 1.00 89.69 407 TYR A C 1
ATOM 3149 O O . TYR A 1 407 ? -5.624 9.787 23.652 1.00 89.69 407 TYR A O 1
ATOM 3157 N N . SER A 1 408 ? -4.576 11.385 24.846 1.00 89.38 408 SER A N 1
ATOM 3158 C CA . SER A 1 408 ? -5.802 11.944 25.428 1.00 89.38 408 SER A CA 1
ATOM 3159 C C . SER A 1 408 ? -6.700 12.589 24.369 1.00 89.38 408 SER A C 1
ATOM 3161 O O . SER A 1 408 ? -6.226 13.305 23.488 1.00 89.38 408 SER A O 1
ATOM 3163 N N . GLU A 1 409 ? -8.012 12.392 24.494 1.00 88.25 409 GLU A N 1
ATOM 3164 C CA . GLU A 1 409 ? -9.024 13.100 23.696 1.00 88.25 409 GLU A CA 1
ATOM 3165 C C . GLU A 1 409 ? -9.490 14.405 24.362 1.00 88.25 409 GLU A C 1
ATOM 3167 O O . GLU A 1 409 ? -10.257 15.162 23.762 1.00 88.25 409 GLU A O 1
ATOM 3172 N N . ILE A 1 410 ? -9.032 14.679 25.589 1.00 90.25 410 ILE A N 1
ATOM 3173 C CA . ILE A 1 410 ? -9.397 15.869 26.358 1.00 90.25 410 ILE A CA 1
ATOM 3174 C C . ILE A 1 410 ? -8.551 17.051 25.900 1.00 90.25 410 ILE A C 1
ATOM 3176 O O . ILE A 1 410 ? -7.322 17.006 25.876 1.00 90.25 410 ILE A O 1
ATOM 3180 N N . GLY A 1 411 ? -9.214 18.149 25.552 1.00 88.81 411 GLY A N 1
ATOM 3181 C CA . GLY A 1 411 ? -8.574 19.297 24.934 1.00 88.81 411 GLY A CA 1
ATOM 3182 C C . GLY A 1 411 ? -7.519 19.979 25.807 1.00 88.81 411 GLY A C 1
ATOM 3183 O O . GLY A 1 411 ? -6.482 20.419 25.304 1.00 88.81 411 GLY A O 1
ATOM 3184 N N . LEU A 1 412 ? -7.774 20.066 27.114 1.00 89.44 412 LEU A N 1
ATOM 3185 C CA . LEU A 1 412 ? -6.888 20.747 28.063 1.00 89.44 412 LEU A CA 1
ATOM 3186 C C . LEU A 1 412 ? -5.538 20.046 28.239 1.00 89.44 412 LEU A C 1
ATOM 3188 O O . LEU A 1 412 ? -4.552 20.727 28.516 1.00 89.44 412 LEU A O 1
ATOM 3192 N N . ASP A 1 413 ? -5.459 18.741 27.981 1.00 91.06 413 ASP A N 1
ATOM 3193 C CA . ASP A 1 413 ? -4.196 17.995 28.038 1.00 91.06 413 ASP A CA 1
ATOM 3194 C C . ASP A 1 413 ? -3.222 18.428 26.927 1.00 91.06 413 ASP A C 1
ATOM 3196 O O . ASP A 1 413 ? -2.013 18.226 27.027 1.00 91.06 413 ASP A O 1
ATOM 3200 N N . TRP A 1 414 ? -3.732 19.093 25.885 1.00 91.44 414 TRP A N 1
ATOM 3201 C CA . TRP A 1 414 ? -2.953 19.561 24.738 1.00 91.44 414 TRP A CA 1
ATOM 3202 C C . TRP A 1 414 ? -2.562 21.039 24.794 1.00 91.44 414 TRP A C 1
ATOM 3204 O O . TRP A 1 414 ? -1.890 21.528 23.874 1.00 91.44 414 TRP A O 1
ATOM 3214 N N . ILE A 1 415 ? -2.969 21.769 25.840 1.00 87.44 415 ILE A N 1
ATOM 3215 C CA . ILE A 1 415 ? -2.648 23.190 26.020 1.00 87.44 415 ILE A CA 1
ATOM 3216 C C . ILE A 1 415 ? -1.813 23.396 27.280 1.00 87.44 415 ILE A C 1
ATOM 3218 O O . ILE A 1 415 ? -2.311 23.418 28.400 1.00 87.44 415 ILE A O 1
ATOM 3222 N N . GLY A 1 416 ? -0.533 23.680 27.063 1.00 88.06 416 GLY A N 1
ATOM 3223 C CA . GLY A 1 416 ? 0.373 24.260 28.045 1.00 88.06 416 GLY A CA 1
ATOM 3224 C C . GLY A 1 416 ? 1.131 25.441 27.442 1.00 88.06 416 GLY A C 1
ATOM 3225 O O . GLY A 1 416 ? 1.055 25.700 26.242 1.00 88.06 416 GLY A O 1
ATOM 3226 N N . THR A 1 417 ? 1.900 26.162 28.261 1.00 89.06 417 THR A N 1
ATOM 3227 C CA . THR A 1 417 ? 2.680 27.328 27.802 1.00 89.06 417 THR A CA 1
ATOM 3228 C C . THR A 1 417 ? 3.603 26.984 26.628 1.00 89.06 417 THR A C 1
ATOM 3230 O O . THR A 1 417 ? 3.672 27.742 25.663 1.00 89.06 417 THR A O 1
ATOM 3233 N N . THR A 1 418 ? 4.280 25.833 26.690 1.00 89.62 418 THR A N 1
ATOM 3234 C CA . THR A 1 418 ? 5.203 25.372 25.641 1.00 89.62 418 THR A CA 1
ATOM 3235 C C . THR A 1 418 ? 4.459 24.922 24.385 1.00 89.62 418 THR A C 1
ATOM 3237 O O . THR A 1 418 ? 4.753 25.411 23.301 1.00 89.62 418 THR A O 1
ATOM 3240 N N . THR A 1 419 ? 3.443 24.061 24.508 1.00 91.81 419 THR A N 1
ATOM 3241 C CA . THR A 1 419 ? 2.713 23.545 23.334 1.00 91.81 419 THR A CA 1
ATOM 3242 C C . THR A 1 419 ? 1.933 24.646 22.611 1.00 91.81 419 THR A C 1
ATOM 3244 O O . THR A 1 419 ? 1.798 24.615 21.388 1.00 91.81 419 THR A O 1
ATOM 3247 N N . LEU A 1 420 ? 1.465 25.671 23.334 1.00 93.12 420 LEU A N 1
ATOM 3248 C CA . LEU A 1 420 ? 0.834 26.846 22.737 1.00 93.12 420 LEU A CA 1
ATOM 3249 C C . LEU A 1 420 ? 1.828 27.688 21.926 1.00 93.12 420 LEU A C 1
ATOM 3251 O O . LEU A 1 420 ? 1.471 28.169 20.849 1.00 93.12 420 LEU A O 1
ATOM 3255 N N . LEU A 1 421 ? 3.063 27.854 22.413 1.00 94.75 421 LEU A N 1
ATOM 3256 C CA . LEU A 1 421 ? 4.117 28.536 21.661 1.00 94.75 421 LEU A CA 1
ATOM 3257 C C . LEU A 1 421 ? 4.399 27.809 20.342 1.00 94.75 421 LEU A C 1
ATOM 3259 O O . LEU A 1 421 ? 4.445 28.459 19.299 1.00 94.75 421 LEU A O 1
ATOM 3263 N N . GLU A 1 422 ? 4.487 26.479 20.360 1.00 95.44 422 GLU A N 1
ATOM 3264 C CA . GLU A 1 422 ? 4.747 25.710 19.138 1.00 95.44 422 GLU A CA 1
ATOM 3265 C C . GLU A 1 422 ? 3.589 25.754 18.143 1.00 95.44 422 GLU A C 1
ATOM 3267 O O . GLU A 1 422 ? 3.803 25.913 16.941 1.00 95.44 422 GLU A O 1
ATOM 3272 N N . ARG A 1 423 ? 2.341 25.768 18.620 1.00 94.94 423 ARG A N 1
ATOM 3273 C CA . ARG A 1 423 ? 1.175 26.025 17.756 1.00 94.94 423 ARG A CA 1
ATOM 3274 C C . ARG A 1 423 ? 1.241 27.400 17.085 1.00 94.94 423 ARG A C 1
ATOM 3276 O O . ARG A 1 423 ? 0.881 27.525 15.911 1.00 94.94 423 ARG A O 1
ATOM 3283 N N . ILE A 1 424 ? 1.698 28.432 17.801 1.00 95.25 424 ILE A N 1
ATOM 3284 C CA . ILE A 1 424 ? 1.895 29.782 17.245 1.00 95.25 424 ILE A CA 1
ATOM 3285 C C . ILE A 1 424 ? 3.030 29.778 16.215 1.00 95.25 424 ILE A C 1
ATOM 3287 O O . ILE A 1 424 ? 2.872 30.362 15.139 1.00 95.25 424 ILE A O 1
ATOM 3291 N N . ASN A 1 425 ? 4.147 29.113 16.516 1.00 94.25 425 ASN A N 1
ATOM 3292 C CA . ASN A 1 425 ? 5.290 28.993 15.612 1.00 94.25 425 ASN A CA 1
ATOM 3293 C C . ASN A 1 425 ? 4.892 28.299 14.305 1.00 94.25 425 ASN A C 1
ATOM 3295 O O . ASN A 1 425 ? 5.125 28.863 13.233 1.00 94.25 425 ASN A O 1
ATOM 3299 N N . PHE A 1 426 ? 4.203 27.157 14.393 1.00 93.50 426 PHE A N 1
ATOM 3300 C CA . PHE A 1 426 ? 3.649 26.452 13.239 1.00 93.50 426 PHE A CA 1
ATOM 3301 C C . PHE A 1 426 ? 2.709 27.352 12.434 1.00 93.50 426 PHE A C 1
ATOM 3303 O O . PHE A 1 426 ? 2.903 27.537 11.236 1.00 93.50 426 PHE A O 1
ATOM 3310 N N . SER A 1 427 ? 1.741 27.998 13.095 1.00 93.25 427 SER A N 1
ATOM 3311 C CA . SER A 1 427 ? 0.783 28.888 12.420 1.00 93.25 427 SER A CA 1
ATOM 3312 C C . SER A 1 427 ? 1.485 30.014 11.660 1.00 93.25 427 SER A C 1
ATOM 3314 O O . SER A 1 427 ? 1.124 30.328 10.528 1.00 93.25 427 SER A O 1
ATOM 3316 N N . ARG A 1 428 ? 2.518 30.616 12.262 1.00 93.44 428 ARG A N 1
ATOM 3317 C CA . ARG A 1 428 ? 3.320 31.669 11.631 1.00 93.44 428 ARG A CA 1
ATOM 3318 C C . ARG A 1 428 ? 4.126 31.136 10.448 1.00 93.44 428 ARG A C 1
ATOM 3320 O O . ARG A 1 428 ? 4.243 31.837 9.443 1.00 93.44 428 ARG A O 1
ATOM 3327 N N . ARG A 1 429 ? 4.687 29.931 10.568 1.00 90.31 429 ARG A N 1
ATOM 3328 C CA . ARG A 1 429 ? 5.448 29.279 9.501 1.00 90.31 429 ARG A CA 1
ATOM 3329 C C . ARG A 1 429 ? 4.548 28.977 8.310 1.00 90.31 429 ARG A C 1
ATOM 3331 O O . ARG A 1 429 ? 4.848 29.463 7.222 1.00 90.31 429 ARG A O 1
ATOM 3338 N N . VAL A 1 430 ? 3.415 28.309 8.526 1.00 89.88 430 VAL A N 1
ATOM 3339 C CA . VAL A 1 430 ? 2.436 28.030 7.464 1.00 89.88 430 VAL A CA 1
ATOM 3340 C C . VAL A 1 430 ? 1.949 29.327 6.823 1.00 89.88 430 VAL A C 1
ATOM 3342 O O . VAL A 1 430 ? 1.997 29.459 5.605 1.00 89.88 430 VAL A O 1
ATOM 3345 N N . ALA A 1 431 ? 1.572 30.335 7.615 1.00 89.19 431 ALA A N 1
ATOM 3346 C CA . ALA A 1 431 ? 1.093 31.615 7.085 1.00 89.19 431 ALA A CA 1
ATOM 3347 C C . ALA A 1 431 ? 2.138 32.370 6.241 1.00 89.19 431 ALA A C 1
ATOM 3349 O O . ALA A 1 431 ? 1.766 33.205 5.420 1.00 89.19 431 ALA A O 1
ATOM 3350 N N . SER A 1 432 ? 3.434 32.107 6.436 1.00 89.12 432 SER A N 1
ATOM 3351 C CA . SER A 1 432 ? 4.491 32.733 5.636 1.00 89.12 432 SER A CA 1
ATOM 3352 C C . SER A 1 432 ? 4.648 32.123 4.241 1.00 89.12 432 SER A C 1
ATOM 3354 O O . SER A 1 432 ? 5.209 32.788 3.375 1.00 89.12 432 SER A O 1
ATOM 3356 N N . ASN A 1 433 ? 4.150 30.897 4.024 1.00 86.31 433 ASN A N 1
ATOM 3357 C CA . ASN A 1 433 ? 4.224 30.157 2.756 1.00 86.31 433 ASN A CA 1
ATOM 3358 C C . ASN A 1 433 ? 5.643 30.088 2.149 1.00 86.31 433 ASN A C 1
ATOM 3360 O O . ASN A 1 433 ? 5.817 30.092 0.935 1.00 86.31 433 ASN A O 1
ATOM 3364 N N . VAL A 1 434 ? 6.677 30.098 2.998 1.00 81.25 434 VAL A N 1
ATOM 3365 C CA . VAL A 1 434 ? 8.090 30.029 2.574 1.00 81.25 434 VAL A CA 1
ATOM 3366 C C . VAL A 1 434 ? 8.660 28.613 2.632 1.00 81.25 434 VAL A C 1
ATOM 3368 O O . VAL A 1 434 ? 9.840 28.421 2.349 1.00 81.25 434 VAL A O 1
ATOM 3371 N N . ASP A 1 435 ? 7.861 27.654 3.095 1.00 75.31 435 ASP A N 1
ATOM 3372 C CA . ASP A 1 435 ? 8.268 26.266 3.251 1.00 75.31 435 ASP A CA 1
ATOM 3373 C C . ASP A 1 435 ? 7.906 25.475 1.996 1.00 75.31 435 ASP A C 1
ATOM 3375 O O . ASP A 1 435 ? 6.766 25.543 1.544 1.00 75.31 435 ASP A O 1
ATOM 3379 N N . ASN A 1 436 ? 8.864 24.747 1.425 1.00 73.56 436 ASN A N 1
ATOM 3380 C CA . ASN A 1 436 ? 8.609 23.924 0.240 1.00 73.56 436 ASN A CA 1
ATOM 3381 C C . ASN A 1 436 ? 7.862 22.633 0.590 1.00 73.56 436 ASN A C 1
ATOM 3383 O O . ASN A 1 436 ? 7.318 21.981 -0.298 1.00 73.56 436 ASN A O 1
ATOM 3387 N N . ASP A 1 437 ? 7.803 22.300 1.875 1.00 73.75 437 ASP A N 1
ATOM 3388 C CA . ASP A 1 437 ? 7.259 21.040 2.354 1.00 73.75 437 ASP A CA 1
ATOM 3389 C C . ASP A 1 437 ? 5.732 21.046 2.462 1.00 73.75 437 ASP A C 1
ATOM 3391 O O . ASP A 1 437 ? 5.109 19.984 2.419 1.00 73.75 437 ASP A O 1
ATOM 3395 N N . TYR A 1 438 ? 5.133 22.231 2.612 1.00 78.94 438 TYR A N 1
ATOM 3396 C CA . TYR A 1 438 ? 3.688 22.445 2.716 1.00 78.94 438 TYR A CA 1
ATOM 3397 C C . TYR A 1 438 ? 3.301 23.823 2.163 1.00 78.94 438 TYR A C 1
ATOM 3399 O O . TYR A 1 438 ? 3.099 24.790 2.906 1.00 78.94 438 TYR A O 1
ATOM 3407 N N . GLN A 1 439 ? 3.206 23.906 0.835 1.00 78.81 439 GLN A N 1
ATOM 3408 C CA . GLN A 1 439 ? 2.795 25.119 0.130 1.00 78.81 439 GLN A CA 1
ATOM 3409 C C . GLN A 1 439 ? 1.281 25.180 -0.042 1.00 78.81 439 GLN A C 1
ATOM 3411 O O . GLN A 1 439 ? 0.609 24.168 -0.232 1.00 78.81 439 GLN A O 1
ATOM 3416 N N . TRP A 1 440 ? 0.749 26.395 -0.004 1.00 85.50 440 TRP A N 1
ATOM 3417 C CA . TRP A 1 440 ? -0.644 26.671 -0.331 1.00 85.50 440 TRP A CA 1
ATOM 3418 C C . TRP A 1 440 ? -0.751 27.838 -1.309 1.00 85.50 440 TRP A C 1
ATOM 3420 O O . TRP A 1 440 ? 0.087 28.742 -1.321 1.00 85.50 440 TRP A O 1
ATOM 3430 N N . ASP A 1 441 ? -1.807 27.830 -2.120 1.00 81.88 441 ASP A N 1
ATOM 3431 C CA . ASP A 1 441 ? -2.131 28.913 -3.046 1.00 81.88 441 ASP A CA 1
ATOM 3432 C C . ASP A 1 441 ? -3.410 29.620 -2.587 1.00 81.88 441 ASP A C 1
ATOM 3434 O O . ASP A 1 441 ? -4.439 28.999 -2.312 1.00 81.88 441 ASP A O 1
ATOM 3438 N N . ILE A 1 442 ? -3.360 30.951 -2.524 1.00 81.88 442 ILE A N 1
ATOM 3439 C CA . ILE A 1 442 ? -4.542 31.766 -2.245 1.00 81.88 442 ILE A CA 1
ATOM 3440 C C . ILE A 1 442 ? -5.618 31.611 -3.333 1.00 81.88 442 ILE A C 1
ATOM 3442 O O . ILE A 1 442 ? -6.798 31.796 -3.042 1.00 81.88 442 ILE A O 1
ATOM 3446 N N . GLY A 1 443 ? -5.234 31.249 -4.562 1.00 79.31 443 GLY A N 1
ATOM 3447 C CA . GLY A 1 443 ? -6.143 30.915 -5.657 1.00 79.31 443 GLY A CA 1
ATOM 3448 C C . GLY A 1 443 ? -7.105 29.789 -5.283 1.00 79.31 443 GLY A C 1
ATOM 3449 O O . GLY A 1 443 ? -8.315 29.971 -5.410 1.00 79.31 443 GLY A O 1
ATOM 3450 N N . ASN A 1 444 ? -6.590 28.708 -4.686 1.00 77.06 444 ASN A N 1
ATOM 3451 C CA . ASN A 1 444 ? -7.383 27.556 -4.233 1.00 77.06 444 ASN A CA 1
ATOM 3452 C C . ASN A 1 444 ? -8.364 27.932 -3.111 1.00 77.06 444 ASN A C 1
ATOM 3454 O O . ASN A 1 444 ? -9.418 27.320 -2.947 1.00 77.06 444 ASN A O 1
ATOM 3458 N N . PHE A 1 445 ? -8.037 28.965 -2.330 1.00 70.56 445 PHE A N 1
ATOM 3459 C CA . PHE A 1 445 ? -8.913 29.476 -1.277 1.00 70.56 445 PHE A CA 1
ATOM 3460 C C . PHE A 1 445 ? -10.074 30.326 -1.824 1.00 70.56 445 PHE A C 1
ATOM 3462 O O . PHE A 1 445 ? -11.141 30.385 -1.211 1.00 70.56 445 PHE A O 1
ATOM 3469 N N . ILE A 1 446 ? -9.874 31.006 -2.958 1.00 76.31 446 ILE A N 1
ATOM 3470 C CA . ILE A 1 446 ? -10.866 31.902 -3.574 1.00 76.31 446 ILE A CA 1
ATOM 3471 C C . ILE A 1 446 ? -11.777 31.141 -4.551 1.00 76.31 446 ILE A C 1
ATOM 3473 O O . ILE A 1 446 ? -12.968 31.450 -4.620 1.00 76.31 446 ILE A O 1
ATOM 3477 N N . ASP A 1 447 ? -11.246 30.146 -5.267 1.00 70.00 447 ASP A N 1
ATOM 3478 C CA . ASP A 1 447 ? -11.996 29.256 -6.159 1.00 70.00 447 ASP A CA 1
ATOM 3479 C C . ASP A 1 447 ? -11.558 27.791 -5.955 1.00 70.00 447 ASP A C 1
ATOM 3481 O O . ASP A 1 447 ? -10.649 27.314 -6.631 1.00 70.00 447 ASP A O 1
ATOM 3485 N N . PRO A 1 448 ? -12.202 27.053 -5.034 1.00 56.31 448 PRO A N 1
ATOM 3486 C CA . PRO A 1 448 ? -11.835 25.671 -4.719 1.00 56.31 448 PRO A CA 1
ATOM 3487 C C . PRO A 1 448 ? -12.233 24.651 -5.804 1.00 56.31 448 PRO A C 1
ATOM 3489 O O . PRO A 1 448 ? -12.161 23.449 -5.556 1.00 56.31 448 PRO A O 1
ATOM 3492 N N . THR A 1 449 ? -12.719 25.096 -6.972 1.00 58.59 449 THR A N 1
ATOM 3493 C CA . THR A 1 449 ? -13.117 24.216 -8.088 1.00 58.59 449 THR A CA 1
ATOM 3494 C C . THR A 1 449 ? -12.094 24.126 -9.223 1.00 58.59 449 THR A C 1
ATOM 3496 O O . THR A 1 449 ? -12.365 23.424 -10.202 1.00 58.59 449 THR A O 1
ATOM 3499 N N . GLN A 1 450 ? -10.949 24.808 -9.102 1.00 46.31 450 GLN A N 1
ATOM 3500 C CA . GLN A 1 450 ? -9.830 24.724 -10.051 1.00 46.31 450 GLN A CA 1
ATOM 3501 C C . GLN A 1 450 ? -8.770 23.716 -9.632 1.00 46.31 450 GLN A C 1
ATOM 3503 O O . GLN A 1 450 ? -8.485 23.633 -8.417 1.00 46.31 450 GLN A O 1
#

Sequence (450 aa):
TDIEEVARVFTGWTVTRIPNEMIQEFPDYVTNPVTTGNHSWTTTELVAIGEDWKYFKGTQEPTPDVVGGPTTAWTELGYDDSAWLTGPTGIGMGDGDDATVLTDMQNNYISFYARKTFTINNPATPDRLELEIDYDDGVVLYLNGTEIARSPTMNDAPTPPPFTAASGNHEAVGRPILIDLDHFRPLMIAGTNVLAAQVHNVTIGSNDTSFLPRVTSNVPTSRHIDLNNRQGRWEFLFYPANHDTGAKTIFEGTPYQLDIPDGRLGVDGVLDGIELLDTLAAHPDTAEFICIKLIQRFVSDDISLASISDGSAPLELQALLADMLAAWFSTVRPGHIGTVLETLLDPVNQQGPFWDTGNARAKIKTPVEFINSTLRSLYADASSDDLANWMKDMGMDLFQRDEPDGYSEIGLDWIGTTTLLERINFSRRVASNVDNDYQWDIGNFIDPTQ

Foldseek 3Di:
DQVVLVVLLCWQKDKFFFQPVFDDDPPCCLLPPAADADFDWDKDWQDAAFDKKFKDALLAEPDADPVRWHALPCQAPPDDSVVTDIGTALCKFAPPPRRHHPPPQALRFFKMKIKDKGADQALSAFLWKKKWKFKWDWKWKDKNSHTQDIDPQCPPADVVHHRRDAGDGDHRDVHTDMRTCNVVSVSDDRTMIMMMMMGGHRDSRDGIIHITMIMMGIHTPHRYGDRPRPNGDMTMYGHQVRRNQPWGWHPPPDPLIDTDHGDQGDSSSSVSVVSVVLSLLPDLVSQLQVLQVVCLQQFHPQDDPVCLVVVVRPPLSVVLSVQLSCQQPVDPRGDPVVSSVCSQCVVPPLPGRNNDPVRVPPAADQLVCLLVVVLVLQVKDAADCVSQVLNVQLPDRPPPDPDPPDDDSHRVVSDDPRSVVSSVVVVVVQVVQPDPRIHGDVVCNVPVPD

pLDDT: mean 90.79, std 8.27, range [46.31, 98.75]

Radius of gyration: 31.26 Å; chains: 1; bounding box: 71×60×82 Å

Secondary structure (DSSP, 8-state):
-HHHHHHHHTTTEEEEEE-GGG---TTHHHHS-B------EEEEEEE-TT-EEEEEETTS-SS--TTS---SGGGSTT---TTSEEEES-EEBSSS--SEE-TT-TTT-SEEEEEEEEEES-TTS-SEEEEEEEEESEEEEEETTEEEEE-GGGTTS-SSPPTTPPPPP----S-PEEEE-GGGGGG--SEEEEEEEEEE-SSTT---BEEEEEEEEEEESSS---TT-SSSEEEEEE-GGGS--S-EEESTTSTT-EEEPS---GGGGHHHHHHHHHHHHH-HHHHHHHHHHHHHHHT-SS--HHHHHTT-S-HHHHHHHHHHHHHHTSSSSS--HHHHHHHHH-TTT--SGGG-TTTTTTSPPPHHHHHHHHHHHTT-EE-SSHHHHHHHHTT--TT---STT-S---GGGG--HHHHHHHHHHHHHHHHT--SSEE--HHHHH-TT-